Protein 6ZN8 (pdb70)

Solvent-accessible surface area: 22759 Å² total

Secondary structure (DSSP, 8-state):
-EEEEEE-HHHHHHHSSS-HHHHHHHHHHHHHTTT-EESSSSEEE-----HHHH---GGGSTTHHHHEEEEEEEEEEEEEE-----/-EEEEE--HHHHHHHSSS-HHHHHHHHHHHHHTTT-EESSTT-EE-----HHHH--TGGG-TTHHHH-SEEEEEEEEEEEE--SS--/-----GGGS-TT-EEESSSSSPEEEEEEEEEE-TTSSEEEEEEETTT--EEEEEHHHHTTS-B--/-EEEEEE-HHHHHHHSSS-SHHHHHHHHHHHHTTT-EESSSSEEE-----HHHH--TTTTSTTHHHHEEEEEEEEE---EEE----/-EEEEEE-HHHHHHHSSS-HHHHHHHHHHHHHHTT-EESSSS-EE-----HHHH--GGGGSTTHHHHEEEEEEE-EEEEEEE----/-HHHHS-TT-EEESSTTS-EEEEEEEEEE-TTSSEEEEEEETTT--EEEEEHHHHTTSPBP-

Organism: Haemophilus influenzae (strain 86-028NP) (NCBI:txid281310)

Nearest PDB structures (foldseek):
  6zn8-assembly2_E  TM=1.012E+00  e=1.919E-15  Haemophilus influenzae 86-028NP
  6zi1-assembly1_AAA  TM=8.722E-01  e=9.939E-10  Haemophilus influenzae 86-028NP
  6zi0-assembly1_AAA-2  TM=8.143E-01  e=1.461E-10  Haemophilus influenzae 86-028NP
  3ui3-assembly1_A  TM=8.773E-01  e=4.972E-07  Streptococcus sp. 'group G'
  3ui3-assembly1_B  TM=8.445E-01  e=1.866E-06  Streptococcus sp. 'group G'

Radius of gyration: 23.9 Å; Cα contacts (8 Å, |Δi|>4): 933; chains: 6; bounding box: 74×72×50 Å

Sequence (472 aa):
YAIAFDLVVKDTQDYHPKGVQEAYTDIGAVLAKFGFVRTQGSLYTNNEDANLFQANALKQLAWISQSVRDIRAFRIEQWSDFTDFIYAIAFDLVVKDTQDYHPKGVQEAYTDIGAVLAKFGFVRTQGSLYTNNEDANLFQANALKQLAWISQSVRDIRAFRIEQWSDFTDFIRYAIAFDLVVKDTQDYHPKGVQEAYTDIGAVLAKFGFVRTQGSLYTNNEDANLFQANALKQLAWISQSVRDIR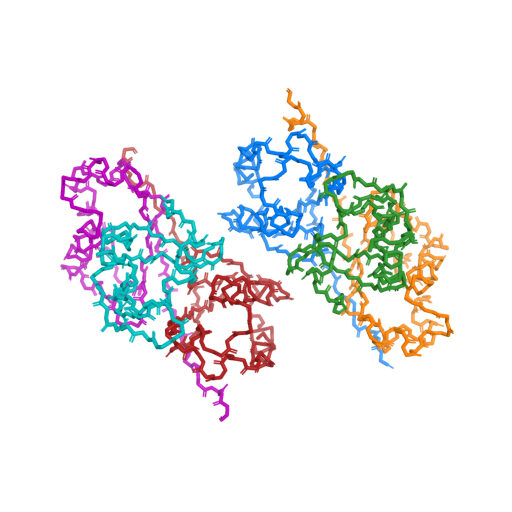AFRIEQWSDFTDFIYAIAFDLVVKDTQDYHPKGVQEAYTDIGAVLAKFGFVRTQGSLYTNNEDANLFQANALKQLAWISQSVRDIRAFRIEQWSDFTDFISSSELRQQIPTGCIKQFGQFGVPYVVGEVAEFLPDGDVLVNITLLQSGEKDIYRLSYLLEDPEAEELRQQIPTGCIKQFGQFGVPYVVGEVAEFLPDGDVLVNITLLQSGEKDIYRLSYLLEDPEAE

Structure (mmCIF, N/CA/C/O backbone):
data_6ZN8
#
_entry.id   6ZN8
#
_cell.length_a   256.750
_cell.length_b   256.750
_cell.length_c   256.750
_cell.angle_alpha   90.000
_cell.angle_beta   90.000
_cell.angle_gamma   90.000
#
_symmetry.space_group_name_H-M   'I 41 3 2'
#
loop_
_entity.id
_entity.type
_entity.pdbx_description
1 polymer 'Endoribonuclease VapD'
2 polymer VapX
#
loop_
_atom_site.group_PDB
_atom_site.id
_atom_site.type_symbol
_atom_site.label_atom_id
_atom_site.label_alt_id
_atom_site.label_comp_id
_atom_site.label_asym_id
_atom_site.label_entity_id
_atom_site.label_seq_id
_atom_site.pdbx_PDB_ins_code
_atom_site.Cartn_x
_atom_site.Cartn_y
_atom_site.Cartn_z
_atom_site.occupancy
_atom_site.B_iso_or_equiv
_atom_site.auth_seq_id
_atom_site.auth_comp_id
_atom_site.auth_asym_id
_atom_site.auth_atom_id
_atom_site.pdbx_PDB_model_num
ATOM 9 N N . TYR A 1 2 ? 29.184 13.588 20.343 1.00 64.27 2 TYR A N 1
ATOM 10 C CA . TYR A 1 2 ? 30.360 13.297 21.160 1.00 62.67 2 TYR A CA 1
ATOM 11 C C . TYR A 1 2 ? 31.515 12.899 20.259 1.00 59.71 2 TYR A C 1
ATOM 12 O O . TYR A 1 2 ? 31.330 12.293 19.198 1.00 62.85 2 TYR A O 1
ATOM 21 N N . ALA A 1 3 ? 32.712 13.232 20.695 1.00 57.68 3 ALA A N 1
ATOM 22 C CA . ALA A 1 3 ? 33.897 12.815 19.979 1.00 59.74 3 ALA A CA 1
ATOM 23 C C . ALA A 1 3 ? 34.852 12.196 20.966 1.00 60.15 3 ALA A C 1
ATOM 24 O O . ALA A 1 3 ? 34.868 12.552 22.148 1.00 61.78 3 ALA A O 1
ATOM 26 N N . ILE A 1 4 ? 35.594 11.222 20.466 1.00 57.79 4 ILE A N 1
ATOM 27 C CA . ILE A 1 4 ? 36.732 10.648 21.153 1.00 61.88 4 ILE A CA 1
ATOM 28 C C . ILE A 1 4 ? 37.912 10.869 20.234 1.00 63.01 4 ILE A C 1
ATOM 29 O O . ILE A 1 4 ? 37.823 10.573 19.040 1.00 63.52 4 ILE A O 1
ATOM 34 N N . ALA A 1 5 ? 38.987 11.437 20.771 1.00 65.61 5 ALA A N 1
ATOM 35 C CA . ALA A 1 5 ? 40.206 11.678 20.014 1.00 64.09 5 ALA A CA 1
ATOM 36 C C . ALA A 1 5 ? 41.379 11.114 20.794 1.00 69.18 5 ALA A C 1
ATOM 37 O O . ALA A 1 5 ? 41.423 11.253 22.018 1.00 71.87 5 ALA A O 1
ATOM 39 N N . PHE A 1 6 ? 42.331 10.490 20.099 1.00 68.83 6 PHE A N 1
ATOM 40 C CA . PHE A 1 6 ? 43.432 9.840 20.808 1.00 66.48 6 PHE A CA 1
ATOM 41 C C . PHE A 1 6 ? 44.647 9.681 19.908 1.00 69.62 6 PHE A C 1
ATOM 42 O O . PHE A 1 6 ? 44.545 9.698 18.675 1.00 74.14 6 PHE A O 1
ATOM 50 N N . ASP A 1 7 ? 45.803 9.505 20.561 1.00 69.09 7 ASP A N 1
ATOM 51 C CA . ASP A 1 7 ? 47.100 9.257 19.942 1.00 66.65 7 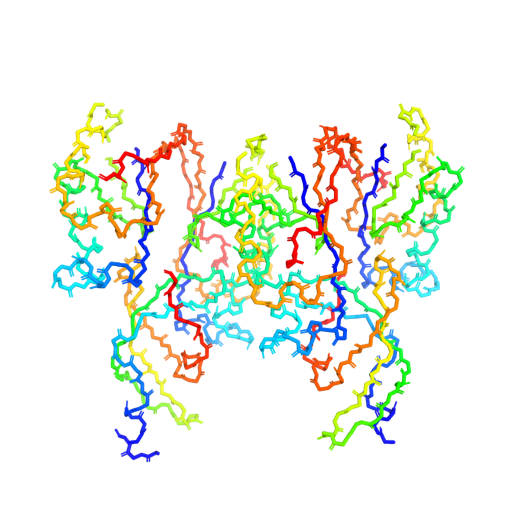ASP A CA 1
ATOM 52 C C . ASP A 1 7 ? 47.781 8.093 20.649 1.00 66.38 7 ASP A C 1
ATOM 53 O O . ASP A 1 7 ? 47.805 8.034 21.875 1.00 67.66 7 ASP A O 1
ATOM 58 N N . LEU A 1 8 ? 48.371 7.194 19.880 1.00 71.65 8 LEU A N 1
ATOM 59 C CA . LEU A 1 8 ? 49.175 6.101 20.412 1.00 67.85 8 LEU A CA 1
ATOM 60 C C . LEU A 1 8 ? 50.663 6.451 20.347 1.00 70.12 8 LEU A C 1
ATOM 61 O O . LEU A 1 8 ? 51.098 7.237 19.494 1.00 73.46 8 LEU A O 1
ATOM 66 N N . VAL A 1 9 ? 51.451 5.860 21.243 1.00 61.71 9 VAL A N 1
ATOM 67 C CA . VAL A 1 9 ? 52.905 5.925 21.132 1.00 63.78 9 VAL A CA 1
ATOM 68 C C . VAL A 1 9 ? 53.360 4.726 20.314 1.00 66.95 9 VAL A C 1
ATOM 69 O O . VAL A 1 9 ? 53.126 3.577 20.707 1.00 68.10 9 VAL A O 1
ATOM 73 N N . VAL A 1 10 ? 54.006 4.989 19.174 1.00 66.26 10 VAL A N 1
ATOM 74 C CA . VAL A 1 10 ? 54.239 3.924 18.202 1.00 70.68 10 VAL A CA 1
ATOM 75 C C . VAL A 1 10 ? 55.304 2.952 18.693 1.00 71.44 10 VAL A C 1
ATOM 76 O O . VAL A 1 10 ? 55.167 1.726 18.530 1.00 66.48 10 VAL A O 1
ATOM 80 N N . LYS A 1 11 ? 56.366 3.470 19.315 1.00 67.09 11 LYS A N 1
ATOM 81 C CA . LYS A 1 11 ? 57.367 2.578 19.888 1.00 71.09 11 LYS A CA 1
ATOM 82 C C . LYS A 1 11 ? 56.746 1.695 20.960 1.00 73.36 11 LYS A C 1
ATOM 83 O O . LYS A 1 11 ? 56.961 0.479 20.976 1.00 78.10 11 LYS A O 1
ATOM 89 N N . ASP A 1 12 ? 55.926 2.287 21.829 1.00 75.15 12 ASP A N 1
ATOM 90 C CA . ASP A 1 12 ? 55.258 1.548 22.898 1.00 70.62 12 ASP A CA 1
ATOM 91 C C . ASP A 1 12 ? 54.224 0.580 22.340 1.00 69.01 12 ASP A C 1
ATOM 92 O O . ASP A 1 12 ? 54.094 -0.546 22.829 1.00 70.86 12 ASP A O 1
ATOM 97 N N . THR A 1 13 ? 53.449 1.012 21.347 1.00 65.62 13 THR A N 1
ATOM 98 C CA . THR A 1 13 ? 52.390 0.150 20.849 1.00 65.67 13 THR A CA 1
ATOM 99 C C . THR A 1 13 ? 52.953 -1.110 20.232 1.00 69.87 13 THR A C 1
ATOM 100 O O . THR A 1 13 ? 52.399 -2.193 20.436 1.00 71.59 13 THR A O 1
ATOM 104 N N . GLN A 1 14 ? 54.042 -0.993 19.460 1.00 73.43 14 GLN A N 1
ATOM 105 C CA . GLN A 1 14 ? 54.615 -2.178 18.823 1.00 74.39 14 GLN A CA 1
ATOM 106 C C . GLN A 1 14 ? 55.169 -3.139 19.869 1.00 78.10 14 GLN A C 1
ATOM 107 O O . GLN A 1 14 ? 54.967 -4.358 19.767 1.00 76.85 14 GLN A O 1
ATOM 113 N N . ASP A 1 15 ? 55.812 -2.600 20.918 1.00 76.69 15 ASP A N 1
ATOM 114 C CA . ASP A 1 15 ? 56.366 -3.444 21.971 1.00 71.14 15 ASP A CA 1
ATOM 115 C C . ASP A 1 15 ? 55.273 -4.223 22.679 1.00 72.01 15 ASP A C 1
ATOM 116 O O . ASP A 1 15 ? 55.440 -5.409 22.959 1.00 79.89 15 ASP A O 1
ATOM 121 N N . TYR A 1 16 ? 54.140 -3.584 22.957 1.00 75.74 16 TYR A N 1
ATOM 122 C CA . TYR A 1 16 ? 53.128 -4.143 23.847 1.00 74.19 16 TYR A CA 1
ATOM 123 C C . TYR A 1 16 ? 51.964 -4.814 23.126 1.00 71.14 16 TYR A C 1
ATOM 124 O O . TYR A 1 16 ? 51.393 -5.767 23.652 1.00 75.59 16 TYR A O 1
ATOM 133 N N . HIS A 1 17 ? 51.558 -4.334 21.967 1.00 70.06 17 HIS A N 1
ATOM 134 C CA . HIS A 1 17 ? 50.469 -4.993 21.270 1.00 66.70 17 HIS A CA 1
ATOM 135 C C . HIS A 1 17 ? 50.929 -6.356 20.772 1.00 69.13 17 HIS A C 1
ATOM 136 O O . HIS A 1 17 ? 52.058 -6.487 20.293 1.00 75.00 17 HIS A O 1
ATOM 143 N N . PRO A 1 18 ? 50.089 -7.393 20.880 1.00 72.21 18 PRO A N 1
ATOM 144 C CA . PRO A 1 18 ? 50.470 -8.727 20.382 1.00 75.31 18 PRO A CA 1
ATOM 145 C C . PRO A 1 18 ? 50.934 -8.705 18.928 1.00 78.70 18 PRO A C 1
ATOM 146 O O . PRO A 1 18 ? 52.090 -9.017 18.622 1.00 88.55 18 PRO A O 1
ATOM 150 N N . LYS A 1 19 ? 50.042 -8.286 18.034 1.00 78.52 19 LYS A N 1
ATOM 151 C CA . LYS A 1 19 ? 50.334 -8.064 16.624 1.00 76.99 19 LYS A CA 1
ATOM 152 C C . LYS A 1 19 ? 50.807 -6.620 16.404 1.00 78.85 19 LYS A C 1
ATOM 153 O O . LYS A 1 19 ? 51.374 -6.005 17.316 1.00 82.49 19 LYS A O 1
ATOM 159 N N . GLY A 1 20 ? 50.699 -6.098 15.190 1.00 79.34 20 GLY A N 1
ATOM 160 C CA . GLY A 1 20 ? 51.322 -4.821 14.860 1.00 85.04 20 GLY A CA 1
ATOM 161 C C . GLY A 1 20 ? 50.721 -3.551 15.504 1.00 79.52 20 GLY A C 1
ATOM 162 O O . GLY A 1 20 ? 49.854 -3.583 16.385 1.00 71.30 20 GLY A O 1
ATOM 163 N N . VAL A 1 21 ? 51.255 -2.398 15.053 1.00 74.26 21 VAL A N 1
ATOM 164 C CA . VAL A 1 21 ? 50.614 -1.110 15.313 1.00 63.16 21 VAL A CA 1
ATOM 165 C C . VAL A 1 21 ? 49.408 -0.916 14.400 1.00 72.47 21 VAL A C 1
ATOM 166 O O . VAL A 1 21 ? 48.383 -0.351 14.805 1.00 69.85 21 VAL A O 1
ATOM 170 N N . GLN A 1 22 ? 49.522 -1.361 13.147 1.00 78.42 22 GLN A N 1
ATOM 171 C CA . GLN A 1 22 ? 48.355 -1.489 12.285 1.00 71.03 22 GLN A CA 1
ATOM 172 C C . GLN A 1 22 ? 47.218 -2.123 13.056 1.00 70.40 22 GLN A C 1
ATOM 173 O O . GLN A 1 22 ? 46.112 -1.581 13.119 1.00 71.97 22 GLN A O 1
ATOM 179 N N . GLU A 1 23 ? 47.517 -3.233 13.724 1.00 69.90 23 GLU A N 1
ATOM 180 C CA . GLU A 1 23 ? 46.516 -3.979 14.467 1.00 73.09 23 GLU A CA 1
ATOM 181 C C . GLU A 1 23 ? 45.948 -3.173 15.626 1.00 74.90 23 GLU A C 1
ATOM 182 O O . GLU A 1 23 ? 44.740 -3.216 15.879 1.00 74.73 23 GLU A O 1
ATOM 188 N N . ALA A 1 24 ? 46.796 -2.433 16.345 1.00 74.04 24 ALA A N 1
ATOM 189 C CA . ALA A 1 24 ? 46.300 -1.553 17.404 1.00 70.45 24 ALA A CA 1
ATOM 190 C C . ALA A 1 24 ? 45.240 -0.584 16.884 1.00 70.66 24 ALA A C 1
ATOM 191 O O . ALA A 1 24 ? 44.149 -0.470 17.454 1.00 68.29 24 ALA A O 1
ATOM 193 N N . TYR A 1 25 ? 45.555 0.146 15.808 1.00 70.37 25 TYR A N 1
ATOM 194 C CA . TYR A 1 25 ? 44.605 1.127 15.293 1.00 66.77 25 TYR A CA 1
ATOM 195 C C . TYR A 1 25 ? 43.334 0.446 14.796 1.00 72.61 25 TYR A C 1
ATOM 196 O O . TYR A 1 25 ? 42.231 0.968 14.991 1.00 75.02 25 TYR A O 1
ATOM 205 N N . THR A 1 26 ? 43.459 -0.726 14.166 1.00 72.24 26 THR A N 1
ATOM 206 C CA . THR A 1 26 ? 42.269 -1.407 13.675 1.00 66.59 26 THR A CA 1
ATOM 207 C C . THR A 1 26 ? 41.458 -1.970 14.827 1.00 66.07 26 THR A C 1
ATOM 208 O O . THR A 1 26 ? 40.226 -1.956 14.792 1.00 69.03 26 THR A O 1
ATOM 212 N N . ASP A 1 27 ? 42.135 -2.459 15.865 1.00 71.05 27 ASP A N 1
ATOM 213 C CA . ASP A 1 27 ? 41.445 -2.921 17.066 1.00 67.26 27 ASP A CA 1
ATOM 214 C C . ASP A 1 27 ? 40.534 -1.834 17.610 1.00 63.41 27 ASP A C 1
ATOM 215 O O . ASP A 1 27 ? 39.332 -2.042 17.782 1.00 66.74 27 ASP A O 1
ATOM 220 N N . ILE A 1 28 ? 41.101 -0.652 17.858 1.00 65.86 28 ILE A N 1
ATOM 221 C CA . ILE A 1 28 ? 40.378 0.421 18.538 1.00 63.91 28 ILE A CA 1
ATOM 222 C C . ILE A 1 28 ? 39.098 0.774 17.787 1.00 64.79 28 ILE A C 1
ATOM 223 O O . ILE A 1 28 ? 38.030 0.910 18.391 1.00 65.70 28 ILE A O 1
ATOM 228 N N . GLY A 1 29 ? 39.186 0.947 16.466 1.00 64.12 29 GLY A N 1
ATOM 229 C CA . GLY A 1 29 ? 38.000 1.294 15.699 1.00 61.89 29 GLY A CA 1
ATOM 230 C C . GLY A 1 29 ? 36.876 0.296 15.888 1.00 62.76 29 GLY A C 1
ATOM 231 O O . GLY A 1 29 ? 35.699 0.670 15.949 1.00 62.95 29 GLY A O 1
ATOM 232 N N . ALA A 1 30 ? 37.228 -0.986 16.015 1.00 56.35 30 ALA A N 1
ATOM 233 C CA . ALA A 1 30 ? 36.229 -2.022 16.225 1.00 56.50 30 ALA A CA 1
ATOM 234 C C . ALA A 1 30 ? 35.579 -1.924 17.617 1.00 58.33 30 ALA A C 1
ATOM 235 O O . ALA A 1 30 ? 34.365 -2.119 17.759 1.00 58.80 30 ALA A O 1
ATOM 237 N N . VAL A 1 31 ? 36.357 -1.644 18.661 1.00 57.76 31 VAL A N 1
ATOM 238 C CA . VAL A 1 31 ? 35.755 -1.403 19.973 1.00 58.29 31 VAL A CA 1
ATOM 239 C C . VAL A 1 31 ? 34.821 -0.196 19.915 1.00 61.80 31 VAL A C 1
ATOM 240 O O . VAL A 1 31 ? 33.642 -0.279 20.272 1.00 61.35 31 VAL A O 1
ATOM 244 N N . LEU A 1 32 ? 35.337 0.942 19.444 1.00 62.58 32 LEU A N 1
ATOM 245 C CA . LEU A 1 32 ? 34.513 2.124 19.233 1.00 60.44 32 LEU A CA 1
ATOM 246 C C . LEU A 1 32 ? 33.360 1.903 18.264 1.00 63.14 32 LEU A C 1
ATOM 247 O O . LEU A 1 32 ? 32.365 2.636 18.344 1.00 62.29 32 LEU A O 1
ATOM 252 N N . ALA A 1 33 ? 33.441 0.918 17.360 1.00 60.59 33 ALA A N 1
ATOM 253 C CA . ALA A 1 33 ? 32.241 0.611 16.583 1.00 59.88 33 ALA A CA 1
ATOM 254 C C . ALA A 1 33 ? 31.159 -0.002 17.458 1.00 55.38 33 ALA A C 1
ATOM 255 O O . ALA A 1 33 ? 29.975 0.144 17.152 1.00 59.24 33 ALA A O 1
ATOM 257 N N . LYS A 1 34 ? 31.525 -0.666 18.560 1.00 60.78 34 LYS A N 1
ATOM 258 C CA . LYS A 1 34 ? 30.483 -1.318 19.352 1.00 64.26 34 LYS A CA 1
ATOM 259 C C . LYS A 1 34 ? 29.551 -0.310 19.988 1.00 60.06 34 LYS A C 1
ATOM 260 O O . LYS A 1 34 ? 28.440 -0.680 20.378 1.00 66.79 34 LYS A O 1
ATOM 266 N N . PHE A 1 35 ? 29.968 0.949 20.069 1.00 58.11 35 PHE A N 1
ATOM 267 C CA . PHE A 1 35 ? 29.237 1.980 20.788 1.00 60.99 35 PHE A CA 1
ATOM 268 C C . PHE A 1 35 ? 28.951 3.191 19.893 1.00 60.85 35 PHE A C 1
ATOM 269 O O . PHE A 1 35 ? 28.850 4.320 20.368 1.00 61.22 35 PHE A O 1
ATOM 277 N N . GLY A 1 36 ? 28.844 2.976 18.583 1.00 60.50 36 GLY A N 1
ATOM 278 C CA . GLY A 1 36 ? 28.348 3.980 17.666 1.00 60.62 36 GLY A CA 1
ATOM 279 C C . GLY A 1 36 ? 29.373 4.940 17.111 1.00 64.93 36 GLY A C 1
ATOM 280 O O . GLY A 1 36 ? 29.040 5.715 16.194 1.00 63.23 36 GLY A O 1
ATOM 281 N N . PHE A 1 37 ? 30.605 4.917 17.620 1.00 67.71 37 PHE A N 1
ATOM 282 C CA . PHE A 1 37 ? 31.629 5.876 17.210 1.00 67.14 37 PHE A CA 1
ATOM 283 C C . PHE A 1 37 ? 32.287 5.431 15.900 1.00 66.21 37 PHE A C 1
ATOM 284 O O . PHE A 1 37 ? 33.001 4.426 15.867 1.00 67.96 37 PHE A O 1
ATOM 292 N N . VAL A 1 38 ? 32.033 6.196 14.806 1.00 62.19 38 VAL A N 1
ATOM 293 C CA . VAL A 1 38 ? 32.639 5.999 13.491 1.00 60.16 38 VAL A CA 1
ATOM 294 C C . VAL A 1 38 ? 33.944 6.785 13.426 1.00 68.26 38 VAL A C 1
ATOM 295 O O . VAL A 1 38 ? 34.054 7.872 14.010 1.00 67.25 38 VAL A O 1
ATOM 299 N N . ARG A 1 39 ? 34.940 6.240 12.715 1.00 69.62 39 ARG A N 1
ATOM 300 C CA . ARG A 1 39 ? 36.185 6.963 12.473 1.00 64.84 39 ARG A CA 1
ATOM 301 C C . ARG A 1 39 ? 35.958 8.088 11.464 1.00 73.87 39 ARG A C 1
ATOM 302 O O . ARG A 1 39 ? 35.478 7.849 10.351 1.00 73.54 39 ARG A O 1
ATOM 310 N N . THR A 1 40 ? 36.313 9.317 11.863 1.00 78.80 40 THR A N 1
ATOM 311 C CA . THR A 1 40 ? 36.150 10.529 11.064 1.00 74.49 40 THR A CA 1
ATOM 312 C C . THR A 1 40 ? 37.464 11.250 10.813 1.00 82.69 40 THR A C 1
ATOM 313 O O . THR A 1 40 ? 37.537 12.051 9.868 1.00 86.16 40 THR A O 1
ATOM 317 N N . GLN A 1 41 ? 38.505 10.996 11.639 1.00 80.61 41 GLN A N 1
ATOM 318 C CA . GLN A 1 41 ? 39.825 11.583 11.432 1.00 83.05 41 GLN A CA 1
ATOM 319 C C . GLN A 1 41 ? 40.961 10.612 11.743 1.00 83.57 41 GLN A C 1
ATOM 320 O O . GLN A 1 41 ? 42.127 11.039 11.764 1.00 92.52 41 GLN A O 1
ATOM 326 N N . GLY A 1 42 ? 40.680 9.339 12.023 1.00 75.22 42 GLY A N 1
ATOM 327 C CA . GLY A 1 42 ? 41.768 8.429 12.343 1.00 75.85 42 GLY A CA 1
ATOM 328 C C . GLY A 1 42 ? 42.247 8.530 13.776 1.00 83.27 42 GLY A C 1
ATOM 329 O O . GLY A 1 42 ? 42.569 7.530 14.451 1.00 68.67 42 GLY A O 1
ATOM 330 N N . SER A 1 43 ? 42.307 9.782 14.229 1.00 87.04 43 SER A N 1
ATOM 331 C CA . SER A 1 43 ? 42.499 10.133 15.626 1.00 77.63 43 SER A CA 1
ATOM 332 C C . SER A 1 43 ? 41.278 10.826 16.226 1.00 70.14 43 SER A C 1
ATOM 333 O O . SER A 1 43 ? 41.339 11.249 17.378 1.00 68.82 43 SER A O 1
ATOM 336 N N . LEU A 1 44 ? 40.158 10.909 15.496 1.00 67.16 44 LEU A N 1
ATOM 337 C CA . LEU A 1 44 ? 38.913 11.479 16.022 1.00 67.59 44 LEU A CA 1
ATOM 338 C C . LEU A 1 44 ? 37.708 10.628 15.613 1.00 66.88 44 LEU A C 1
ATOM 339 O O . LEU A 1 44 ? 37.363 10.565 14.429 1.00 69.58 44 LEU A O 1
ATOM 344 N N . TYR A 1 45 ? 37.036 10.017 16.591 1.00 62.21 45 TYR A N 1
ATOM 345 C CA . TYR A 1 45 ? 35.838 9.212 16.372 1.00 62.71 45 TYR A CA 1
ATOM 346 C C . TYR A 1 45 ? 34.601 9.918 16.931 1.00 67.02 45 TYR A C 1
ATOM 347 O O . TYR A 1 45 ? 34.605 10.375 18.079 1.00 70.55 45 TYR A O 1
ATOM 356 N N . THR A 1 46 ? 33.530 9.962 16.141 1.00 64.14 46 THR A N 1
ATOM 357 C CA . THR A 1 46 ? 32.314 10.697 16.470 1.00 62.19 46 THR A CA 1
ATOM 358 C C . THR A 1 46 ? 31.112 9.759 16.587 1.00 64.33 46 THR A C 1
ATOM 359 O O . THR A 1 46 ? 31.081 8.691 15.969 1.00 60.92 46 THR A O 1
ATOM 363 N N . ASN A 1 47 ? 30.109 10.148 17.397 1.00 67.44 47 ASN A N 1
ATOM 364 C CA . ASN A 1 47 ? 28.943 9.281 17.597 1.00 65.80 47 ASN A CA 1
ATOM 365 C C . ASN A 1 47 ? 27.589 9.962 17.567 1.00 68.07 47 ASN A C 1
ATOM 366 O O . ASN A 1 47 ? 26.588 9.255 17.386 1.00 72.43 47 ASN A O 1
ATOM 379 N N . ASN A 1 49 ? 25.411 10.512 19.407 1.00 66.85 49 ASN A N 1
ATOM 380 C CA . ASN A 1 49 ? 24.582 10.130 20.538 1.00 62.94 49 ASN A CA 1
AT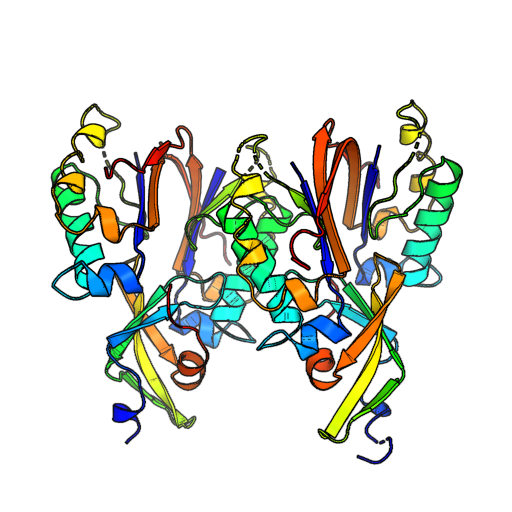OM 381 C C . ASN A 1 49 ? 25.210 10.738 21.795 1.00 68.94 49 ASN A C 1
ATOM 382 O O . ASN A 1 49 ? 26.309 10.341 22.221 1.00 65.87 49 ASN A O 1
ATOM 387 N N . GLU A 1 50 ? 24.514 11.707 22.386 1.00 67.90 50 GLU A N 1
ATOM 388 C CA . GLU A 1 50 ? 25.052 12.432 23.532 1.00 66.59 50 GLU A CA 1
ATOM 389 C C . GLU A 1 50 ? 24.822 11.709 24.855 1.00 64.89 50 GLU A C 1
ATOM 390 O O . GLU A 1 50 ? 25.087 12.296 25.908 1.00 64.77 50 GLU A O 1
ATOM 396 N N . ASP A 1 51 ? 24.323 10.474 24.831 1.00 64.15 51 ASP A N 1
ATOM 397 C CA . ASP A 1 51 ? 24.299 9.679 26.047 1.00 63.48 51 ASP A CA 1
ATOM 398 C C . ASP A 1 51 ? 25.704 9.512 26.598 1.00 67.27 51 ASP A C 1
ATOM 399 O O . ASP A 1 51 ? 26.614 9.049 25.902 1.00 69.55 51 ASP A O 1
ATOM 412 N N . ALA A 1 53 ? 26.401 7.557 29.253 1.00 69.79 53 ALA A N 1
ATOM 413 C CA . ALA A 1 53 ? 26.647 6.180 29.661 1.00 68.56 53 ALA A CA 1
ATOM 414 C C . ALA A 1 53 ? 27.119 5.322 28.500 1.00 70.71 53 ALA A C 1
ATOM 415 O O . ALA A 1 53 ? 27.679 4.246 28.733 1.00 72.70 53 ALA A O 1
ATOM 417 N N . ASN A 1 54 ? 26.930 5.785 27.261 1.00 67.00 54 ASN A N 1
ATOM 418 C CA . ASN A 1 54 ? 27.551 5.120 26.119 1.00 64.25 54 ASN A CA 1
ATOM 419 C C . ASN A 1 54 ? 29.052 5.345 26.104 1.00 63.96 54 ASN A C 1
ATOM 420 O O . ASN A 1 54 ? 29.823 4.384 26.114 1.00 65.81 54 ASN A O 1
ATOM 425 N N . LEU A 1 55 ? 29.482 6.615 26.034 1.00 65.16 55 LEU A N 1
ATOM 426 C CA . LEU A 1 55 ? 30.893 6.967 26.207 1.00 62.59 55 LEU A CA 1
ATOM 427 C C . LEU A 1 55 ? 31.541 6.154 27.299 1.00 66.19 55 LEU A C 1
ATOM 428 O O . LEU A 1 55 ? 32.593 5.539 27.092 1.00 70.41 55 LEU A O 1
ATOM 433 N N . PHE A 1 56 ? 30.913 6.166 28.480 1.00 66.85 56 PHE A N 1
ATOM 434 C CA . PHE A 1 56 ? 31.449 5.505 29.662 1.00 68.36 56 PHE A CA 1
ATOM 435 C C . PHE A 1 56 ? 31.753 4.038 29.385 1.00 68.26 56 PHE A C 1
ATOM 436 O O . PHE A 1 56 ? 32.892 3.584 29.560 1.00 65.95 56 PHE A O 1
ATOM 444 N N . GLN A 1 57 ? 30.762 3.294 28.887 1.00 67.74 57 GLN A N 1
ATOM 445 C CA . GLN A 1 57 ? 31.005 1.893 28.553 1.00 71.95 57 GLN A CA 1
ATOM 446 C C . GLN A 1 57 ? 32.030 1.749 27.434 1.00 67.23 57 GLN A C 1
ATOM 447 O O . GLN A 1 57 ? 32.859 0.833 27.466 1.00 70.69 57 GLN A O 1
ATOM 453 N N . ALA A 1 58 ? 32.006 2.650 26.456 1.00 63.82 58 ALA A N 1
ATOM 454 C CA . ALA A 1 58 ? 33.001 2.624 25.397 1.00 60.25 58 ALA A CA 1
ATOM 455 C C . ALA A 1 58 ? 34.405 2.809 25.953 1.00 62.54 58 ALA A C 1
ATOM 456 O O . ALA A 1 58 ? 35.318 2.072 25.578 1.00 63.45 58 ALA A O 1
ATOM 466 N N . ASN A 1 60 ? 35.333 2.234 29.093 1.00 68.33 60 ASN A N 1
ATOM 467 C CA . ASN A 1 60 ? 35.589 1.029 29.877 1.00 67.64 60 ASN A CA 1
ATOM 468 C C . ASN A 1 60 ? 35.933 -0.165 28.979 1.00 71.07 60 ASN A C 1
ATOM 469 O O . ASN A 1 60 ? 36.778 -0.993 29.335 1.00 74.01 60 ASN A O 1
ATOM 474 N N . ALA A 1 61 ? 35.297 -0.262 27.809 1.00 67.32 61 ALA A N 1
ATOM 475 C CA . ALA A 1 61 ? 35.668 -1.261 26.814 1.00 67.42 61 ALA A CA 1
ATOM 476 C C . ALA A 1 61 ? 37.093 -1.062 26.319 1.00 67.48 61 ALA A C 1
ATOM 477 O O . ALA A 1 61 ? 37.806 -2.026 26.034 1.00 68.66 61 ALA A O 1
ATOM 479 N N . LEU A 1 62 ? 37.507 0.183 26.194 1.00 67.96 62 LEU A N 1
ATOM 480 C CA . LEU A 1 62 ? 38.835 0.490 25.706 1.00 70.56 62 LEU A CA 1
ATOM 481 C C . LEU A 1 62 ? 39.892 0.147 26.745 1.00 77.56 62 LEU A C 1
ATOM 482 O O . LEU A 1 62 ? 40.998 -0.281 26.384 1.00 75.73 62 LEU A O 1
ATOM 487 N N . LYS A 1 63 ? 39.573 0.331 28.035 1.00 76.05 63 LYS A N 1
ATOM 488 C CA . LYS A 1 63 ? 40.509 0.011 29.101 1.00 72.24 63 LYS A CA 1
ATOM 489 C C . LYS A 1 63 ? 40.649 -1.498 29.285 1.00 77.60 63 LYS A C 1
ATOM 490 O O . LYS A 1 63 ? 41.511 -1.950 30.045 1.00 74.01 63 LYS A O 1
ATOM 496 N N . GLN A 1 64 ? 39.819 -2.288 28.600 1.00 80.19 64 GLN A N 1
ATOM 497 C CA . GLN A 1 64 ? 39.945 -3.739 28.659 1.00 80.93 64 GLN A CA 1
ATOM 498 C C . GLN A 1 64 ? 41.129 -4.228 27.842 1.00 80.59 64 GLN A C 1
ATOM 499 O O . GLN A 1 64 ? 41.692 -5.284 28.150 1.00 90.62 64 GLN A O 1
ATOM 505 N N . LEU A 1 65 ? 41.504 -3.497 26.794 1.00 72.81 65 LEU A N 1
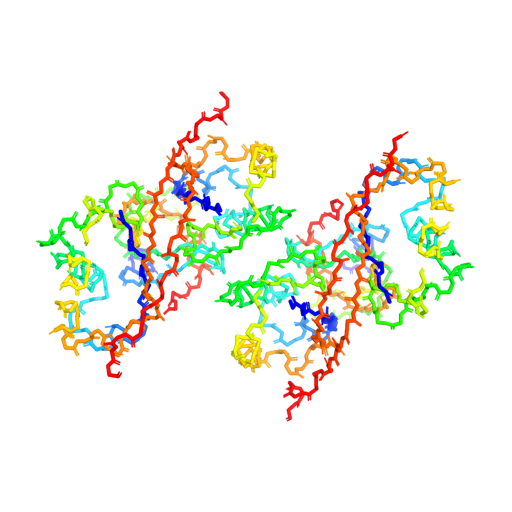ATOM 506 C CA . LEU A 1 65 ? 42.674 -3.853 26.005 1.00 73.87 65 LEU A CA 1
ATOM 507 C C . LEU A 1 65 ? 43.920 -3.724 26.882 1.00 78.29 65 LEU A C 1
ATOM 508 O O . LEU A 1 65 ? 44.165 -2.658 27.464 1.00 75.17 65 LEU A O 1
ATOM 513 N N . ALA A 1 66 ? 44.706 -4.809 26.987 1.00 74.18 66 ALA A N 1
ATOM 514 C CA . ALA A 1 66 ? 45.812 -4.815 27.943 1.00 72.37 66 ALA A CA 1
ATOM 515 C C . ALA A 1 66 ? 46.931 -3.867 27.525 1.00 80.90 66 ALA A C 1
ATOM 516 O O . ALA A 1 66 ? 47.636 -3.315 28.385 1.00 80.68 66 ALA A O 1
ATOM 518 N N . TRP A 1 67 ? 47.089 -3.641 26.217 1.00 76.47 67 TRP A N 1
ATOM 519 C CA . TRP A 1 67 ? 48.178 -2.811 25.731 1.00 73.15 67 TRP A CA 1
ATOM 520 C C . TRP A 1 67 ? 47.908 -1.305 25.840 1.00 81.21 67 TRP A C 1
ATOM 521 O O . TRP A 1 67 ? 48.873 -0.533 25.934 1.00 81.14 67 TRP A O 1
ATOM 532 N N . ILE A 1 68 ? 46.634 -0.873 25.820 1.00 79.71 68 ILE A N 1
ATOM 533 C CA . ILE A 1 68 ? 46.302 0.553 25.892 1.00 68.77 68 ILE A CA 1
ATOM 534 C C . ILE A 1 68 ? 47.032 1.215 27.048 1.00 77.91 68 ILE A C 1
ATOM 535 O O . ILE A 1 68 ? 47.657 2.268 26.887 1.00 82.83 68 ILE A O 1
ATOM 540 N N . SER A 1 69 ? 46.966 0.610 28.237 1.00 80.16 69 SER A N 1
ATOM 541 C CA . SER A 1 69 ? 47.532 1.264 29.413 1.00 79.78 69 SER A CA 1
ATOM 542 C C . SER A 1 69 ? 49.011 1.571 29.231 1.00 85.54 69 SER A C 1
ATOM 543 O O . SER A 1 69 ? 49.524 2.528 29.819 1.00 86.78 69 SER A O 1
ATOM 546 N N . GLN A 1 70 ? 49.708 0.790 28.401 1.00 89.47 70 GLN A N 1
ATOM 547 C CA . GLN A 1 70 ? 51.140 0.951 28.200 1.00 89.03 70 GLN A CA 1
ATOM 548 C C . GLN A 1 70 ? 51.505 1.657 26.903 1.00 82.92 70 GLN A C 1
ATOM 549 O O . GLN A 1 70 ? 52.688 1.955 26.696 1.00 84.72 70 GLN A O 1
ATOM 555 N N . SER A 1 71 ? 50.538 1.960 26.044 1.00 72.78 71 SER A N 1
ATOM 556 C CA . SER A 1 71 ? 50.869 2.415 24.712 1.00 68.93 71 SER A CA 1
ATOM 557 C C . SER A 1 71 ? 50.148 3.673 24.224 1.00 72.78 71 SER A C 1
ATOM 558 O O . SER A 1 71 ? 50.507 4.179 23.155 1.00 78.52 71 SER A O 1
ATOM 561 N N . VAL A 1 72 ? 49.181 4.229 24.964 1.00 69.71 72 VAL A N 1
ATOM 562 C CA . VAL A 1 72 ? 48.445 5.402 24.488 1.00 65.76 72 VAL A CA 1
ATOM 563 C C . VAL A 1 72 ? 49.244 6.653 24.834 1.00 62.61 72 VAL A C 1
ATOM 564 O O . VAL A 1 72 ? 49.781 6.773 25.931 1.00 64.11 72 VAL A O 1
ATOM 568 N N . ARG A 1 73 ? 49.339 7.591 23.894 1.00 67.21 73 ARG A N 1
ATOM 569 C CA . ARG A 1 73 ? 49.990 8.859 24.216 1.00 70.38 73 ARG A CA 1
ATOM 570 C C . ARG A 1 73 ? 49.032 9.809 24.920 1.00 71.48 73 ARG A C 1
ATOM 571 O O . ARG A 1 73 ? 49.440 10.537 25.835 1.00 72.44 73 ARG A O 1
ATOM 579 N N . ASP A 1 74 ? 47.768 9.813 24.503 1.00 61.44 74 ASP A N 1
ATOM 580 C CA . ASP A 1 74 ? 46.771 10.742 24.995 1.00 59.28 74 ASP A CA 1
ATOM 581 C C . ASP A 1 74 ? 45.426 10.341 24.421 1.00 68.24 74 ASP A C 1
ATOM 582 O O . ASP A 1 74 ? 45.361 9.785 23.321 1.00 69.24 74 ASP A O 1
ATOM 587 N N . ILE A 1 75 ? 44.359 10.607 25.183 1.00 70.96 75 ILE A N 1
ATOM 588 C CA . ILE A 1 75 ? 42.993 10.269 24.775 1.00 66.53 75 ILE A CA 1
ATOM 589 C C . ILE A 1 75 ? 42.006 11.211 25.464 1.00 65.63 75 ILE A C 1
ATOM 590 O O . ILE A 1 75 ? 42.065 11.425 26.678 1.00 68.91 75 ILE A O 1
ATOM 595 N N . ARG A 1 76 ? 41.095 11.771 24.670 1.00 66.76 76 ARG A N 1
ATOM 596 C CA . ARG A 1 76 ? 40.207 12.848 25.076 1.00 62.53 76 ARG A CA 1
ATOM 597 C C . ARG A 1 76 ? 38.804 12.573 24.559 1.00 64.75 76 ARG A C 1
ATOM 598 O O . ARG A 1 76 ? 38.614 12.015 23.471 1.00 62.94 76 ARG A O 1
ATOM 606 N N . ALA A 1 77 ? 37.823 13.007 25.329 1.00 66.27 77 ALA A N 1
ATOM 607 C CA . ALA A 1 77 ? 36.462 13.139 24.850 1.00 59.32 77 ALA A CA 1
ATOM 608 C C . ALA A 1 77 ? 36.088 14.611 24.871 1.00 64.61 77 ALA A C 1
ATOM 609 O O . ALA A 1 77 ? 36.592 15.400 25.687 1.00 62.85 77 ALA A O 1
ATOM 611 N N . PHE A 1 78 ? 35.243 14.987 23.923 1.00 65.19 78 PHE A N 1
ATOM 612 C CA . PHE A 1 78 ? 34.603 16.289 23.956 1.00 64.06 78 PHE A CA 1
ATOM 613 C C . PHE A 1 78 ? 33.263 16.258 23.269 1.00 57.27 78 PHE A C 1
ATOM 614 O O . PHE A 1 78 ? 32.937 15.337 22.522 1.00 61.25 78 PHE A O 1
ATOM 622 N N . ARG A 1 79 ? 32.455 17.240 23.638 1.00 55.53 79 ARG A N 1
ATOM 623 C CA . ARG A 1 79 ? 31.105 17.395 23.150 1.00 57.42 79 ARG A CA 1
ATOM 624 C C . ARG A 1 79 ? 31.133 18.470 22.079 1.00 59.41 79 ARG A C 1
ATOM 625 O O . ARG A 1 79 ? 31.471 19.623 22.366 1.00 56.62 79 ARG A O 1
ATOM 633 N N . ILE A 1 80 ? 30.755 18.093 20.860 1.00 60.98 80 ILE A N 1
ATOM 634 C CA . ILE A 1 80 ? 30.940 18.908 19.668 1.00 59.35 80 ILE A CA 1
ATOM 635 C C . ILE A 1 80 ? 29.579 19.391 19.210 1.00 56.17 80 ILE A C 1
ATOM 636 O O . ILE A 1 80 ? 28.682 18.575 18.981 1.00 60.33 80 ILE A O 1
ATOM 641 N N . GLU A 1 81 ? 29.437 20.702 19.045 1.00 56.05 81 GLU A N 1
ATOM 642 C CA . GLU A 1 81 ? 28.281 21.317 18.400 1.00 57.56 81 GLU A CA 1
ATOM 643 C C . GLU A 1 81 ? 28.705 22.025 17.121 1.00 56.84 81 GLU A C 1
ATOM 644 O O . GLU A 1 81 ? 29.889 22.261 16.878 1.00 60.47 81 GLU A O 1
ATOM 650 N N . GLN A 1 82 ? 27.710 22.409 16.322 1.00 57.66 82 GLN A N 1
ATOM 651 C CA . GLN A 1 82 ? 27.937 23.207 15.113 1.00 58.15 82 GLN A CA 1
ATOM 652 C C . GLN A 1 82 ? 28.983 22.556 14.217 1.00 66.46 82 GLN A C 1
ATOM 653 O O . GLN A 1 82 ? 29.934 23.201 13.760 1.00 70.78 82 GLN A O 1
ATOM 659 N N . TRP A 1 83 ? 28.819 21.245 14.000 1.00 65.22 83 TRP A N 1
ATOM 660 C CA . TRP A 1 83 ? 29.629 20.527 13.023 1.00 62.66 83 TRP A CA 1
ATOM 661 C C . TRP A 1 83 ? 29.397 21.117 11.636 1.00 64.90 83 TRP A C 1
ATOM 662 O O . TRP A 1 83 ? 28.259 21.396 11.246 1.00 64.05 83 TRP A O 1
ATOM 673 N N . SER A 1 84 ? 30.487 21.309 10.893 1.00 64.86 84 SER A N 1
ATOM 674 C CA . SER A 1 84 ? 30.464 22.147 9.701 1.00 63.45 84 SER A CA 1
ATOM 675 C C . SER A 1 84 ? 31.542 21.679 8.744 1.00 66.28 84 SER A C 1
ATOM 676 O O . SER A 1 84 ? 32.724 21.697 9.102 1.00 64.59 84 SER A O 1
ATOM 679 N N . ASP A 1 85 ? 31.135 21.290 7.533 1.00 67.13 85 ASP A N 1
ATOM 680 C CA . ASP A 1 85 ? 32.036 20.822 6.486 1.00 71.23 85 ASP A CA 1
ATOM 681 C C . ASP A 1 85 ? 32.283 21.955 5.506 1.00 75.93 85 ASP A C 1
ATOM 682 O O . ASP A 1 85 ? 31.352 22.679 5.154 1.00 79.57 85 ASP A O 1
ATOM 687 N N . PHE A 1 86 ? 33.531 22.111 5.063 1.00 73.92 86 PHE A N 1
ATOM 688 C CA . PHE A 1 86 ? 33.862 23.147 4.093 1.00 76.91 86 PHE A CA 1
ATOM 689 C C . PHE A 1 86 ? 34.281 22.543 2.747 1.00 88.35 86 PHE A C 1
ATOM 690 O O . PHE A 1 86 ? 35.160 21.673 2.660 1.00 76.48 86 PHE A O 1
ATOM 698 N N . THR A 1 87 ? 33.595 22.997 1.704 1.00 103.11 87 THR A N 1
ATOM 699 C CA . THR A 1 87 ? 33.747 22.554 0.325 1.00 99.55 87 THR A CA 1
ATOM 700 C C . THR A 1 87 ? 33.697 23.744 -0.625 1.00 96.29 87 THR A C 1
ATOM 701 O O . THR A 1 87 ? 33.356 23.560 -1.803 1.00 92.87 87 THR A O 1
ATOM 705 N N . ASP A 1 88 ? 33.950 24.970 -0.137 1.00 92.18 88 ASP A N 1
ATOM 706 C CA . ASP A 1 88 ? 34.224 26.085 -1.046 1.00 97.99 88 ASP A CA 1
ATOM 707 C C . ASP A 1 88 ? 35.708 26.008 -1.420 1.00 101.09 88 ASP A C 1
ATOM 708 O O . ASP A 1 88 ? 36.553 26.814 -1.020 1.00 95.59 88 ASP A O 1
ATOM 713 N N . PHE A 1 89 ? 36.031 24.948 -2.175 1.00 109.16 89 PHE A N 1
ATOM 714 C CA . PHE A 1 89 ? 37.368 24.751 -2.740 1.00 105.36 89 PHE A CA 1
ATOM 715 C C . PHE A 1 89 ? 37.194 24.275 -4.180 1.00 111.57 89 PHE A C 1
ATOM 716 O O . PHE A 1 89 ? 37.143 23.066 -4.439 1.00 102.26 89 PHE A O 1
ATOM 724 N N . ILE A 1 90 ? 37.101 25.257 -5.094 1.00 116.03 90 ILE A N 1
ATOM 725 C CA . ILE A 1 90 ? 36.796 25.067 -6.516 1.00 122.05 90 ILE A CA 1
ATOM 726 C C . ILE A 1 90 ? 38.001 25.473 -7.385 1.00 125.43 90 ILE A C 1
ATOM 727 O O . ILE A 1 90 ? 38.045 26.570 -7.962 1.00 121.14 90 ILE A O 1
ATOM 740 N N . TYR B 1 2 ? 36.488 26.947 19.250 1.00 67.09 2 TYR B N 1
ATOM 741 C CA . TYR B 1 2 ? 36.270 26.347 17.938 1.00 66.28 2 TYR B CA 1
ATOM 742 C C . TYR B 1 2 ? 37.487 25.524 17.528 1.00 65.66 2 TYR B C 1
ATOM 743 O O . TYR B 1 2 ? 38.627 25.849 17.879 1.00 66.27 2 TYR B O 1
ATOM 752 N N . ALA B 1 3 ? 37.229 24.458 16.764 1.00 63.82 3 ALA B N 1
ATOM 753 C CA . ALA B 1 3 ? 38.267 23.589 16.225 1.00 62.71 3 ALA B CA 1
ATOM 754 C C . ALA B 1 3 ? 38.117 23.439 14.711 1.00 59.71 3 ALA B C 1
ATOM 755 O O . ALA B 1 3 ? 37.006 23.415 14.173 1.00 57.64 3 ALA B O 1
ATOM 757 N N . ILE B 1 4 ? 39.261 23.346 14.033 1.00 59.87 4 ILE B N 1
ATOM 758 C CA . ILE B 1 4 ? 39.351 23.015 12.615 1.00 59.19 4 ILE B CA 1
ATOM 759 C C . ILE B 1 4 ? 40.116 21.707 12.486 1.00 56.35 4 ILE B C 1
ATOM 760 O O . ILE B 1 4 ? 41.190 21.561 13.083 1.00 58.52 4 ILE B O 1
ATOM 765 N N . ALA B 1 5 ? 39.553 20.756 11.728 1.00 51.18 5 ALA B N 1
ATOM 766 C CA . ALA B 1 5 ? 40.206 19.496 11.380 1.00 61.14 5 ALA B CA 1
ATOM 767 C C . ALA B 1 5 ? 40.303 19.372 9.864 1.00 66.94 5 ALA B C 1
ATOM 768 O O . ALA B 1 5 ? 39.386 19.779 9.141 1.00 66.50 5 ALA B O 1
ATOM 770 N N . PHE B 1 6 ? 41.402 18.795 9.372 1.00 65.51 6 PHE B N 1
ATOM 771 C CA . PHE B 1 6 ? 41.506 18.684 7.919 1.00 68.65 6 PHE B CA 1
ATOM 772 C C . PHE B 1 6 ? 42.439 17.546 7.496 1.00 76.25 6 PHE B C 1
ATOM 773 O O . PHE B 1 6 ? 43.393 17.200 8.201 1.00 79.81 6 PHE B O 1
ATOM 781 N N . ASP B 1 7 ? 42.139 16.985 6.319 1.00 70.39 7 ASP B N 1
ATOM 782 C CA . ASP B 1 7 ? 42.855 15.898 5.667 1.00 68.86 7 ASP B CA 1
ATOM 783 C C . ASP B 1 7 ? 43.222 16.340 4.261 1.00 69.51 7 ASP B C 1
ATOM 784 O O . ASP B 1 7 ? 42.478 17.091 3.627 1.00 67.73 7 ASP B O 1
ATOM 789 N N . LEU B 1 8 ? 44.349 15.848 3.753 1.00 73.81 8 LEU B N 1
ATOM 790 C CA . LEU B 1 8 ? 44.808 16.157 2.399 1.00 74.16 8 LEU B CA 1
ATOM 791 C C . LEU B 1 8 ? 45.014 14.871 1.612 1.00 73.96 8 LEU B C 1
ATOM 792 O O . LEU B 1 8 ? 45.592 13.915 2.131 1.00 80.10 8 LEU B O 1
ATOM 797 N N . VAL B 1 9 ? 44.565 14.845 0.355 1.00 75.50 9 VAL B N 1
ATOM 798 C CA . VAL B 1 9 ? 44.934 13.738 -0.525 1.00 81.91 9 VAL B CA 1
ATOM 799 C C . VAL B 1 9 ? 46.429 13.794 -0.793 1.00 81.23 9 VAL B C 1
ATOM 800 O O . VAL B 1 9 ? 46.960 14.827 -1.226 1.00 77.77 9 VAL B O 1
ATOM 804 N N . VAL B 1 10 ? 47.130 12.689 -0.534 1.00 80.24 10 VAL B N 1
ATOM 805 C CA . VAL B 1 10 ? 48.583 12.814 -0.508 1.00 80.03 10 VAL B CA 1
ATOM 806 C C . VAL B 1 10 ? 49.166 12.819 -1.916 1.00 84.33 10 VAL B C 1
ATOM 807 O O . VAL B 1 10 ? 50.069 13.610 -2.207 1.00 84.88 10 VAL B O 1
ATOM 811 N N . LYS B 1 11 ? 48.653 11.987 -2.828 1.00 89.64 11 LYS B N 1
ATOM 812 C CA . LYS B 1 11 ? 49.163 12.042 -4.198 1.00 86.17 11 LYS B CA 1
ATOM 813 C C . LYS B 1 11 ? 48.916 13.417 -4.802 1.00 84.90 11 LYS B C 1
ATOM 814 O O . LYS B 1 11 ? 49.835 14.054 -5.330 1.00 91.96 11 LYS B O 1
ATOM 820 N N . ASP B 1 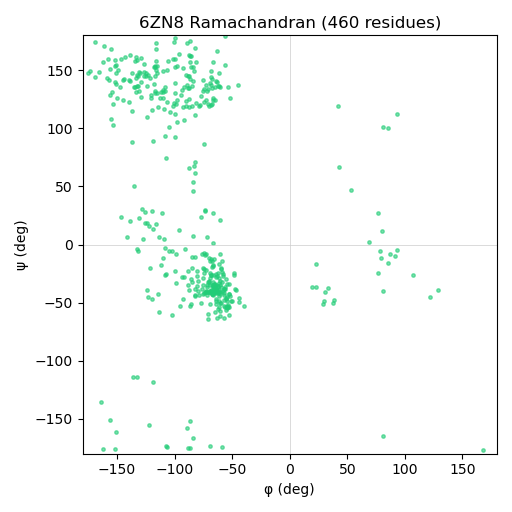12 ? 47.687 13.916 -4.678 1.00 85.95 12 ASP B N 1
ATOM 821 C CA . ASP B 1 12 ? 47.345 15.213 -5.254 1.00 86.23 12 ASP B CA 1
ATOM 822 C C . ASP B 1 12 ? 48.188 16.335 -4.654 1.00 83.07 12 ASP B C 1
ATOM 823 O O . ASP B 1 12 ? 48.624 17.238 -5.369 1.00 84.00 12 ASP B O 1
ATOM 828 N N . THR B 1 13 ? 48.418 16.311 -3.342 1.00 80.24 13 THR B N 1
ATOM 829 C CA . THR B 1 13 ? 49.221 17.369 -2.748 1.00 78.73 13 THR B CA 1
ATOM 830 C C . THR B 1 13 ? 50.655 17.324 -3.245 1.00 81.60 13 THR B C 1
ATOM 831 O O . THR B 1 13 ? 51.286 18.372 -3.410 1.00 83.35 13 THR B O 1
ATOM 835 N N . GLN B 1 14 ? 51.198 16.129 -3.485 1.00 86.01 14 GLN B N 1
ATOM 836 C CA . GLN B 1 14 ? 52.575 16.068 -3.960 1.00 88.86 14 GLN B CA 1
ATOM 837 C C . GLN B 1 14 ? 52.690 16.710 -5.333 1.00 83.16 14 GLN B C 1
ATOM 838 O O . GLN B 1 14 ? 53.630 17.476 -5.589 1.00 82.67 14 GLN B O 1
ATOM 844 N N . ASP B 1 15 ? 51.704 16.466 -6.201 1.00 75.44 15 ASP B N 1
ATOM 845 C CA . ASP B 1 15 ? 51.667 17.128 -7.503 1.00 83.76 15 ASP B CA 1
ATOM 846 C C . ASP B 1 15 ? 51.673 18.651 -7.352 1.00 86.74 15 ASP B C 1
ATOM 847 O O . ASP B 1 15 ? 52.635 19.333 -7.741 1.00 79.51 15 ASP B O 1
ATOM 852 N N . TYR B 1 16 ? 50.616 19.194 -6.732 1.00 84.95 16 TYR B N 1
ATOM 853 C CA . TYR B 1 16 ? 50.287 20.612 -6.779 1.00 74.02 16 TYR B CA 1
ATOM 854 C C . TYR B 1 16 ? 50.994 21.474 -5.745 1.00 68.00 16 TYR B C 1
ATOM 855 O O . TYR B 1 16 ? 51.234 22.657 -6.012 1.00 73.75 16 TYR B O 1
ATOM 864 N N . HIS B 1 17 ? 51.331 20.960 -4.597 1.00 67.85 17 HIS B N 1
ATOM 865 C CA . HIS B 1 17 ? 52.102 21.828 -3.714 1.00 76.08 17 HIS B CA 1
ATOM 866 C C . HIS B 1 17 ? 53.531 21.947 -4.227 1.00 80.22 17 HIS B C 1
ATOM 867 O O . HIS B 1 17 ? 54.145 20.933 -4.578 1.00 84.08 17 HIS B O 1
ATOM 874 N N . PRO B 1 18 ? 54.082 23.160 -4.289 1.00 80.17 18 PRO B N 1
ATOM 875 C CA . PRO B 1 18 ? 55.428 23.338 -4.862 1.00 80.66 18 PRO B CA 1
ATOM 876 C C . PRO B 1 18 ? 56.529 22.634 -4.103 1.00 80.00 18 PRO B C 1
ATOM 877 O O . PRO B 1 18 ? 57.564 22.321 -4.702 1.00 88.25 18 PRO B O 1
ATOM 881 N N . LYS B 1 19 ? 56.378 22.403 -2.804 1.00 78.19 19 LYS B N 1
ATOM 882 C CA . LYS B 1 19 ? 57.395 21.654 -2.074 1.00 81.65 19 LYS B CA 1
ATOM 883 C C . LYS B 1 19 ? 56.978 20.204 -1.820 1.00 81.75 19 LYS B C 1
ATOM 884 O O . LYS B 1 19 ? 57.625 19.268 -2.300 1.00 78.69 19 LYS B O 1
ATOM 890 N N . GLY B 1 20 ? 55.881 19.992 -1.112 1.00 82.24 20 GLY B N 1
ATOM 891 C CA . GLY B 1 20 ? 55.530 18.642 -0.743 1.00 81.88 20 GLY B CA 1
ATOM 892 C C . GLY B 1 20 ? 54.428 18.632 0.293 1.00 79.40 20 GLY B C 1
ATOM 893 O O . GLY B 1 20 ? 53.897 19.673 0.670 1.00 81.08 20 GLY B O 1
ATOM 894 N N . VAL B 1 21 ? 54.101 17.423 0.737 1.00 82.24 21 VAL B N 1
ATOM 895 C CA . VAL B 1 21 ? 52.946 17.226 1.601 1.00 79.41 21 VAL B CA 1
ATOM 896 C C . VAL B 1 21 ? 53.242 17.700 3.010 1.00 72.62 21 VAL B C 1
ATOM 897 O O . VAL B 1 21 ? 52.374 18.244 3.700 1.00 75.22 21 VAL B O 1
ATOM 901 N N . GLN B 1 22 ? 54.468 17.534 3.459 1.00 73.47 22 GLN B N 1
ATOM 902 C CA . GLN B 1 22 ? 54.718 17.896 4.834 1.00 77.00 22 GLN B CA 1
ATOM 903 C C . GLN B 1 22 ? 54.763 19.413 4.989 1.00 78.21 22 GLN B C 1
ATOM 904 O O . GLN B 1 22 ? 54.439 19.925 6.065 1.00 82.89 22 GLN B O 1
ATOM 910 N N . GLU B 1 23 ? 55.076 20.140 3.910 1.00 77.63 23 GLU B N 1
ATOM 911 C CA . GLU B 1 23 ? 55.001 21.602 3.897 1.00 79.29 23 GLU B CA 1
ATOM 912 C C . GLU B 1 23 ? 53.570 22.102 3.676 1.00 76.89 23 GLU B C 1
ATOM 913 O O . GLU B 1 23 ? 53.176 23.132 4.234 1.00 73.28 23 GLU B O 1
ATOM 919 N N . ALA B 1 24 ? 52.793 21.389 2.849 1.00 76.18 24 ALA B N 1
ATOM 920 C CA . ALA B 1 24 ? 51.370 21.674 2.685 1.00 69.96 24 ALA B CA 1
ATOM 921 C C . ALA B 1 24 ? 50.633 21.599 4.006 1.00 70.07 24 ALA B C 1
ATOM 922 O O . ALA B 1 24 ? 49.716 22.388 4.260 1.00 70.15 24 ALA B O 1
ATOM 924 N N . TYR B 1 25 ? 50.996 20.640 4.853 1.00 72.33 25 TYR B N 1
ATOM 925 C CA . TYR B 1 25 ? 50.480 20.657 6.215 1.00 70.92 25 TYR B CA 1
ATOM 926 C C . TYR B 1 25 ? 50.960 21.891 6.962 1.00 68.91 25 TYR B C 1
ATOM 927 O O . TYR B 1 25 ? 50.150 22.653 7.503 1.00 67.02 25 TYR B O 1
ATOM 936 N N . THR B 1 26 ? 52.270 22.145 6.942 1.00 67.92 26 THR B N 1
ATOM 937 C CA . THR B 1 26 ? 52.793 23.294 7.669 1.00 69.44 26 THR B CA 1
ATOM 938 C C . THR B 1 26 ? 52.251 24.609 7.114 1.00 68.82 26 THR B C 1
ATOM 939 O O . THR B 1 26 ? 51.911 25.524 7.876 1.00 64.35 26 THR B O 1
ATOM 943 N N . ASP B 1 27 ? 52.125 24.711 5.793 1.00 73.29 27 ASP B N 1
ATOM 944 C CA . ASP B 1 27 ? 51.702 25.976 5.200 1.00 72.83 27 ASP B CA 1
ATOM 945 C C . ASP B 1 27 ? 50.245 26.301 5.541 1.00 69.51 27 ASP B C 1
ATOM 946 O O . ASP B 1 27 ? 49.919 27.465 5.812 1.00 64.62 27 ASP B O 1
ATOM 951 N N . ILE B 1 28 ? 49.359 25.291 5.542 1.00 69.04 28 ILE B N 1
ATOM 952 C CA . ILE B 1 28 ? 47.985 25.491 6.014 1.00 65.96 28 ILE B CA 1
ATOM 953 C C . ILE B 1 28 ? 47.974 25.960 7.464 1.00 63.51 28 ILE B C 1
ATOM 954 O O . ILE B 1 28 ? 47.194 26.849 7.844 1.00 59.07 28 ILE B O 1
ATOM 959 N N . GLY B 1 29 ? 48.840 25.375 8.294 1.00 60.01 29 GLY B N 1
ATOM 960 C CA . GLY B 1 29 ? 48.868 25.754 9.695 1.00 60.47 29 GLY B CA 1
ATOM 961 C C . GLY B 1 29 ? 49.309 27.187 9.898 1.00 57.75 29 GLY B C 1
ATOM 962 O O . GLY B 1 29 ? 48.797 27.884 10.778 1.00 57.48 29 GLY B O 1
ATOM 963 N N . ALA B 1 30 ? 50.259 27.639 9.075 1.00 61.41 30 ALA B N 1
ATOM 964 C CA . ALA B 1 30 ? 50.684 29.036 9.041 1.00 62.13 30 ALA B CA 1
ATOM 965 C C . ALA B 1 30 ? 49.506 30.001 8.899 1.00 62.13 30 ALA B C 1
ATOM 966 O O . ALA B 1 30 ? 49.419 31.006 9.615 1.00 62.96 30 ALA B O 1
ATOM 968 N N . VAL B 1 31 ? 48.616 29.735 7.938 1.00 61.83 31 VAL B N 1
ATOM 969 C CA . VAL B 1 31 ? 47.435 30.573 7.748 1.00 55.71 31 VAL B CA 1
ATOM 970 C C . VAL B 1 31 ? 46.580 30.560 8.996 1.00 60.32 31 VAL B C 1
ATOM 971 O O . VAL B 1 31 ? 46.342 31.602 9.618 1.00 64.33 31 VAL B O 1
ATOM 975 N N . LEU B 1 32 ? 46.092 29.371 9.369 1.00 59.49 32 LEU B N 1
ATOM 976 C CA . LEU B 1 32 ? 45.256 29.251 10.562 1.00 61.19 32 LEU B CA 1
ATOM 977 C C . LEU B 1 32 ? 45.862 29.979 11.761 1.00 67.31 32 LEU B C 1
ATOM 978 O O . LEU B 1 32 ? 45.135 30.629 12.523 1.00 65.40 32 LEU B O 1
ATOM 983 N N . ALA B 1 33 ? 47.196 29.926 11.924 1.00 64.25 33 ALA B N 1
ATOM 984 C CA . ALA B 1 33 ? 47.822 30.648 13.028 1.00 55.99 33 ALA B CA 1
ATOM 985 C C . ALA B 1 33 ? 47.636 32.146 12.904 1.00 57.70 33 ALA B C 1
ATOM 986 O O . ALA B 1 33 ? 47.663 32.853 13.914 1.00 61.50 33 ALA B O 1
ATOM 988 N N . LYS B 1 34 ? 47.450 32.654 11.687 1.00 63.12 34 LYS B N 1
ATOM 989 C CA . LYS B 1 34 ? 47.213 34.084 11.544 1.00 64.83 34 LYS B CA 1
ATOM 990 C C . LYS B 1 34 ? 45.878 34.507 12.131 1.00 65.36 34 LYS B C 1
ATOM 991 O O . LYS B 1 34 ? 45.670 35.708 12.319 1.00 67.81 34 LYS B O 1
ATOM 997 N N . PHE B 1 35 ? 44.986 33.553 12.425 1.00 64.25 35 PHE B N 1
ATOM 998 C CA . PHE B 1 35 ? 43.653 33.798 12.974 1.00 63.50 35 PHE B CA 1
ATOM 999 C C . PHE B 1 35 ? 43.500 33.122 14.317 1.00 66.08 35 PHE B C 1
ATOM 1000 O O . PHE B 1 35 ? 42.405 32.675 14.675 1.00 66.63 35 PHE B O 1
ATOM 1008 N N . GLY B 1 36 ? 44.616 32.980 15.028 1.00 65.67 36 GLY B N 1
ATOM 1009 C CA . GLY B 1 36 ? 44.629 32.433 16.363 1.00 61.74 36 GLY B CA 1
ATOM 1010 C C . GLY B 1 36 ? 44.297 30.968 16.487 1.00 63.30 36 GLY B C 1
ATOM 1011 O O . GLY B 1 36 ? 44.259 30.469 17.615 1.00 74.92 36 GLY B O 1
ATOM 1012 N N . PHE B 1 37 ? 44.053 30.256 15.388 1.00 63.64 37 PHE B N 1
ATOM 1013 C CA . PHE B 1 37 ? 43.827 28.815 15.449 1.00 60.17 37 PHE B CA 1
ATOM 1014 C C . PHE B 1 37 ? 45.163 28.100 15.528 1.00 63.00 37 PHE B C 1
ATOM 1015 O O . PHE B 1 37 ? 46.019 28.268 14.653 1.00 68.28 37 PHE B O 1
ATOM 1023 N N . VAL B 1 38 ? 45.360 27.317 16.575 1.00 64.11 38 VAL B N 1
ATOM 1024 C CA . VAL B 1 38 ? 46.672 26.739 16.826 1.00 66.94 38 VAL B CA 1
ATOM 1025 C C . VAL B 1 38 ? 46.490 25.278 17.267 1.00 69.84 38 VAL B C 1
ATOM 1026 O O . VAL B 1 38 ? 45.521 24.931 17.958 1.00 68.50 38 VAL B O 1
ATOM 1030 N N . ARG B 1 39 ? 47.376 24.402 16.797 1.00 64.50 39 ARG B N 1
ATOM 1031 C CA . ARG B 1 39 ? 47.306 22.998 17.159 1.00 64.43 39 ARG B CA 1
ATOM 1032 C C . ARG B 1 39 ? 48.078 22.770 18.445 1.00 69.97 39 ARG B C 1
ATOM 1033 O O . ARG B 1 39 ? 49.246 23.132 18.542 1.00 76.43 39 ARG B O 1
ATOM 1041 N N . THR B 1 40 ? 47.424 22.191 19.435 1.00 79.38 40 THR B N 1
ATOM 1042 C CA . THR B 1 40 ? 48.057 21.920 20.718 1.00 80.91 40 THR B CA 1
ATOM 1043 C C . THR B 1 40 ? 47.980 20.451 21.087 1.00 81.36 40 THR B C 1
ATOM 1044 O O . THR B 1 40 ? 48.964 19.876 21.552 1.00 82.83 40 THR B O 1
ATOM 1048 N N . GLN B 1 41 ? 46.815 19.838 20.924 1.00 83.80 41 GLN B N 1
ATOM 1049 C CA . GLN B 1 41 ? 46.678 18.395 20.842 1.00 83.04 41 GLN B CA 1
ATOM 1050 C C . GLN B 1 41 ? 46.706 18.064 19.362 1.00 85.47 41 GLN B C 1
ATOM 1051 O O . GLN B 1 41 ? 46.018 18.729 18.574 1.00 86.26 41 GLN B O 1
ATOM 1057 N N . GLY B 1 42 ? 47.497 17.061 18.984 1.00 75.38 42 GLY B N 1
ATOM 1058 C CA . GLY B 1 42 ? 47.656 16.690 17.585 1.00 70.41 42 GLY B CA 1
ATOM 1059 C C . GLY B 1 42 ? 46.395 16.600 16.738 1.00 64.88 42 GLY B C 1
ATOM 1060 O O . GLY B 1 42 ? 45.365 16.077 17.165 1.00 79.60 42 GLY B O 1
ATOM 1061 N N . SER B 1 43 ? 46.470 17.123 15.528 1.00 61.26 43 SER B N 1
ATOM 1062 C CA . SER B 1 43 ? 45.493 17.054 14.453 1.00 61.70 43 SER B CA 1
ATOM 1063 C C . SER B 1 43 ? 44.325 18.028 14.607 1.00 64.09 43 SER B C 1
ATOM 1064 O O . SER B 1 43 ? 43.612 18.264 13.622 1.00 65.48 43 SER B O 1
ATOM 1067 N N . LEU B 1 44 ? 44.135 18.676 15.746 1.00 60.24 44 LEU B N 1
ATOM 1068 C CA . LEU B 1 44 ? 43.053 19.637 15.838 1.00 54.96 44 LEU B CA 1
ATOM 1069 C C . LEU B 1 44 ? 43.684 20.993 16.101 1.00 62.54 44 LEU B C 1
ATOM 1070 O O . LEU B 1 44 ? 44.610 21.111 16.921 1.00 63.54 44 LEU B O 1
ATOM 1075 N N . TYR B 1 45 ? 43.236 21.982 15.327 1.00 59.26 45 TYR B N 1
ATOM 1076 C CA . TYR B 1 45 ? 43.663 23.369 15.415 1.00 56.98 45 TYR B CA 1
ATOM 1077 C C . TYR B 1 45 ? 42.549 24.130 16.094 1.00 59.90 45 TYR B C 1
ATOM 1078 O O . TYR B 1 45 ? 41.458 24.249 15.533 1.00 63.86 45 TYR B O 1
ATOM 1087 N N . THR B 1 46 ? 42.817 24.637 17.292 1.00 61.00 46 THR B N 1
ATOM 1088 C CA . THR B 1 46 ? 41.792 25.241 18.135 1.00 64.75 46 THR B CA 1
ATOM 1089 C C . THR B 1 46 ? 42.039 26.731 18.380 1.00 67.81 46 THR B C 1
ATOM 1090 O O . THR B 1 46 ? 43.185 27.201 18.376 1.00 63.89 46 THR B O 1
ATOM 1094 N N . ASN B 1 47 ? 40.950 27.499 18.566 1.00 64.98 47 ASN B N 1
ATOM 1095 C CA . ASN B 1 47 ? 41.185 28.915 18.826 1.00 72.32 47 ASN B CA 1
ATOM 1096 C C . ASN B 1 47 ? 40.682 29.412 20.166 1.00 82.03 47 ASN B C 1
ATOM 1097 O O . ASN B 1 47 ? 41.394 30.184 20.828 1.00 87.43 47 ASN B O 1
ATOM 1110 N N . ASN B 1 49 ? 38.533 31.593 20.741 1.00 74.87 49 ASN B N 1
ATOM 1111 C CA . ASN B 1 49 ? 37.799 32.818 20.479 1.00 71.00 49 ASN B CA 1
ATOM 1112 C C . ASN B 1 49 ? 36.678 32.413 19.515 1.00 72.92 49 ASN B C 1
ATOM 1113 O O . ASN B 1 49 ? 36.916 32.196 18.321 1.00 72.90 49 ASN B O 1
ATOM 1118 N N . GLU B 1 50 ? 35.462 32.233 20.043 1.00 69.83 50 GLU B N 1
ATOM 1119 C CA . GLU B 1 50 ? 34.413 31.639 19.214 1.00 66.85 50 GLU B CA 1
ATOM 1120 C C . GLU B 1 50 ? 33.685 32.651 18.331 1.00 69.96 50 GLU B C 1
ATOM 1121 O O . GLU B 1 50 ? 32.450 32.605 18.209 1.00 72.54 50 GLU B O 1
ATOM 1127 N N . ASP B 1 51 ? 34.441 33.522 17.660 1.00 67.33 51 ASP B N 1
ATOM 1128 C CA . ASP B 1 51 ? 33.870 34.505 16.746 1.00 67.32 51 ASP B CA 1
ATOM 1129 C C . ASP B 1 51 ? 33.711 33.879 15.363 1.00 67.20 51 ASP B C 1
ATOM 1130 O O . ASP B 1 51 ? 34.696 33.564 14.690 1.00 65.43 51 ASP B O 1
ATOM 1143 N N . ALA B 1 53 ? 32.826 35.117 12.740 1.00 70.21 53 ALA B N 1
ATOM 1144 C CA . ALA B 1 53 ? 33.380 35.974 11.702 1.00 66.09 53 ALA B CA 1
ATOM 1145 C C . ALA B 1 53 ? 34.874 35.725 11.532 1.00 65.28 53 ALA B C 1
ATOM 1146 O O . ALA B 1 53 ? 35.383 35.708 10.412 1.00 65.25 53 ALA B O 1
ATOM 1148 N N . ASN B 1 54 ? 35.583 35.475 12.629 1.00 68.22 54 ASN B N 1
ATOM 1149 C CA . ASN B 1 54 ? 37.005 35.157 12.538 1.00 64.84 54 ASN B CA 1
ATOM 1150 C C . ASN B 1 54 ? 37.226 33.813 11.867 1.00 63.14 54 ASN B C 1
ATOM 1151 O O . ASN B 1 54 ? 38.127 33.659 11.042 1.00 64.75 54 ASN B O 1
ATOM 1156 N N . LEU B 1 55 ? 36.428 32.818 12.219 1.00 64.05 55 LEU B N 1
ATOM 1157 C CA . LEU B 1 55 ? 36.563 31.542 11.542 1.00 63.30 55 LEU B CA 1
ATOM 1158 C C . LEU B 1 55 ? 36.378 31.710 10.047 1.00 70.17 55 LEU B C 1
ATOM 1159 O O . LEU B 1 55 ? 37.111 31.098 9.261 1.00 71.64 55 LEU B O 1
ATOM 1164 N N . PHE B 1 56 ? 35.439 32.577 9.629 1.00 71.30 56 PHE B N 1
ATOM 1165 C CA . PHE B 1 56 ? 35.180 32.694 8.195 1.00 73.74 56 PHE B CA 1
ATOM 1166 C C . PHE B 1 56 ? 36.321 33.406 7.495 1.00 69.96 56 PHE B C 1
ATOM 1167 O O . PHE B 1 56 ? 36.751 32.990 6.413 1.00 71.36 56 PHE B O 1
ATOM 1175 N N . GLN B 1 57 ? 36.847 34.452 8.118 1.00 68.89 57 GLN B N 1
ATOM 1176 C CA . GLN B 1 57 ? 38.033 35.099 7.583 1.00 68.85 57 GLN B CA 1
ATOM 1177 C C . GLN B 1 57 ? 39.170 34.115 7.368 1.00 64.34 57 GLN B C 1
ATOM 1178 O O . GLN B 1 57 ? 39.929 34.254 6.407 1.00 72.65 57 GLN B O 1
ATOM 1184 N N . ALA B 1 58 ? 39.291 33.099 8.213 1.00 61.83 58 ALA B N 1
ATOM 1185 C CA . ALA B 1 58 ? 40.350 32.122 8.001 1.00 63.00 58 ALA B CA 1
ATOM 1186 C C . ALA B 1 58 ? 40.034 31.202 6.834 1.00 64.31 58 ALA B C 1
ATOM 1187 O O . ALA B 1 58 ? 40.905 30.941 5.997 1.00 62.27 58 ALA B O 1
ATOM 1197 N N . ASN B 1 60 ? 38.349 32.020 4.429 1.00 71.94 60 ASN B N 1
ATOM 1198 C CA . ASN B 1 60 ? 38.599 32.913 3.306 1.00 70.76 60 ASN B CA 1
ATOM 1199 C C . ASN B 1 60 ? 40.092 32.959 2.995 1.00 68.80 60 ASN B C 1
ATOM 1200 O O . ASN B 1 60 ? 40.510 32.718 1.857 1.00 73.72 60 ASN B O 1
ATOM 1205 N N . ALA B 1 61 ? 40.915 33.215 4.012 1.00 64.01 61 ALA B N 1
ATOM 1206 C CA . ALA B 1 61 ? 42.360 33.222 3.821 1.00 62.71 61 ALA B CA 1
ATOM 1207 C C . ALA B 1 61 ? 42.858 31.915 3.235 1.00 65.40 61 ALA B C 1
ATOM 1208 O O . ALA B 1 61 ? 43.878 31.890 2.542 1.00 68.33 61 ALA B O 1
ATOM 1210 N N . LEU B 1 62 ? 42.167 30.820 3.517 1.00 67.59 62 LEU B N 1
ATOM 1211 C CA . LEU B 1 62 ? 42.707 29.516 3.175 1.00 66.44 62 LEU B CA 1
ATOM 1212 C C . LEU B 1 62 ? 42.611 29.273 1.670 1.00 72.90 62 LEU B C 1
ATOM 1213 O O . LEU B 1 62 ? 43.555 28.769 1.054 1.00 73.34 62 LEU B O 1
ATOM 1218 N N . LYS B 1 63 ? 41.482 29.656 1.061 1.00 77.65 63 LYS B N 1
ATOM 1219 C CA . LYS B 1 63 ? 41.298 29.575 -0.385 1.00 78.09 63 LYS B CA 1
ATOM 1220 C C . LYS B 1 63 ? 42.310 30.440 -1.140 1.00 78.23 63 LYS B C 1
ATOM 1221 O O . LYS B 1 63 ? 42.518 30.246 -2.345 1.00 79.83 63 LYS B O 1
ATOM 1227 N N . GLN B 1 64 ? 42.959 31.380 -0.463 1.00 72.58 64 GLN B N 1
ATOM 1228 C CA . GLN B 1 64 ? 44.031 32.122 -1.107 1.00 77.99 64 GLN B CA 1
ATOM 1229 C C . GLN B 1 64 ? 45.237 31.254 -1.438 1.00 79.68 64 GLN B C 1
ATOM 1230 O O . GLN B 1 64 ? 46.240 31.786 -1.930 1.00 81.09 64 GLN B O 1
ATOM 1236 N N . LEU B 1 65 ? 45.189 29.952 -1.146 1.00 75.37 65 LEU B N 1
ATOM 1237 C CA . LEU B 1 65 ? 46.305 29.062 -1.428 1.00 74.15 65 LEU B CA 1
ATOM 1238 C C . LEU B 1 65 ? 46.083 28.400 -2.776 1.00 73.99 65 LEU B C 1
ATOM 1239 O O . LEU B 1 65 ? 45.010 27.841 -3.025 1.00 74.51 65 LEU B O 1
ATOM 1244 N N . ALA B 1 66 ? 47.100 28.467 -3.644 1.00 74.85 66 ALA B N 1
ATOM 1245 C CA . ALA B 1 66 ? 46.930 28.002 -5.019 1.00 76.20 66 ALA B CA 1
ATOM 1246 C C . ALA B 1 66 ? 46.560 26.528 -5.052 1.00 80.17 66 ALA B C 1
ATOM 1247 O O . ALA B 1 66 ? 45.572 26.127 -5.679 1.00 82.05 66 ALA B O 1
ATOM 1249 N N . TRP B 1 67 ? 47.326 25.719 -4.338 1.00 79.84 67 TRP B N 1
ATOM 1250 C CA . TRP B 1 67 ? 47.258 24.273 -4.391 1.00 76.53 67 TRP B CA 1
ATOM 1251 C C . TRP B 1 67 ? 46.193 23.676 -3.488 1.00 80.70 67 TRP B C 1
ATOM 1252 O O . TRP B 1 67 ? 45.919 22.477 -3.605 1.00 87.90 67 TRP B O 1
ATOM 1263 N N . ILE B 1 68 ? 45.597 24.472 -2.594 1.00 81.90 68 ILE B N 1
ATOM 1264 C CA . ILE B 1 68 ? 44.693 23.914 -1.590 1.00 84.16 68 ILE B CA 1
ATOM 1265 C C . ILE B 1 68 ? 43.509 23.237 -2.271 1.00 82.95 68 ILE B C 1
ATOM 1266 O O . ILE B 1 68 ? 43.107 22.129 -1.898 1.00 77.06 68 ILE B O 1
ATOM 1271 N N . SER B 1 69 ? 42.982 23.855 -3.327 1.00 83.44 69 SER B N 1
ATOM 1272 C CA . SER B 1 69 ? 41.719 23.395 -3.885 1.00 87.03 69 SER B CA 1
ATOM 1273 C C . SER B 1 69 ? 41.857 22.000 -4.467 1.00 84.00 69 SER B C 1
ATOM 1274 O O . SER B 1 69 ? 40.981 21.150 -4.285 1.00 85.91 69 SER B O 1
ATOM 1277 N N . GLN B 1 70 ? 42.968 21.730 -5.137 1.00 95.83 70 GLN B N 1
ATOM 1278 C CA . GLN B 1 70 ? 43.124 20.449 -5.801 1.00 95.68 70 GLN B CA 1
ATOM 1279 C C . GLN B 1 70 ? 43.778 19.407 -4.909 1.00 87.62 70 GLN B C 1
ATOM 1280 O O . GLN B 1 70 ? 43.895 18.248 -5.323 1.00 90.38 70 GLN B O 1
ATOM 1286 N N . SER B 1 71 ? 44.187 19.784 -3.698 1.00 79.93 71 SER B N 1
ATOM 1287 C CA . SER B 1 71 ? 44.938 18.882 -2.843 1.00 80.27 71 SER B CA 1
ATOM 1288 C C . SER B 1 71 ? 44.328 18.692 -1.450 1.00 78.74 71 SER B C 1
ATOM 1289 O O . SER B 1 71 ? 45.026 18.224 -0.547 1.00 82.77 71 SER B O 1
ATOM 1292 N N . VAL B 1 72 ? 43.049 19.011 -1.236 1.00 78.39 72 VAL B N 1
ATOM 1293 C CA . VAL B 1 72 ? 42.433 18.876 0.087 1.00 74.84 72 VAL B CA 1
ATOM 1294 C C . VAL B 1 72 ? 41.402 17.766 0.032 1.00 72.00 72 VAL B C 1
ATOM 1295 O O . VAL B 1 72 ? 40.560 17.733 -0.869 1.00 71.32 72 VAL B O 1
ATOM 1299 N N . ARG B 1 73 ? 41.469 16.861 0.999 1.00 73.11 73 ARG B N 1
ATOM 1300 C CA . ARG B 1 73 ? 40.508 15.776 1.100 1.00 72.15 73 ARG B CA 1
ATOM 1301 C C . ARG B 1 73 ? 39.270 16.210 1.868 1.00 74.93 73 ARG B C 1
ATOM 1302 O O . ARG B 1 73 ? 38.147 16.028 1.392 1.00 76.93 73 ARG B O 1
ATOM 1310 N N . ASP B 1 74 ? 39.476 16.789 3.051 1.00 74.23 74 ASP B N 1
ATOM 1311 C CA . ASP B 1 74 ? 38.426 17.208 3.965 1.00 68.42 74 ASP B CA 1
ATOM 1312 C C . ASP B 1 74 ? 38.908 18.388 4.782 1.00 69.39 74 ASP B C 1
ATOM 1313 O O . ASP B 1 74 ? 40.094 18.504 5.083 1.00 70.40 74 ASP B O 1
ATOM 1318 N N . ILE B 1 75 ? 37.980 19.267 5.136 1.00 66.29 75 ILE B N 1
ATOM 1319 C CA . ILE B 1 75 ? 38.238 20.272 6.161 1.00 64.01 75 ILE B CA 1
ATOM 1320 C C . ILE B 1 75 ? 36.929 20.537 6.882 1.00 66.68 75 ILE B C 1
ATOM 1321 O O . ILE B 1 75 ? 35.865 20.625 6.260 1.00 72.40 75 ILE B O 1
ATOM 1326 N N . ARG B 1 76 ? 36.993 20.594 8.204 1.00 60.18 76 ARG B N 1
ATOM 1327 C CA . ARG B 1 76 ? 35.793 20.797 8.991 1.00 60.36 76 ARG B CA 1
ATOM 1328 C C . ARG B 1 76 ? 36.124 21.664 10.176 1.00 61.17 76 ARG B C 1
ATOM 1329 O O . ARG B 1 76 ? 37.207 21.556 10.757 1.00 60.60 76 ARG B O 1
ATOM 1337 N N . ALA B 1 77 ? 35.176 22.526 10.499 1.00 57.90 77 ALA B N 1
ATOM 1338 C CA . ALA B 1 77 ? 35.190 23.361 11.676 1.00 55.43 77 ALA B CA 1
ATOM 1339 C C . ALA B 1 77 ? 34.025 22.946 12.560 1.00 62.51 77 ALA B C 1
ATOM 1340 O O . ALA B 1 77 ? 33.019 22.421 12.067 1.00 66.71 77 ALA B O 1
ATOM 1342 N N . PHE B 1 78 ? 34.155 23.174 13.863 1.00 58.11 78 PHE B N 1
ATOM 1343 C CA . PHE B 1 78 ? 33.086 22.814 14.785 1.00 60.10 78 PHE B CA 1
ATOM 1344 C C . PHE B 1 78 ? 33.401 23.427 16.145 1.00 60.11 78 PHE B C 1
ATOM 1345 O O . PHE B 1 78 ? 34.485 23.976 16.361 1.00 60.60 78 PHE B O 1
ATOM 1353 N N . ARG B 1 79 ? 32.464 23.292 17.080 1.00 58.42 79 ARG B N 1
ATOM 1354 C CA . ARG B 1 79 ? 32.632 23.858 18.408 1.00 57.57 79 ARG B CA 1
ATOM 1355 C C . ARG B 1 79 ? 32.879 22.742 19.423 1.00 55.97 79 ARG B C 1
ATOM 1356 O O . ARG B 1 79 ? 32.156 21.745 19.452 1.00 56.05 79 ARG B O 1
ATOM 1364 N N . ILE B 1 80 ? 33.895 22.920 20.255 1.00 55.18 80 ILE B N 1
ATOM 1365 C CA . ILE B 1 80 ? 34.154 22.037 21.379 1.00 52.39 80 ILE B CA 1
ATOM 1366 C C . ILE B 1 80 ? 33.589 22.741 22.610 1.00 68.12 80 ILE B C 1
ATOM 1367 O O . ILE B 1 80 ? 34.249 23.562 23.264 1.00 70.29 80 ILE B O 1
ATOM 1372 N N . GLU B 1 81 ? 32.314 22.412 22.900 1.00 72.18 81 GLU B N 1
ATOM 1373 C CA . GLU B 1 81 ? 31.526 22.986 23.996 1.00 65.88 81 GLU B CA 1
ATOM 1374 C C . GLU B 1 81 ? 32.056 22.602 25.375 1.00 66.77 81 GLU B C 1
ATOM 1375 O O . GLU B 1 81 ? 31.837 23.331 26.350 1.00 69.94 81 GLU B O 1
ATOM 1381 N N . GLN B 1 82 ? 32.734 21.462 25.481 1.00 68.60 82 GLN B N 1
ATOM 1382 C CA . GLN B 1 82 ? 33.292 20.910 26.713 1.00 68.42 82 GLN B CA 1
ATOM 1383 C C . GLN B 1 82 ? 34.067 19.660 26.333 1.00 63.45 82 GLN B C 1
ATOM 1384 O O . GLN B 1 82 ? 33.703 18.970 25.384 1.00 60.01 82 GLN B O 1
ATOM 1390 N N . TRP B 1 83 ? 35.138 19.389 27.075 1.00 67.25 83 TRP B N 1
ATOM 1391 C CA . TRP B 1 83 ? 36.045 18.281 26.800 1.00 66.53 83 TRP B CA 1
ATOM 1392 C C . TRP B 1 83 ? 36.569 17.757 28.121 1.00 69.88 83 TRP B C 1
ATOM 1393 O O . TRP B 1 83 ? 36.563 18.477 29.121 1.00 77.06 83 TRP B O 1
ATOM 1404 N N . SER B 1 84 ? 37.064 16.514 28.122 1.00 66.19 84 SER B N 1
ATOM 1405 C CA . SER B 1 84 ? 37.713 15.986 29.320 1.00 67.85 84 SER B CA 1
ATOM 1406 C C . SER B 1 84 ? 38.793 14.986 28.925 1.00 69.39 84 SER B C 1
ATOM 1407 O O . SER B 1 84 ? 38.693 14.319 27.894 1.00 72.19 84 SER B O 1
ATOM 1410 N N . ASP B 1 85 ? 39.830 14.889 29.753 1.00 70.94 85 ASP B N 1
ATOM 1411 C CA . ASP B 1 85 ? 41.027 14.131 29.419 1.00 71.15 85 ASP B CA 1
ATOM 1412 C C . ASP B 1 85 ? 40.977 12.768 30.101 1.00 73.89 85 ASP B C 1
ATOM 1413 O O . ASP B 1 85 ? 40.351 12.619 31.149 1.00 76.66 85 ASP B O 1
ATOM 1418 N N . PHE B 1 86 ? 41.634 11.764 29.509 1.00 76.79 86 PHE B N 1
ATOM 1419 C CA . PHE B 1 86 ? 41.594 10.404 30.053 1.00 73.36 86 PHE B CA 1
ATOM 1420 C C . PHE B 1 86 ? 43.013 9.870 30.331 1.00 79.76 86 PHE B C 1
ATOM 1421 O O . PHE B 1 86 ? 43.824 9.657 29.420 1.00 67.06 86 PHE B O 1
ATOM 1429 N N . THR B 1 87 ? 43.331 9.754 31.627 1.00 92.83 87 THR B N 1
ATOM 1430 C CA . THR B 1 87 ? 44.524 9.090 32.142 1.00 82.23 87 THR B CA 1
ATOM 1431 C C . THR B 1 87 ? 44.108 8.005 33.118 1.00 82.67 87 THR B C 1
ATOM 1432 O O . THR B 1 87 ? 44.896 7.594 33.967 1.00 88.90 87 THR B O 1
ATOM 1436 N N . ASP B 1 88 ? 42.853 7.589 33.054 1.00 83.24 88 ASP B N 1
ATOM 1437 C CA . ASP B 1 88 ? 42.386 6.426 33.787 1.00 91.68 88 ASP B CA 1
ATOM 1438 C C . ASP B 1 88 ? 42.824 5.104 33.151 1.00 102.61 88 ASP B C 1
ATOM 1439 O O . ASP B 1 88 ? 42.606 4.048 33.759 1.00 115.27 88 ASP B O 1
ATOM 1444 N N . PHE B 1 89 ? 43.414 5.125 31.947 1.00 94.75 89 PHE B N 1
ATOM 1445 C CA . PHE B 1 89 ? 43.985 3.921 31.341 1.00 89.90 89 PHE B CA 1
ATOM 1446 C C . PHE B 1 89 ? 45.328 3.564 31.953 1.00 101.06 89 PHE B C 1
ATOM 1447 O O . PHE B 1 89 ? 45.564 2.408 32.327 1.00 108.71 89 PHE B O 1
ATOM 1455 N N . ILE B 1 90 ? 46.231 4.541 32.029 1.00 94.52 90 ILE B N 1
ATOM 1456 C CA . ILE B 1 90 ? 47.452 4.373 32.804 1.00 103.23 90 ILE B CA 1
ATOM 1457 C C . ILE B 1 90 ? 47.134 3.810 34.204 1.00 117.21 90 ILE B C 1
ATOM 1458 O O . ILE B 1 90 ? 47.986 3.161 34.839 1.00 121.24 90 ILE B O 1
ATOM 1463 N N . ARG B 1 91 ? 45.899 4.026 34.689 1.00 107.07 91 ARG B N 1
ATOM 1464 C CA . ARG B 1 91 ? 45.281 3.245 35.771 1.00 103.11 91 ARG B CA 1
ATOM 1465 C C . ARG B 1 91 ? 46.159 3.100 37.012 1.00 115.11 91 ARG B C 1
ATOM 1466 O O . ARG B 1 91 ? 46.743 2.040 37.251 1.00 113.31 91 ARG B O 1
ATOM 1482 N N . TYR C 1 2 ? 20.017 5.374 7.652 1.00 71.38 2 TYR D N 1
ATOM 1483 C CA . TYR C 1 2 ? 20.366 4.427 6.599 1.00 73.26 2 TYR D CA 1
ATOM 1484 C C . TYR C 1 2 ? 21.265 3.303 7.097 1.00 72.95 2 TYR D C 1
ATOM 1485 O O . TYR C 1 2 ? 22.261 3.533 7.787 1.00 70.02 2 TYR D O 1
ATOM 1494 N N . ALA C 1 3 ? 20.938 2.089 6.686 1.00 73.09 3 ALA D N 1
ATOM 1495 C CA . ALA C 1 3 ? 21.809 0.954 6.892 1.00 70.40 3 ALA D CA 1
ATOM 1496 C C . ALA C 1 3 ? 22.239 0.393 5.547 1.00 75.83 3 ALA D C 1
ATOM 1497 O O . ALA C 1 3 ? 21.478 0.421 4.570 1.00 74.69 3 ALA D O 1
ATOM 1499 N N . ILE C 1 4 ? 23.481 -0.081 5.510 1.00 75.74 4 ILE D N 1
ATOM 1500 C CA . ILE C 1 4 ? 24.032 -0.852 4.407 1.00 71.29 4 ILE D CA 1
ATOM 1501 C C . ILE C 1 4 ? 24.299 -2.237 4.959 1.00 72.08 4 ILE D C 1
ATOM 1502 O O . ILE C 1 4 ? 25.054 -2.389 5.926 1.00 73.51 4 ILE D O 1
ATOM 1507 N N . ALA C 1 5 ? 23.638 -3.235 4.392 1.00 73.36 5 ALA D N 1
ATOM 1508 C CA . ALA C 1 5 ? 23.896 -4.621 4.735 1.00 77.16 5 ALA D CA 1
ATOM 1509 C C . ALA C 1 5 ? 24.575 -5.273 3.548 1.00 74.00 5 ALA D C 1
ATOM 1510 O O . ALA C 1 5 ? 24.360 -4.862 2.408 1.00 78.57 5 ALA D O 1
ATOM 1512 N N . PHE C 1 6 ? 25.428 -6.257 3.814 1.00 74.87 6 PHE D N 1
ATOM 1513 C CA . PHE C 1 6 ? 26.118 -6.914 2.707 1.00 84.38 6 PHE D CA 1
ATOM 1514 C C . PHE C 1 6 ? 26.743 -8.208 3.195 1.00 84.81 6 PHE D C 1
ATOM 1515 O O . PHE C 1 6 ? 27.180 -8.309 4.345 1.00 87.52 6 PHE D O 1
ATOM 1523 N N . ASP C 1 7 ? 26.808 -9.181 2.295 1.00 84.41 7 ASP D N 1
ATOM 1524 C CA . ASP C 1 7 ? 27.491 -10.436 2.558 1.00 86.37 7 ASP D CA 1
ATOM 1525 C C . ASP C 1 7 ? 28.503 -10.720 1.459 1.00 88.48 7 ASP D C 1
ATOM 1526 O O . ASP C 1 7 ? 28.381 -10.228 0.333 1.00 87.23 7 ASP D O 1
ATOM 1531 N N . LEU C 1 8 ? 29.517 -11.506 1.812 1.00 89.63 8 LEU D N 1
ATOM 1532 C CA . LEU C 1 8 ? 30.610 -11.847 0.917 1.00 86.89 8 LEU D CA 1
ATOM 1533 C C . LEU C 1 8 ? 30.629 -13.347 0.662 1.00 89.10 8 LEU D C 1
ATOM 1534 O O . LEU C 1 8 ? 30.182 -14.150 1.491 1.00 87.00 8 LEU D O 1
ATOM 1539 N N . VAL C 1 9 ? 31.155 -13.716 -0.497 1.00 90.22 9 VAL D N 1
ATOM 1540 C CA . VAL C 1 9 ? 31.535 -15.096 -0.767 1.00 95.11 9 VAL D CA 1
ATOM 1541 C C . VAL C 1 9 ? 32.982 -15.259 -0.338 1.00 96.61 9 VAL D C 1
ATOM 1542 O O . VAL C 1 9 ? 33.854 -14.518 -0.804 1.00 97.22 9 VAL D O 1
ATOM 1546 N N . VAL C 1 10 ? 33.243 -16.221 0.552 1.00 96.53 10 VAL D N 1
ATOM 1547 C CA . VAL C 1 10 ? 34.588 -16.341 1.105 1.00 94.97 10 VAL D CA 1
ATOM 1548 C C . VAL C 1 10 ? 35.542 -16.969 0.092 1.00 96.99 10 VAL D C 1
ATOM 1549 O O . VAL C 1 10 ? 36.679 -16.510 -0.071 1.00 90.96 10 VAL D O 1
ATOM 1553 N N . LYS C 1 11 ? 35.097 -18.012 -0.615 1.00 102.14 11 LYS D N 1
ATOM 1554 C CA . LYS C 1 11 ? 35.978 -18.665 -1.579 1.00 105.19 11 LYS D CA 1
ATOM 1555 C C . LYS C 1 11 ? 36.442 -17.688 -2.649 1.00 105.37 11 LYS D C 1
ATOM 1556 O O . LYS C 1 11 ? 37.585 -17.762 -3.110 1.00 110.02 11 LYS D O 1
ATOM 1562 N N . ASP C 1 12 ? 35.567 -16.769 -3.062 1.00 100.42 12 ASP D N 1
ATOM 1563 C CA . ASP C 1 12 ? 35.928 -15.808 -4.096 1.00 98.82 12 ASP D CA 1
ATOM 1564 C C . ASP C 1 12 ? 36.768 -14.670 -3.542 1.00 102.18 12 ASP D C 1
ATOM 1565 O O . ASP C 1 12 ? 37.743 -14.249 -4.177 1.00 105.00 12 ASP D O 1
ATOM 1570 N N . THR C 1 13 ? 36.387 -14.144 -2.375 1.00 100.49 13 THR D N 1
ATOM 1571 C CA . THR C 1 13 ? 37.146 -13.057 -1.771 1.00 98.78 13 THR D CA 1
ATOM 1572 C C . THR C 1 13 ? 38.565 -13.486 -1.442 1.00 101.13 13 THR D C 1
ATOM 1573 O O . THR C 1 13 ? 39.498 -12.689 -1.579 1.00 104.46 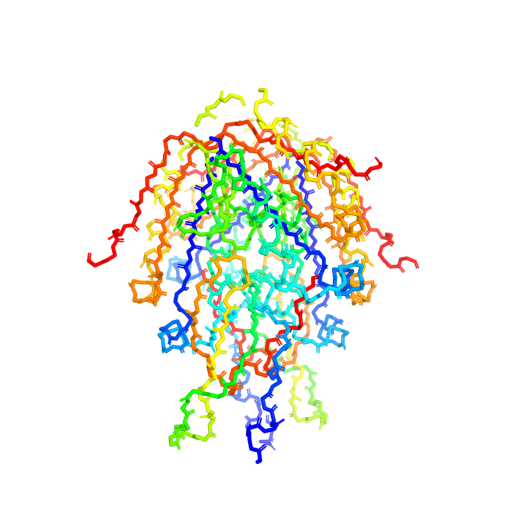13 THR D O 1
ATOM 1577 N N . GLN C 1 14 ? 38.759 -14.739 -1.026 1.00 98.56 14 GLN D N 1
ATOM 1578 C CA . GLN C 1 14 ? 40.120 -15.189 -0.762 1.00 100.81 14 GLN D CA 1
ATOM 1579 C C . GLN C 1 14 ? 40.940 -15.177 -2.036 1.00 99.06 14 GLN D C 1
ATOM 1580 O O . GLN C 1 14 ? 42.153 -14.954 -1.987 1.00 96.83 14 GLN D O 1
ATOM 1586 N N . ASP C 1 15 ? 40.281 -15.355 -3.185 1.00 101.82 15 ASP D N 1
ATOM 1587 C CA . ASP C 1 15 ? 40.987 -15.399 -4.459 1.00 103.29 15 ASP D CA 1
ATOM 1588 C C . ASP C 1 15 ? 41.273 -13.993 -4.983 1.00 101.43 15 ASP D C 1
ATOM 1589 O O . ASP C 1 15 ? 42.400 -13.707 -5.406 1.00 100.30 15 ASP D O 1
ATOM 1594 N N . TYR C 1 16 ? 40.288 -13.092 -4.914 1.00 99.38 16 TYR D N 1
ATOM 1595 C CA . TYR C 1 16 ? 40.395 -11.778 -5.539 1.00 95.87 16 TYR D CA 1
ATOM 1596 C C . TYR C 1 16 ? 41.033 -10.717 -4.649 1.00 97.59 16 TYR D C 1
ATOM 1597 O O . TYR C 1 16 ? 41.744 -9.838 -5.156 1.00 95.12 16 TYR D O 1
ATOM 1606 N N . HIS C 1 17 ? 40.798 -10.755 -3.344 1.00 95.10 17 HIS D N 1
ATOM 1607 C CA . HIS C 1 17 ? 41.402 -9.747 -2.492 1.00 90.71 17 HIS D CA 1
ATOM 1608 C C . HIS C 1 17 ? 42.897 -10.018 -2.369 1.00 90.98 17 HIS D C 1
ATOM 1609 O O . HIS C 1 17 ? 43.306 -11.172 -2.210 1.00 92.98 17 HIS D O 1
ATOM 1616 N N . PRO C 1 18 ? 43.735 -8.980 -2.442 1.00 87.56 18 PRO D N 1
ATOM 1617 C CA . PRO C 1 18 ? 45.189 -9.216 -2.421 1.00 82.85 18 PRO D CA 1
ATOM 1618 C C . PRO C 1 18 ? 45.720 -9.768 -1.110 1.00 85.70 18 PRO D C 1
ATOM 1619 O O . PRO C 1 18 ? 46.553 -10.685 -1.133 1.00 90.96 18 PRO D O 1
ATOM 1623 N N . LYS C 1 19 ? 45.279 -9.250 0.036 1.00 85.44 19 LYS D N 1
ATOM 1624 C CA . LYS C 1 19 ? 45.911 -9.628 1.303 1.00 95.33 19 LYS D CA 1
ATOM 1625 C C . LYS C 1 19 ? 45.193 -10.768 2.035 1.00 96.92 19 LYS D C 1
ATOM 1626 O O . LYS C 1 19 ? 45.823 -11.767 2.406 1.00 99.27 19 LYS D O 1
ATOM 1632 N N . GLY C 1 20 ? 43.890 -10.651 2.263 1.00 89.75 20 GLY D N 1
ATOM 1633 C CA . GLY C 1 20 ? 43.220 -11.674 3.039 1.00 93.03 20 GLY D CA 1
ATOM 1634 C C . GLY C 1 20 ? 41.725 -11.613 2.819 1.00 91.28 20 GLY D C 1
ATOM 1635 O O . GLY C 1 20 ? 41.229 -10.858 1.980 1.00 87.72 20 GLY D O 1
ATOM 1636 N N . VAL C 1 21 ? 41.010 -12.466 3.551 1.00 91.74 21 VAL D N 1
ATOM 1637 C CA . VAL C 1 21 ? 39.580 -12.266 3.729 1.00 92.24 21 VAL D CA 1
ATOM 1638 C C . VAL C 1 21 ? 39.327 -11.347 4.910 1.00 88.81 21 VAL D C 1
ATOM 1639 O O . VAL C 1 21 ? 38.638 -10.332 4.790 1.00 83.79 21 VAL D O 1
ATOM 1643 N N . GLN C 1 22 ? 39.916 -11.698 6.055 1.00 88.84 22 GLN D N 1
ATOM 1644 C CA . GLN C 1 22 ? 39.955 -10.798 7.197 1.00 82.37 22 GLN D CA 1
ATOM 1645 C C . GLN C 1 22 ? 40.302 -9.386 6.767 1.00 82.37 22 GLN D C 1
ATOM 1646 O O . GLN C 1 22 ? 39.630 -8.425 7.149 1.00 85.11 22 GLN D O 1
ATOM 1652 N N . GLU C 1 23 ? 41.316 -9.245 5.920 1.00 86.85 23 GLU D N 1
ATOM 1653 C CA . GLU C 1 23 ? 41.696 -7.909 5.482 1.00 84.91 23 GLU D CA 1
ATOM 1654 C C . GLU C 1 23 ? 40.600 -7.280 4.628 1.00 82.01 23 GLU D C 1
ATOM 1655 O O . GLU C 1 23 ? 40.409 -6.063 4.669 1.00 83.49 23 GLU D O 1
ATOM 1661 N N . ALA C 1 24 ? 39.858 -8.090 3.870 1.00 85.28 24 ALA D N 1
ATOM 1662 C CA . ALA C 1 24 ? 38.801 -7.557 3.011 1.00 87.75 24 ALA D CA 1
ATOM 1663 C C . ALA C 1 24 ? 37.616 -7.050 3.823 1.00 87.51 24 ALA D C 1
ATOM 1664 O O . ALA C 1 24 ? 36.920 -6.113 3.407 1.00 83.54 24 ALA D O 1
ATOM 1666 N N . TYR C 1 25 ? 37.342 -7.677 4.961 1.00 86.46 25 TYR D N 1
ATOM 1667 C CA . TYR C 1 25 ? 36.271 -7.159 5.792 1.00 80.27 25 TYR D CA 1
ATOM 1668 C C . TYR C 1 25 ? 36.687 -5.837 6.404 1.00 80.19 25 TYR D C 1
ATOM 1669 O O . TYR C 1 25 ? 35.896 -4.890 6.446 1.00 85.18 25 TYR D O 1
ATOM 1678 N N . THR C 1 26 ? 37.939 -5.737 6.841 1.00 80.81 26 THR D N 1
ATOM 1679 C CA . THR C 1 26 ? 38.395 -4.486 7.427 1.00 77.09 26 THR D CA 1
ATOM 1680 C C . THR C 1 26 ? 38.374 -3.373 6.387 1.00 78.26 26 THR D C 1
ATOM 1681 O O . THR C 1 26 ? 37.978 -2.240 6.686 1.00 75.32 26 THR D O 1
ATOM 1685 N N . ASP C 1 27 ? 38.758 -3.699 5.144 1.00 85.79 27 ASP D N 1
ATOM 1686 C CA . ASP C 1 27 ? 38.794 -2.704 4.071 1.00 85.30 27 ASP D CA 1
ATOM 1687 C C . ASP C 1 27 ? 37.457 -2.007 3.914 1.00 79.05 27 ASP D C 1
ATOM 1688 O O . ASP C 1 27 ? 37.398 -0.780 3.784 1.00 86.66 27 ASP D O 1
ATOM 1693 N N . ILE C 1 28 ? 36.372 -2.771 3.928 1.00 76.55 28 ILE D N 1
ATOM 1694 C CA . ILE C 1 28 ? 35.058 -2.171 3.745 1.00 78.55 28 ILE D CA 1
ATOM 1695 C C . ILE C 1 28 ? 34.688 -1.317 4.950 1.00 72.86 28 ILE D C 1
ATOM 1696 O O . ILE C 1 28 ? 34.151 -0.215 4.798 1.00 72.41 28 ILE D O 1
ATOM 1701 N N . GLY C 1 29 ? 35.003 -1.785 6.158 1.00 73.63 29 GLY D N 1
ATOM 1702 C CA . GLY C 1 29 ? 34.745 -0.970 7.335 1.00 76.51 29 GLY D CA 1
ATOM 1703 C C . GLY C 1 29 ? 35.394 0.395 7.235 1.00 72.19 29 GLY D C 1
ATOM 1704 O O . GLY C 1 29 ? 34.745 1.421 7.465 1.00 67.05 29 GLY D O 1
ATOM 1705 N N . ALA C 1 30 ? 36.670 0.420 6.833 1.00 69.33 30 ALA D N 1
ATOM 1706 C CA . ALA C 1 30 ? 37.390 1.669 6.613 1.00 71.35 30 ALA D CA 1
ATOM 1707 C C . ALA C 1 30 ? 36.728 2.555 5.557 1.00 72.62 30 ALA D C 1
ATOM 1708 O O . ALA C 1 30 ? 36.800 3.786 5.639 1.00 71.14 30 ALA D O 1
ATOM 1710 N N . VAL C 1 31 ? 36.097 1.965 4.553 1.00 72.11 31 VAL D N 1
ATOM 1711 C CA . VAL C 1 31 ? 35.563 2.783 3.476 1.00 73.84 31 VAL D CA 1
ATOM 1712 C C . VAL C 1 31 ? 34.206 3.359 3.865 1.00 71.76 31 VAL D C 1
ATOM 1713 O O . VAL C 1 31 ? 33.931 4.541 3.644 1.00 69.65 31 VAL D O 1
ATOM 1717 N N . LEU C 1 32 ? 33.341 2.543 4.466 1.00 70.16 32 LEU D N 1
ATOM 1718 C CA . LEU C 1 32 ? 32.063 3.063 4.935 1.00 73.05 32 LEU D CA 1
ATOM 1719 C C . LEU C 1 32 ? 32.224 4.058 6.094 1.00 76.61 32 LEU D C 1
ATOM 1720 O O . LEU C 1 32 ? 31.285 4.820 6.375 1.00 74.09 32 LEU D O 1
ATOM 1725 N N . ALA C 1 33 ? 33.373 4.076 6.790 1.00 67.43 33 ALA D N 1
ATOM 1726 C CA . ALA C 1 33 ? 33.542 5.094 7.824 1.00 65.78 33 ALA D CA 1
ATOM 1727 C C . ALA C 1 33 ? 33.701 6.492 7.223 1.00 69.90 33 ALA D C 1
ATOM 1728 O O . ALA C 1 33 ? 33.241 7.479 7.817 1.00 74.65 33 ALA D O 1
ATOM 1730 N N . LYS C 1 34 ? 34.309 6.597 6.038 1.00 67.27 34 LYS D N 1
ATOM 1731 C CA . LYS C 1 34 ? 34.496 7.875 5.361 1.00 57.08 34 LYS D CA 1
ATOM 1732 C C . LYS C 1 34 ? 33.183 8.568 5.088 1.00 66.79 34 LYS D C 1
ATOM 1733 O O . LYS C 1 34 ? 33.180 9.770 4.811 1.00 68.12 34 LYS D O 1
ATOM 1739 N N . PHE C 1 35 ? 32.069 7.849 5.211 1.00 70.52 35 PHE D N 1
ATOM 1740 C CA . PHE C 1 35 ? 30.740 8.393 4.988 1.00 67.14 35 PHE D CA 1
ATOM 1741 C C . PHE C 1 35 ? 29.876 8.212 6.227 1.00 69.41 35 PHE D C 1
ATOM 1742 O O . PHE C 1 35 ? 28.644 8.314 6.159 1.00 71.35 35 PHE D O 1
ATOM 1750 N N . GLY C 1 36 ? 30.510 7.930 7.363 1.00 66.23 36 GLY D N 1
ATOM 1751 C CA . GLY C 1 36 ? 29.821 7.935 8.632 1.00 67.39 36 GLY D CA 1
ATOM 1752 C C . GLY C 1 36 ? 29.028 6.694 8.933 1.00 68.61 36 GLY D C 1
ATOM 1753 O O . GLY C 1 36 ? 28.225 6.708 9.873 1.00 68.25 36 GLY D O 1
ATOM 1754 N N . PHE C 1 37 ? 29.211 5.629 8.159 1.00 68.84 37 PHE D N 1
ATOM 1755 C CA . PHE C 1 37 ? 28.569 4.355 8.433 1.00 66.75 37 PHE D CA 1
ATOM 1756 C C . PHE C 1 37 ? 29.467 3.551 9.366 1.00 68.94 37 PHE D C 1
ATOM 1757 O O . PHE C 1 37 ? 30.692 3.509 9.186 1.00 65.15 37 PHE D O 1
ATOM 1765 N N . VAL C 1 38 ? 28.855 2.957 10.386 1.00 64.59 38 VAL D N 1
ATOM 1766 C CA . VAL C 1 38 ? 29.565 2.351 11.497 1.00 59.74 38 VAL D CA 1
ATOM 1767 C C . VAL C 1 38 ? 28.976 0.969 11.733 1.00 69.47 38 VAL D C 1
ATOM 1768 O O . VAL C 1 38 ? 27.750 0.795 11.694 1.00 71.12 38 VAL D O 1
ATOM 1772 N N . ARG C 1 39 ? 29.851 -0.018 11.954 1.00 71.06 39 ARG D N 1
ATOM 1773 C CA . ARG C 1 39 ? 29.425 -1.416 11.964 1.00 76.35 39 ARG D CA 1
ATOM 1774 C C . ARG C 1 39 ? 28.609 -1.723 13.216 1.00 71.15 39 ARG D C 1
ATOM 1775 O O . ARG C 1 39 ? 29.011 -1.374 14.328 1.00 62.61 39 ARG D O 1
ATOM 1783 N N . THR C 1 40 ? 27.457 -2.385 13.036 1.00 78.69 40 THR D N 1
ATOM 1784 C CA . THR C 1 40 ? 26.660 -2.828 14.177 1.00 82.83 40 THR D CA 1
ATOM 1785 C C . THR C 1 40 ? 26.172 -4.280 14.101 1.00 89.38 40 THR D C 1
ATOM 1786 O O . THR C 1 40 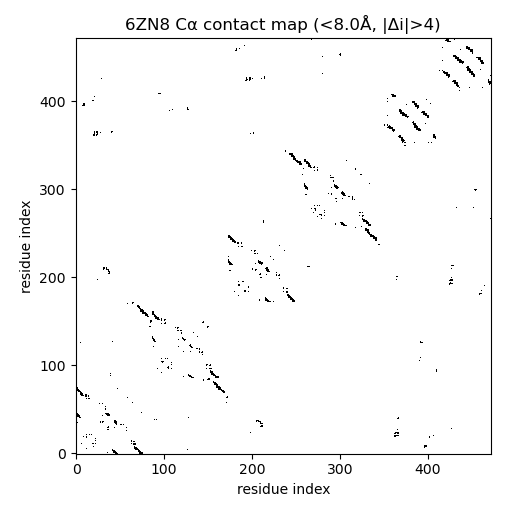? 25.488 -4.719 15.034 1.00 90.31 40 THR D O 1
ATOM 1790 N N . GLN C 1 41 ? 26.430 -5.017 12.997 1.00 92.13 41 GLN D N 1
ATOM 1791 C CA . GLN C 1 41 ? 26.365 -6.477 13.027 1.00 93.94 41 GLN D CA 1
ATOM 1792 C C . GLN C 1 41 ? 27.372 -7.154 12.099 1.00 92.26 41 GLN D C 1
ATOM 1793 O O . GLN C 1 41 ? 27.113 -8.272 11.636 1.00 99.95 41 GLN D O 1
ATOM 1799 N N . GLY C 1 42 ? 28.470 -6.504 11.741 1.00 91.57 42 GLY D N 1
ATOM 1800 C CA . GLY C 1 42 ? 29.461 -7.198 10.932 1.00 91.85 42 GLY D CA 1
ATOM 1801 C C . GLY C 1 42 ? 29.058 -7.318 9.480 1.00 96.58 42 GLY D C 1
ATOM 1802 O O . GLY C 1 42 ? 29.901 -7.469 8.588 1.00 99.06 42 GLY D O 1
ATOM 1803 N N . SER C 1 43 ? 27.748 -7.263 9.246 1.00 95.50 43 SER D N 1
ATOM 1804 C CA . SER C 1 43 ? 27.154 -7.254 7.920 1.00 92.28 43 SER D CA 1
ATOM 1805 C C . SER C 1 43 ? 26.127 -6.127 7.802 1.00 91.56 43 SER D C 1
ATOM 1806 O O . SER C 1 43 ? 25.226 -6.178 6.957 1.00 91.80 43 SER D O 1
ATOM 1809 N N . LEU C 1 44 ? 26.256 -5.096 8.641 1.00 83.62 44 LEU D N 1
ATOM 1810 C CA . LEU C 1 44 ? 25.215 -4.079 8.774 1.00 77.61 44 LEU D CA 1
ATOM 1811 C C . LEU C 1 44 ? 25.837 -2.784 9.270 1.00 77.01 44 LEU D C 1
ATOM 1812 O O . LEU C 1 44 ? 26.198 -2.675 10.446 1.00 78.67 44 LEU D O 1
ATOM 1817 N N . TYR C 1 45 ? 25.937 -1.799 8.396 1.00 77.23 45 TYR D N 1
ATOM 1818 C CA . TYR C 1 45 ? 26.496 -0.514 8.766 1.00 74.98 45 TYR D CA 1
ATOM 1819 C C . TYR C 1 45 ? 25.377 0.511 8.820 1.00 74.43 45 TYR D C 1
ATOM 1820 O O . TYR C 1 45 ? 24.516 0.555 7.935 1.00 70.10 45 TYR D O 1
ATOM 1829 N N . THR C 1 46 ? 25.392 1.331 9.865 1.00 74.86 46 THR D N 1
ATOM 1830 C CA . THR C 1 46 ? 24.353 2.326 10.085 1.00 73.39 46 THR D CA 1
ATOM 1831 C C . THR C 1 46 ? 24.954 3.723 10.193 1.00 73.90 46 THR D C 1
ATOM 1832 O O . THR C 1 46 ? 26.074 3.907 10.680 1.00 75.27 46 THR D O 1
ATOM 1836 N N . ASN C 1 47 ? 24.198 4.694 9.696 1.00 70.23 47 ASN D N 1
ATOM 1837 C CA . ASN C 1 47 ? 24.542 6.106 9.690 1.00 69.79 47 ASN D CA 1
ATOM 1838 C C . ASN C 1 47 ? 23.226 6.851 9.743 1.00 74.95 47 ASN D C 1
ATOM 1839 O O . ASN C 1 47 ? 22.249 6.427 9.121 1.00 78.02 47 ASN D O 1
ATOM 1852 N N . ASN C 1 49 ? 22.620 9.972 8.972 1.00 65.58 49 ASN D N 1
ATOM 1853 C CA . ASN C 1 49 ? 22.473 10.961 7.923 1.00 64.97 49 ASN D CA 1
ATOM 1854 C C . ASN C 1 49 ? 21.689 10.354 6.778 1.00 71.55 49 ASN D C 1
ATOM 1855 O O . ASN C 1 49 ? 22.122 9.370 6.177 1.00 79.77 49 ASN D O 1
ATOM 1860 N N . GLU C 1 50 ? 20.543 10.940 6.460 1.00 72.35 50 GLU D N 1
ATOM 1861 C CA . GLU C 1 50 ? 19.677 10.397 5.430 1.00 71.35 50 GLU D CA 1
ATOM 1862 C C . GLU C 1 50 ? 19.898 11.070 4.079 1.00 74.38 50 GLU D C 1
ATOM 1863 O O . GLU C 1 50 ? 19.082 10.897 3.165 1.00 76.58 50 GLU D O 1
ATOM 1869 N N . ASP C 1 51 ? 20.979 11.836 3.939 1.00 74.81 51 ASP D N 1
ATOM 1870 C CA . ASP C 1 51 ? 21.426 12.277 2.627 1.00 71.88 51 ASP D CA 1
ATOM 1871 C C . ASP C 1 51 ? 21.646 11.064 1.747 1.00 76.32 51 ASP D C 1
ATOM 1872 O O . ASP C 1 51 ? 22.501 10.221 2.033 1.00 79.76 51 ASP D O 1
ATOM 1885 N N . ALA C 1 53 ? 22.611 11.292 -1.266 1.00 80.40 53 ALA D N 1
ATOM 1886 C CA . ALA C 1 53 ? 23.908 11.599 -1.859 1.00 81.95 53 ALA D CA 1
ATOM 1887 C C . ALA C 1 53 ? 25.058 10.958 -1.080 1.00 83.03 53 ALA D C 1
ATOM 1888 O O . ALA C 1 53 ? 25.951 10.347 -1.679 1.00 81.98 53 ALA D O 1
ATOM 1890 N N . ASN C 1 54 ? 25.057 11.095 0.256 1.00 77.57 54 ASN D N 1
ATOM 1891 C CA . ASN C 1 54 ? 26.038 10.390 1.079 1.00 74.01 54 ASN D CA 1
ATOM 1892 C C . ASN C 1 54 ? 25.993 8.900 0.800 1.00 78.05 54 ASN D C 1
ATOM 1893 O O . ASN C 1 54 ? 27.038 8.271 0.596 1.00 81.30 54 ASN D O 1
ATOM 1898 N N . LEU C 1 55 ? 24.782 8.329 0.744 1.00 81.54 55 LEU D N 1
ATOM 1899 C CA . LEU C 1 55 ? 24.620 6.891 0.526 1.00 80.02 55 LEU D CA 1
ATOM 1900 C C . LEU C 1 55 ? 25.147 6.471 -0.835 1.00 82.36 55 LEU D C 1
ATOM 1901 O O . LEU C 1 55 ? 25.904 5.497 -0.945 1.00 77.69 55 LEU D O 1
ATOM 1906 N N . PHE C 1 56 ? 24.742 7.206 -1.872 1.00 84.49 56 PHE D N 1
ATOM 1907 C CA . PHE C 1 56 ? 25.217 6.994 -3.233 1.00 86.39 56 PHE D CA 1
ATOM 1908 C C . PHE C 1 56 ? 26.729 7.051 -3.294 1.00 83.64 56 PHE D C 1
ATOM 1909 O O . PHE C 1 56 ? 27.392 6.092 -3.707 1.00 83.00 56 PHE D O 1
ATOM 1917 N N . GLN C 1 57 ? 27.296 8.157 -2.836 1.00 85.60 57 GLN D N 1
ATOM 1918 C CA . GLN C 1 57 ? 28.727 8.315 -2.975 1.00 84.81 57 GLN D CA 1
ATOM 1919 C C . GLN C 1 57 ? 29.486 7.244 -2.199 1.00 81.53 57 GLN D C 1
ATOM 1920 O O . GLN C 1 57 ? 30.605 6.896 -2.587 1.00 84.97 57 GLN D O 1
ATOM 1926 N N . ALA C 1 58 ? 28.883 6.659 -1.161 1.00 79.43 58 ALA D N 1
ATOM 1927 C CA . ALA C 1 58 ? 29.561 5.575 -0.456 1.00 78.12 58 ALA D CA 1
ATOM 1928 C C . ALA C 1 58 ? 29.568 4.295 -1.280 1.00 86.32 58 ALA D C 1
ATOM 1929 O O . ALA C 1 58 ? 30.575 3.578 -1.287 1.00 87.45 58 ALA D O 1
ATOM 1939 N N . ASN C 1 60 ? 29.518 4.172 -4.498 1.00 76.61 60 ASN D N 1
ATOM 1940 C CA . ASN C 1 60 ? 30.472 4.480 -5.554 1.00 80.03 60 ASN D CA 1
ATOM 1941 C C . ASN C 1 60 ? 31.893 4.232 -5.082 1.00 85.65 60 ASN D C 1
ATOM 1942 O O . ASN C 1 60 ? 32.723 3.693 -5.825 1.00 88.25 60 ASN D O 1
ATOM 1947 N N . ALA C 1 61 ? 32.185 4.616 -3.841 1.00 85.57 61 ALA D N 1
ATOM 1948 C CA . ALA C 1 61 ? 33.514 4.423 -3.280 1.00 83.50 61 ALA D CA 1
ATOM 1949 C C . ALA C 1 61 ? 33.803 2.954 -3.018 1.00 81.90 61 ALA D C 1
ATOM 1950 O O . ALA C 1 61 ? 34.957 2.528 -3.111 1.00 85.18 61 ALA D O 1
ATOM 1952 N N . LEU C 1 62 ? 32.771 2.173 -2.685 1.00 81.02 62 LEU D N 1
ATOM 1953 C CA . LEU C 1 62 ? 32.922 0.730 -2.540 1.00 80.29 62 LEU D CA 1
ATOM 1954 C C . LEU C 1 62 ? 33.171 0.063 -3.888 1.00 85.28 62 LEU D C 1
ATOM 1955 O O . LEU C 1 62 ? 33.919 -0.919 -3.968 1.00 85.04 62 LEU D O 1
ATOM 1960 N N . LYS C 1 63 ? 32.552 0.583 -4.960 1.00 86.52 63 LYS D N 1
ATOM 1961 C CA . LYS C 1 63 ? 32.714 -0.028 -6.279 1.00 91.79 63 LYS D CA 1
ATOM 1962 C C . LYS C 1 63 ? 34.136 0.142 -6.810 1.00 92.48 63 LYS D C 1
ATOM 1963 O O . LYS C 1 63 ? 34.610 -0.685 -7.600 1.00 96.41 63 LYS D O 1
ATOM 1969 N N . GLN C 1 64 ? 34.842 1.181 -6.370 1.00 90.54 64 GLN D N 1
ATOM 1970 C CA . GLN C 1 64 ? 36.223 1.373 -6.793 1.00 93.68 64 GLN D CA 1
ATOM 1971 C C . GLN C 1 64 ? 37.159 0.301 -6.230 1.00 89.26 64 GLN D C 1
ATOM 1972 O O . GLN C 1 64 ? 38.296 0.190 -6.688 1.00 97.32 64 GLN D O 1
ATOM 1978 N N . LEU C 1 65 ? 36.715 -0.489 -5.260 1.00 87.19 65 LEU D N 1
ATOM 1979 C CA . LEU C 1 65 ? 37.483 -1.650 -4.824 1.00 93.33 65 LEU D CA 1
ATOM 1980 C C . LEU C 1 65 ? 37.496 -2.710 -5.931 1.00 98.77 65 LEU D C 1
ATOM 1981 O O . LEU C 1 65 ? 36.433 -3.186 -6.360 1.00 97.37 65 LEU D O 1
ATOM 1986 N N . ALA C 1 66 ? 38.701 -3.063 -6.405 1.00 95.94 66 ALA D N 1
ATOM 1987 C CA . ALA C 1 66 ? 38.826 -3.998 -7.522 1.00 96.61 66 ALA D CA 1
ATOM 1988 C C . ALA C 1 66 ? 38.080 -5.295 -7.244 1.00 100.81 66 ALA D C 1
ATOM 1989 O O . ALA C 1 66 ? 37.283 -5.766 -8.067 1.00 102.97 66 ALA D O 1
ATOM 1991 N N . TRP C 1 67 ? 38.309 -5.867 -6.063 1.00 95.16 67 TRP D N 1
ATOM 1992 C CA . TRP C 1 67 ? 37.792 -7.185 -5.723 1.00 95.25 67 TRP D CA 1
ATOM 1993 C C . TRP C 1 67 ? 36.305 -7.205 -5.407 1.00 95.39 67 TRP D C 1
ATOM 1994 O O . TRP C 1 67 ? 35.705 -8.283 -5.457 1.00 95.07 67 TRP D O 1
ATOM 2005 N N . ILE C 1 68 ? 35.704 -6.058 -5.069 1.00 97.89 68 ILE D N 1
ATOM 2006 C CA . ILE C 1 68 ? 34.286 -6.033 -4.709 1.00 93.35 68 ILE D CA 1
ATOM 2007 C C . ILE C 1 68 ? 33.441 -6.669 -5.796 1.00 100.30 68 ILE D C 1
ATOM 2008 O O . ILE C 1 68 ? 32.671 -7.601 -5.534 1.00 101.32 68 ILE D O 1
ATOM 2013 N N . SER C 1 69 ? 33.594 -6.196 -7.036 1.00 103.00 69 SER D N 1
ATOM 2014 C CA . SER C 1 69 ? 32.684 -6.615 -8.097 1.00 103.74 69 SER D CA 1
ATOM 2015 C C . SER C 1 69 ? 32.600 -8.132 -8.197 1.00 103.92 69 SER D C 1
ATOM 2016 O O . SER C 1 69 ? 31.525 -8.685 -8.456 1.00 109.23 69 SER D O 1
ATOM 2019 N N . GLN C 1 70 ? 33.702 -8.818 -7.925 1.00 103.88 70 GLN D N 1
ATOM 2020 C CA . GLN C 1 70 ? 33.788 -10.259 -8.105 1.00 105.67 70 GLN D CA 1
ATOM 2021 C C . GLN C 1 70 ? 33.471 -11.057 -6.843 1.00 104.99 70 GLN D C 1
ATOM 2022 O O . GLN C 1 70 ? 32.955 -12.179 -6.952 1.00 105.26 70 GLN D O 1
ATOM 2028 N N . SER C 1 71 ? 33.711 -10.500 -5.652 1.00 96.06 71 SER D N 1
ATOM 2029 C CA . SER C 1 71 ? 33.696 -11.287 -4.425 1.00 91.36 71 SER D CA 1
ATOM 2030 C C . SER C 1 71 ? 32.508 -11.028 -3.501 1.00 89.11 71 SER D C 1
ATOM 2031 O O . SER C 1 71 ? 32.372 -11.727 -2.487 1.00 85.35 71 SER D O 1
ATOM 2034 N N . VAL C 1 72 ? 31.621 -10.085 -3.827 1.00 88.81 72 VAL D N 1
ATOM 2035 C CA . VAL C 1 72 ? 30.464 -9.801 -2.980 1.00 86.25 72 VAL D CA 1
ATOM 2036 C C . VAL C 1 72 ? 29.301 -10.706 -3.366 1.00 82.38 72 VAL D C 1
ATOM 2037 O O . VAL C 1 72 ? 28.984 -10.875 -4.545 1.00 83.81 72 VAL D O 1
ATOM 2041 N N . ARG C 1 73 ? 28.649 -11.284 -2.365 1.00 84.69 73 ARG D N 1
ATOM 2042 C CA . ARG C 1 73 ? 27.509 -12.156 -2.623 1.00 87.63 73 ARG D CA 1
ATOM 2043 C C . ARG C 1 73 ? 26.213 -11.371 -2.761 1.00 91.35 73 ARG D C 1
ATOM 2044 O O . ARG C 1 73 ? 25.323 -11.779 -3.515 1.00 92.64 73 ARG D O 1
ATOM 2052 N N . ASP C 1 74 ? 26.098 -10.251 -2.045 1.00 93.75 74 ASP D N 1
ATOM 2053 C CA . ASP C 1 74 ? 24.876 -9.457 -1.967 1.00 91.19 74 ASP D CA 1
ATOM 2054 C C . ASP C 1 74 ? 25.203 -8.134 -1.287 1.00 86.91 74 ASP D C 1
ATOM 2055 O O . ASP C 1 74 ? 26.050 -8.095 -0.391 1.00 91.03 74 ASP D O 1
ATOM 2060 N N . ILE C 1 75 ? 24.557 -7.053 -1.717 1.00 83.76 75 ILE D N 1
ATOM 2061 C CA . ILE C 1 75 ? 24.654 -5.802 -0.966 1.00 83.64 75 ILE D CA 1
ATOM 2062 C C . ILE C 1 75 ? 23.374 -5.000 -1.149 1.00 85.13 75 ILE D C 1
ATOM 2063 O O . ILE C 1 75 ? 22.959 -4.701 -2.271 1.00 89.72 75 ILE D O 1
ATOM 2068 N N . ARG C 1 76 ? 22.767 -4.627 -0.032 1.00 84.04 76 ARG D N 1
ATOM 2069 C CA . ARG C 1 76 ? 21.528 -3.874 -0.029 1.00 84.16 76 ARG D CA 1
ATOM 2070 C C . ARG C 1 76 ? 21.648 -2.716 0.950 1.00 85.21 76 ARG D C 1
ATOM 2071 O O . ARG C 1 76 ? 22.484 -2.726 1.860 1.00 85.04 76 ARG D O 1
ATOM 2079 N N . ALA C 1 77 ? 20.810 -1.706 0.747 1.00 81.50 77 ALA D N 1
ATOM 2080 C CA . ALA C 1 77 ? 20.727 -0.579 1.663 1.00 82.61 77 ALA D CA 1
ATOM 2081 C C . ALA C 1 77 ? 19.263 -0.271 1.924 1.00 85.40 77 ALA D C 1
ATOM 2082 O O . ALA C 1 77 ? 18.450 -0.246 0.996 1.00 88.56 77 ALA D O 1
ATOM 2084 N N . PHE C 1 78 ? 18.923 -0.038 3.186 1.00 83.24 78 PHE D N 1
ATOM 2085 C CA . PHE C 1 78 ? 17.545 0.263 3.529 1.00 84.83 78 PHE D CA 1
ATOM 2086 C C . PHE C 1 78 ? 17.477 1.370 4.567 1.00 80.07 78 PHE D C 1
ATOM 2087 O O . PHE C 1 78 ? 18.468 1.701 5.216 1.00 77.41 78 PHE D O 1
ATOM 2095 N N . ARG C 1 79 ? 16.280 1.953 4.692 1.00 82.26 79 ARG D N 1
ATOM 2096 C CA . ARG C 1 79 ? 16.013 3.065 5.597 1.00 78.77 79 ARG D CA 1
ATOM 2097 C C . ARG C 1 79 ? 15.400 2.519 6.881 1.00 80.58 79 ARG D C 1
ATOM 2098 O O . ARG C 1 79 ? 14.213 2.187 6.920 1.00 87.86 79 ARG D O 1
ATOM 2106 N N . ILE C 1 80 ? 16.177 2.478 7.936 1.00 82.52 80 ILE D N 1
ATOM 2107 C CA . ILE C 1 80 ? 15.733 1.953 9.222 1.00 84.65 80 ILE D CA 1
ATOM 2108 C C . ILE C 1 80 ? 15.110 3.069 10.041 1.00 84.05 80 ILE D C 1
ATOM 2109 O O . ILE C 1 80 ? 15.638 4.184 10.082 1.00 89.90 80 ILE D O 1
ATOM 2114 N N . GLU C 1 81 ? 13.986 2.782 10.699 1.00 81.55 81 GLU D N 1
ATOM 2115 C CA . GLU C 1 81 ? 13.246 3.830 11.384 1.00 83.74 81 GLU D CA 1
ATOM 2116 C C . GLU C 1 81 ? 13.229 3.683 12.906 1.00 88.48 81 GLU D C 1
ATOM 2117 O O . GLU C 1 81 ? 13.580 4.630 13.615 1.00 99.26 81 GLU D O 1
ATOM 2123 N N . GLN C 1 82 ? 12.743 2.575 13.445 1.00 78.33 82 GLN D N 1
ATOM 2124 C CA . GLN C 1 82 ? 12.472 2.504 14.879 1.00 78.75 82 GLN D CA 1
ATOM 2125 C C . GLN C 1 82 ? 13.503 1.629 15.576 1.00 82.03 82 GLN D C 1
ATOM 2126 O O . GLN C 1 82 ? 13.212 0.511 16.002 1.00 87.15 82 GLN D O 1
ATOM 2132 N N . TRP C 1 83 ? 14.707 2.162 15.732 1.00 81.56 83 TRP D N 1
ATOM 2133 C CA . TRP C 1 83 ? 15.788 1.357 16.281 1.00 82.43 83 TRP D CA 1
ATOM 2134 C C . TRP C 1 83 ? 15.546 1.109 17.770 1.00 89.12 83 TRP D C 1
ATOM 2135 O O . TRP C 1 83 ? 15.457 2.057 18.562 1.00 90.43 83 TRP D O 1
ATOM 2146 N N . SER C 1 84 ? 15.448 -0.170 18.147 1.00 88.21 84 SER D N 1
ATOM 2147 C CA . SER C 1 84 ? 15.092 -0.596 19.496 1.00 83.39 84 SER D CA 1
ATOM 2148 C C . SER C 1 84 ? 16.043 -1.693 19.956 1.00 87.61 84 SER D C 1
ATOM 2149 O O . SER C 1 84 ? 16.272 -2.662 19.226 1.00 90.39 84 SER D O 1
ATOM 2152 N N . ASP C 1 85 ? 16.586 -1.546 21.162 1.00 88.11 85 ASP D N 1
ATOM 2153 C CA . ASP C 1 85 ? 17.575 -2.465 21.703 1.00 88.20 85 ASP D CA 1
ATOM 2154 C C . ASP C 1 85 ? 16.899 -3.313 22.769 1.00 86.92 85 ASP D C 1
ATOM 2155 O O . ASP C 1 85 ? 15.954 -2.860 23.415 1.00 87.73 85 ASP D O 1
ATOM 2160 N N . PHE C 1 86 ? 17.358 -4.550 22.956 1.00 92.54 86 PHE D N 1
ATOM 2161 C CA . PHE C 1 86 ? 16.708 -5.433 23.923 1.00 93.88 86 PHE D CA 1
ATOM 2162 C C . PHE C 1 86 ? 17.721 -6.056 24.889 1.00 99.02 86 PHE D C 1
ATOM 2163 O O . PHE C 1 86 ? 18.754 -6.608 24.478 1.00 93.67 86 PHE D O 1
ATOM 2171 N N . THR C 1 87 ? 17.436 -5.890 26.180 1.00 108.79 87 THR D N 1
ATOM 2172 C CA . THR C 1 87 ? 18.071 -6.569 27.311 1.00 111.14 87 THR D CA 1
ATOM 2173 C C . THR C 1 87 ? 16.962 -7.021 28.259 1.00 116.10 87 THR D C 1
ATOM 2174 O O . THR C 1 87 ? 16.973 -6.734 29.457 1.00 109.97 87 THR D O 1
ATOM 2178 N N . ASP C 1 88 ? 15.954 -7.691 27.692 1.00 116.78 88 ASP D N 1
ATOM 2179 C CA . ASP C 1 88 ? 14.720 -8.119 28.338 1.00 113.90 88 ASP D CA 1
ATOM 2180 C C . ASP C 1 88 ? 14.930 -9.371 29.218 1.00 125.30 88 ASP D C 1
ATOM 2181 O O . ASP C 1 88 ? 13.977 -10.104 29.526 1.00 129.19 88 ASP D O 1
ATOM 2186 N N . PHE C 1 89 ? 16.166 -9.598 29.664 1.00 125.68 89 PHE D N 1
ATOM 2187 C CA . PHE C 1 89 ? 16.612 -10.867 30.243 1.00 126.65 89 PHE D CA 1
ATOM 2188 C C . PHE C 1 89 ? 17.070 -10.679 31.690 1.00 129.00 89 PHE D C 1
ATOM 2189 O O . PHE C 1 89 ? 18.257 -10.467 31.957 1.00 127.49 89 PHE D O 1
ATOM 2197 N N . ILE C 1 90 ? 16.107 -10.809 32.611 1.00 128.79 90 ILE D N 1
ATOM 2198 C CA . ILE C 1 90 ? 16.239 -10.456 34.027 1.00 125.86 90 ILE D CA 1
ATOM 2199 C C . ILE C 1 90 ? 16.774 -9.035 34.141 1.00 125.57 90 ILE D C 1
ATOM 2200 O O . ILE C 1 90 ? 16.172 -8.097 33.615 1.00 118.53 90 ILE D O 1
ATOM 2213 N N . TYR D 1 2 ? 9.266 -5.390 9.714 1.00 83.22 2 TYR E N 1
ATOM 2214 C CA . TYR D 1 2 ? 10.050 -5.388 10.949 1.00 80.31 2 TYR E CA 1
ATOM 2215 C C . TYR D 1 2 ? 11.195 -6.381 10.867 1.00 81.41 2 TYR E C 1
ATOM 2216 O O . TYR D 1 2 ? 11.055 -7.458 10.284 1.00 86.96 2 TYR E O 1
ATOM 2225 N N . ALA D 1 3 ? 12.310 -6.041 11.513 1.00 76.16 3 ALA E N 1
ATOM 2226 C CA . ALA D 1 3 ? 13.478 -6.901 11.491 1.00 72.86 3 ALA E CA 1
ATOM 2227 C C . ALA D 1 3 ? 14.038 -7.039 12.890 1.00 70.12 3 ALA E C 1
ATOM 2228 O O . ALA D 1 3 ? 13.791 -6.212 13.762 1.00 74.97 3 ALA E O 1
ATOM 2230 N N . ILE D 1 4 ? 14.790 -8.114 13.084 1.00 73.50 4 ILE E N 1
ATOM 2231 C CA . ILE D 1 4 ? 15.495 -8.426 14.320 1.00 70.80 4 ILE E CA 1
ATOM 2232 C C . ILE D 1 4 ? 16.903 -8.876 13.965 1.00 77.60 4 ILE E C 1
ATOM 2233 O O . ILE D 1 4 ? 17.100 -9.659 13.030 1.00 84.79 4 ILE E O 1
ATOM 2238 N N . ALA D 1 5 ? 17.884 -8.373 14.696 1.00 77.36 5 ALA E N 1
ATOM 2239 C CA . ALA D 1 5 ? 19.259 -8.821 14.551 1.00 78.53 5 ALA E CA 1
ATOM 2240 C C . ALA D 1 5 ? 19.746 -9.259 15.919 1.00 85.68 5 ALA E C 1
ATOM 2241 O O . ALA D 1 5 ? 19.347 -8.677 16.933 1.00 91.19 5 ALA E O 1
ATOM 2243 N N . PHE D 1 6 ? 20.587 -10.287 15.963 1.00 80.46 6 PHE E N 1
ATOM 2244 C CA . PHE D 1 6 ? 21.084 -10.715 17.257 1.00 84.92 6 PHE E CA 1
ATOM 2245 C C . PHE D 1 6 ? 22.459 -11.342 17.113 1.00 92.48 6 PHE E C 1
ATOM 2246 O O . PHE D 1 6 ? 22.825 -11.863 16.056 1.00 94.46 6 PHE E O 1
ATOM 2254 N N . ASP D 1 7 ? 23.212 -11.267 18.205 1.00 96.16 7 ASP E N 1
ATOM 2255 C CA . ASP D 1 7 ? 24.550 -11.808 18.323 1.00 92.87 7 ASP E CA 1
ATOM 2256 C C . ASP D 1 7 ? 24.610 -12.556 19.647 1.00 93.97 7 ASP E C 1
ATOM 2257 O O . ASP D 1 7 ? 23.998 -12.128 20.634 1.00 90.48 7 ASP E O 1
ATOM 2262 N N . LEU D 1 8 ? 25.335 -13.676 19.666 1.00 97.56 8 LEU E N 1
ATOM 2263 C CA . LEU D 1 8 ? 25.451 -14.521 20.846 1.00 95.61 8 LEU E CA 1
ATOM 2264 C C . LEU D 1 8 ? 26.902 -14.591 21.308 1.00 97.68 8 LEU E C 1
ATOM 2265 O O . LEU D 1 8 ? 27.820 -14.676 20.487 1.00 99.74 8 LEU E O 1
ATOM 2270 N N . VAL D 1 9 ? 27.099 -14.524 22.624 1.00 95.17 9 VAL E N 1
ATOM 2271 C CA . VAL D 1 9 ? 28.421 -14.686 23.223 1.00 99.59 9 VAL E CA 1
ATOM 2272 C C . VAL D 1 9 ? 28.839 -16.144 23.066 1.00 101.85 9 VAL E C 1
ATOM 2273 O O . VAL D 1 9 ? 28.179 -17.045 23.594 1.00 103.21 9 VAL E O 1
ATOM 2277 N N . VAL D 1 10 ? 29.950 -16.389 22.367 1.00 101.43 10 VAL E N 1
ATOM 2278 C CA . VAL D 1 10 ? 30.299 -17.771 22.033 1.00 99.15 10 VAL E CA 1
ATOM 2279 C C . VAL D 1 10 ? 30.699 -18.554 23.283 1.00 101.10 10 VAL E C 1
ATOM 2280 O O . VAL D 1 10 ? 30.171 -19.642 23.542 1.00 103.63 10 VAL E O 1
ATOM 2284 N N . LYS D 1 11 ? 31.622 -18.013 24.086 1.00 103.12 11 LYS E N 1
ATOM 2285 C CA . LYS D 1 11 ? 32.072 -18.734 25.277 1.00 105.85 11 LYS E CA 1
ATOM 2286 C C . LYS D 1 11 ? 30.921 -18.969 26.254 1.00 107.27 11 LYS E C 1
ATOM 2287 O O . LYS D 1 11 ? 30.825 -20.041 26.861 1.00 108.81 11 LYS E O 1
ATOM 2293 N N . ASP D 1 12 ? 30.033 -17.984 26.415 1.00 105.03 12 ASP E N 1
ATOM 2294 C CA . ASP D 1 12 ? 28.868 -18.174 27.275 1.00 103.18 12 ASP E CA 1
ATOM 2295 C C . ASP D 1 12 ? 27.844 -19.109 26.641 1.00 103.83 12 ASP E C 1
ATOM 2296 O O . ASP D 1 12 ? 27.264 -19.953 27.332 1.00 106.64 12 ASP E O 1
ATOM 2301 N N . THR D 1 13 ? 27.596 -18.983 25.336 1.00 99.07 13 THR E N 1
ATOM 2302 C CA . THR D 1 13 ? 26.620 -19.872 24.717 1.00 101.43 13 THR E CA 1
ATOM 2303 C C . THR D 1 13 ? 27.112 -21.303 24.712 1.00 105.40 13 THR E C 1
ATOM 2304 O O . THR D 1 13 ? 26.334 -22.225 24.978 1.00 111.90 13 THR E O 1
ATOM 2308 N N . GLN D 1 14 ? 28.395 -21.517 24.418 1.00 107.11 14 GLN E N 1
ATOM 2309 C CA . GLN D 1 14 ? 28.944 -22.864 24.543 1.00 112.50 14 GLN E CA 1
ATOM 2310 C C . GLN D 1 14 ? 28.828 -23.371 25.979 1.00 109.72 14 GLN E C 1
ATOM 2311 O O . GLN D 1 14 ? 28.624 -24.572 26.199 1.00 109.15 14 GLN E O 1
ATOM 2317 N N . ASP D 1 15 ? 28.892 -22.469 26.961 1.00 106.50 15 ASP E N 1
ATOM 2318 C CA . ASP D 1 15 ? 28.652 -22.861 28.345 1.00 105.57 15 ASP E CA 1
ATOM 2319 C C . ASP D 1 15 ? 27.177 -23.180 28.576 1.00 108.32 15 ASP E C 1
ATOM 2320 O O . ASP D 1 15 ? 26.810 -24.329 28.843 1.00 108.64 15 ASP E O 1
ATOM 2325 N N . TYR D 1 16 ? 26.306 -22.179 28.431 1.00 111.00 16 TYR E N 1
ATOM 2326 C CA . TYR D 1 16 ? 24.956 -22.265 28.976 1.00 108.84 16 TYR E CA 1
ATOM 2327 C C . TYR D 1 16 ? 23.933 -22.894 28.036 1.00 112.62 16 TYR E C 1
ATOM 2328 O O . TYR D 1 16 ? 22.912 -23.399 28.517 1.00 112.77 16 TYR E O 1
ATOM 2337 N N . HIS D 1 17 ? 24.159 -22.888 26.725 1.00 112.79 17 HIS E N 1
ATOM 2338 C CA . HIS D 1 17 ? 23.317 -23.696 25.851 1.00 108.39 17 HIS E CA 1
ATOM 2339 C C . HIS D 1 17 ? 23.771 -25.140 25.969 1.00 112.55 17 HIS E C 1
ATOM 2340 O O . HIS D 1 17 ? 24.975 -25.407 25.863 1.00 114.75 17 HIS E O 1
ATOM 2347 N N . PRO D 1 18 ? 22.870 -26.084 26.244 1.00 117.01 18 PRO E N 1
ATOM 2348 C CA . PRO D 1 18 ? 23.304 -27.491 26.342 1.00 121.96 18 PRO E CA 1
ATOM 2349 C C . PRO D 1 18 ? 24.003 -28.010 25.091 1.00 116.77 18 PRO E C 1
ATOM 2350 O O . PRO D 1 18 ? 25.129 -28.518 25.184 1.00 119.36 18 PRO E O 1
ATOM 2354 N N . LYS D 1 19 ? 23.394 -27.869 23.919 1.00 110.65 19 LYS E N 1
ATOM 2355 C CA . LYS D 1 19 ? 23.974 -28.426 22.706 1.00 113.95 19 LYS E CA 1
ATOM 2356 C C . LYS D 1 19 ? 25.003 -27.422 22.171 1.00 116.56 19 LYS E C 1
ATOM 2357 O O . LYS D 1 19 ? 25.417 -26.498 22.880 1.00 113.24 19 LYS E O 1
ATOM 2363 N N . GLY D 1 20 ? 25.455 -27.600 20.930 1.00 115.11 20 GLY E N 1
ATOM 2364 C CA . GLY D 1 20 ? 26.456 -26.706 20.368 1.00 121.36 20 GLY E CA 1
ATOM 2365 C C . GLY D 1 20 ? 25.995 -25.251 20.226 1.00 122.67 20 GLY E C 1
ATOM 2366 O O . GLY D 1 20 ? 24.814 -24.910 20.333 1.00 118.78 20 GLY E O 1
ATOM 2367 N N . VAL D 1 21 ? 26.969 -24.364 19.979 1.00 117.66 21 VAL E N 1
ATOM 2368 C CA . VAL D 1 21 ? 26.644 -22.953 19.761 1.00 111.80 21 VAL E CA 1
ATOM 2369 C C . VAL D 1 21 ? 25.856 -22.767 18.477 1.00 108.34 21 VAL E C 1
ATOM 2370 O O . VAL D 1 21 ? 24.891 -21.996 18.439 1.00 105.87 21 VAL E O 1
ATOM 2374 N N . GLN D 1 22 ? 26.247 -23.461 17.404 1.00 109.13 22 GLN E N 1
ATOM 2375 C CA . GLN D 1 22 ? 25.488 -23.340 16.164 1.00 108.78 22 GLN E CA 1
ATOM 2376 C C . GLN D 1 22 ? 24.030 -23.733 16.376 1.00 113.12 22 GLN E C 1
ATOM 2377 O O . GLN D 1 22 ? 23.143 -23.234 15.671 1.00 110.37 22 GLN E O 1
ATOM 2383 N N . GLU D 1 23 ? 23.756 -24.579 17.379 1.00 113.41 23 GLU E N 1
ATOM 2384 C CA . GLU D 1 23 ? 22.378 -24.952 17.675 1.00 106.69 23 GLU E CA 1
ATOM 2385 C C . GLU D 1 23 ? 21.604 -23.768 18.235 1.00 108.97 23 GLU E C 1
ATOM 2386 O O . GLU D 1 23 ? 20.428 -23.576 17.904 1.00 109.82 23 GLU E O 1
ATOM 2392 N N . ALA D 1 24 ? 22.249 -22.977 19.100 1.00 111.57 24 ALA E N 1
ATOM 2393 C CA . ALA D 1 24 ? 21.618 -21.794 19.678 1.00 107.42 24 ALA E CA 1
ATOM 2394 C C . ALA D 1 24 ? 21.043 -20.890 18.597 1.00 106.52 24 ALA E C 1
ATOM 2395 O O . ALA D 1 24 ? 19.855 -20.541 18.627 1.00 104.46 24 ALA E O 1
ATOM 2397 N N . TYR D 1 25 ? 21.872 -20.506 17.623 1.00 102.05 25 TYR E N 1
ATOM 2398 C CA . TYR D 1 25 ? 21.377 -19.658 16.548 1.00 97.25 25 TYR E CA 1
ATOM 2399 C C . TYR D 1 25 ? 20.199 -20.313 15.842 1.00 99.98 25 TYR E C 1
ATOM 2400 O O . TYR D 1 25 ? 19.191 -19.652 15.572 1.00 101.02 25 TYR E O 1
ATOM 2409 N N . THR D 1 26 ? 20.290 -21.622 15.566 1.00 105.35 26 THR E N 1
ATOM 2410 C CA . THR D 1 26 ? 19.188 -22.324 14.905 1.00 104.05 26 THR E CA 1
ATOM 2411 C C . THR D 1 26 ? 17.950 -22.384 15.792 1.00 100.40 26 THR E C 1
ATOM 2412 O O . THR D 1 26 ? 16.820 -22.310 15.290 1.00 98.77 26 THR E O 1
ATOM 2416 N N . ASP D 1 27 ? 18.142 -22.492 17.106 1.00 97.63 27 ASP E N 1
ATOM 2417 C CA . ASP D 1 27 ? 17.014 -22.470 18.023 1.00 99.18 27 ASP E CA 1
ATOM 2418 C C . ASP D 1 27 ? 16.289 -21.136 17.961 1.00 100.49 27 ASP E C 1
ATOM 2419 O O . ASP D 1 27 ? 15.112 -21.076 17.583 1.00 100.68 27 ASP E O 1
ATOM 2424 N N . ILE D 1 28 ? 16.983 -20.051 18.334 1.00 98.95 28 ILE E N 1
ATOM 2425 C CA . ILE D 1 28 ? 16.393 -18.713 18.292 1.00 94.67 28 ILE E CA 1
ATOM 2426 C C . ILE D 1 28 ? 15.681 -18.478 16.964 1.00 96.36 28 ILE E C 1
ATOM 2427 O O . ILE D 1 28 ? 14.585 -17.910 16.928 1.00 97.69 28 ILE E O 1
ATOM 2432 N N . GLY D 1 29 ? 16.264 -18.957 15.860 1.00 97.14 29 GLY E N 1
ATOM 2433 C CA . GLY D 1 29 ? 15.588 -18.883 14.573 1.00 94.05 29 GLY E CA 1
ATOM 2434 C C . GLY D 1 29 ? 14.279 -19.653 14.525 1.00 95.21 29 GLY E C 1
ATOM 2435 O O . GLY D 1 29 ? 13.336 -19.237 13.838 1.00 92.97 29 GLY E O 1
ATOM 2436 N N . ALA D 1 30 ? 14.191 -20.768 15.261 1.00 91.99 30 ALA E N 1
ATOM 2437 C CA . ALA D 1 30 ? 12.970 -21.572 15.242 1.00 95.57 30 ALA E CA 1
ATOM 2438 C C . ALA D 1 30 ? 11.814 -20.864 15.943 1.00 95.70 30 ALA E C 1
ATOM 2439 O O . ALA D 1 30 ? 10.669 -20.915 15.470 1.00 91.69 30 ALA E O 1
ATOM 2441 N N . VAL D 1 31 ? 12.090 -20.210 17.077 1.00 93.96 31 VAL E N 1
ATOM 2442 C CA . VAL D 1 31 ? 11.046 -19.483 17.797 1.00 91.28 31 VAL E CA 1
ATOM 2443 C C . VAL D 1 31 ? 10.640 -18.223 17.042 1.00 89.99 31 VAL E C 1
ATOM 2444 O O . VAL D 1 31 ? 9.446 -17.911 16.931 1.00 87.53 31 VAL E O 1
ATOM 2448 N N . LEU D 1 32 ? 11.615 -17.474 16.515 1.00 89.88 32 LEU E N 1
ATOM 2449 C CA . LEU D 1 32 ? 11.269 -16.348 15.652 1.00 90.11 32 LEU E CA 1
ATOM 2450 C C . LEU D 1 32 ? 10.413 -16.815 14.492 1.00 91.94 32 LEU E C 1
ATOM 2451 O O . LEU D 1 32 ? 9.476 -16.118 14.085 1.00 95.39 32 LEU E O 1
ATOM 2456 N N . ALA D 1 33 ? 10.716 -18.002 13.955 1.00 89.30 33 ALA E N 1
ATOM 2457 C CA . ALA D 1 33 ? 9.888 -18.571 12.901 1.00 88.45 33 ALA E CA 1
ATOM 2458 C C . ALA D 1 33 ? 8.416 -18.618 13.309 1.00 89.15 33 ALA E C 1
ATOM 2459 O O . ALA D 1 33 ? 7.539 -18.263 12.514 1.00 85.49 33 ALA E O 1
ATOM 2461 N N . LYS D 1 34 ? 8.126 -19.007 14.562 1.00 90.72 34 LYS E N 1
ATOM 2462 C CA . LYS D 1 34 ? 6.736 -19.155 15.005 1.00 88.00 34 LYS E CA 1
ATOM 2463 C C . LYS D 1 34 ? 5.932 -17.857 14.904 1.00 89.51 34 LYS E C 1
ATOM 2464 O O . LYS D 1 34 ? 4.699 -17.920 14.867 1.00 89.64 34 LYS E O 1
ATOM 2470 N N . PHE D 1 35 ? 6.587 -16.686 14.840 1.00 88.91 35 PHE E N 1
ATOM 2471 C CA . PHE D 1 35 ? 5.886 -15.401 14.799 1.00 82.44 35 PHE E CA 1
ATOM 2472 C C . PHE D 1 35 ? 6.130 -14.661 13.495 1.00 83.56 35 PHE E C 1
ATOM 2473 O O . PHE D 1 35 ? 5.898 -13.452 13.419 1.00 86.84 35 PHE E O 1
ATOM 2481 N N . GLY D 1 36 ? 6.588 -15.363 12.468 1.00 82.06 36 GLY E N 1
ATOM 2482 C CA . GLY D 1 36 ? 6.683 -14.799 11.145 1.00 81.89 36 GLY E CA 1
ATOM 2483 C C . GLY D 1 36 ? 8.013 -14.185 10.820 1.00 83.67 36 GLY E C 1
ATOM 2484 O O . GLY D 1 36 ? 8.218 -13.758 9.679 1.00 87.00 36 GLY E O 1
ATOM 2485 N N . PHE D 1 37 ? 8.922 -14.131 11.775 1.00 84.07 37 PHE E N 1
ATOM 2486 C CA . PHE D 1 37 ? 10.248 -13.582 11.546 1.00 90.56 37 PHE E CA 1
ATOM 2487 C C . PHE D 1 37 ? 11.154 -14.696 11.041 1.00 93.52 37 PHE E C 1
ATOM 2488 O O . PHE D 1 37 ? 11.362 -15.694 11.741 1.00 96.71 37 PHE E O 1
ATOM 2496 N N . VAL D 1 38 ? 11.680 -14.539 9.828 1.00 95.76 38 VAL E N 1
ATOM 2497 C CA . VAL D 1 38 ? 12.602 -15.528 9.272 1.00 98.95 38 VAL E CA 1
ATOM 2498 C C . VAL D 1 38 ? 13.547 -14.846 8.286 1.00 98.38 38 VAL E C 1
ATOM 2499 O O . VAL D 1 38 ? 13.143 -13.973 7.509 1.00 102.18 38 VAL E O 1
ATOM 2503 N N . ARG D 1 39 ? 14.814 -15.254 8.325 1.00 93.47 39 ARG E N 1
ATOM 2504 C CA . ARG D 1 39 ? 15.848 -14.672 7.481 1.00 97.14 39 ARG E CA 1
ATOM 2505 C C . ARG D 1 39 ? 15.868 -15.323 6.106 1.00 99.79 39 ARG E C 1
ATOM 2506 O O . ARG D 1 39 ? 15.686 -16.534 5.968 1.00 97.07 39 ARG E O 1
ATOM 2514 N N . THR D 1 40 ? 16.073 -14.498 5.091 1.00 108.44 40 THR E N 1
ATOM 2515 C CA . THR D 1 40 ? 16.084 -14.901 3.690 1.00 107.30 40 THR E CA 1
ATOM 2516 C C . THR D 1 40 ? 17.365 -14.520 2.977 1.00 109.23 40 THR E C 1
ATOM 2517 O O . THR D 1 40 ? 17.881 -15.314 2.184 1.00 105.19 40 THR E O 1
ATOM 2521 N N . GLN D 1 41 ? 17.897 -13.328 3.271 1.00 115.02 41 GLN E N 1
ATOM 2522 C CA . GLN D 1 41 ? 18.969 -12.690 2.514 1.00 116.50 41 GLN E CA 1
ATOM 2523 C C . GLN D 1 41 ? 20.305 -12.701 3.236 1.00 115.73 41 GLN E C 1
ATOM 2524 O O . GLN D 1 41 ? 21.349 -12.612 2.583 1.00 120.81 41 GLN E O 1
ATOM 2530 N N . GLY D 1 42 ? 20.287 -12.772 4.564 1.00 112.17 42 GLY E N 1
ATOM 2531 C CA . GLY D 1 42 ? 21.461 -12.538 5.375 1.00 108.01 42 GLY E CA 1
ATOM 2532 C C . GLY D 1 42 ? 21.223 -13.073 6.764 1.00 105.53 42 GLY E C 1
ATOM 2533 O O . GLY D 1 42 ? 20.716 -14.190 6.925 1.00 108.52 42 GLY E O 1
ATOM 2534 N N . SER D 1 43 ? 21.592 -12.291 7.777 1.00 96.21 43 SER E N 1
ATOM 2535 C CA . SER D 1 43 ? 21.310 -12.647 9.161 1.00 92.33 43 SER E CA 1
ATOM 2536 C C . SER D 1 43 ? 20.268 -11.727 9.787 1.00 89.28 43 SER E C 1
ATOM 2537 O O . SER D 1 43 ? 20.230 -11.553 11.011 1.00 84.16 43 SER E O 1
ATOM 2540 N N . LEU D 1 44 ? 19.391 -11.165 8.958 1.00 91.25 44 LEU E N 1
ATOM 2541 C CA . LEU D 1 44 ? 18.299 -10.318 9.417 1.00 89.31 44 LEU E CA 1
ATOM 2542 C C . LEU D 1 44 ? 16.977 -11.063 9.301 1.00 91.77 44 LEU E C 1
ATOM 2543 O O . LEU D 1 44 ? 16.585 -11.478 8.202 1.00 96.34 44 LEU E O 1
ATOM 2548 N N . TYR D 1 45 ? 16.283 -11.193 10.430 1.00 87.29 45 TYR E N 1
ATOM 2549 C CA . TYR D 1 45 ? 14.996 -11.868 10.513 1.00 85.76 45 TYR E CA 1
ATOM 2550 C C . TYR D 1 45 ? 13.883 -10.840 10.351 1.00 89.66 45 TYR E C 1
ATOM 2551 O O . TYR D 1 45 ? 13.754 -9.926 11.170 1.00 88.99 45 TYR E O 1
ATOM 2560 N N . THR D 1 46 ? 13.078 -10.998 9.302 1.00 91.88 46 THR E N 1
ATOM 2561 C CA . THR D 1 46 ? 12.099 -10.016 8.855 1.00 90.53 46 THR E CA 1
ATOM 2562 C C . THR D 1 46 ? 10.693 -10.589 8.982 1.00 91.66 46 THR E C 1
ATOM 2563 O O . THR D 1 46 ? 10.525 -11.811 9.014 1.00 93.84 46 THR E O 1
ATOM 2567 N N . ASN D 1 47 ? 9.670 -9.717 9.064 1.00 86.11 47 ASN E N 1
ATOM 2568 C CA . ASN D 1 47 ? 8.315 -10.265 9.125 1.00 90.39 47 ASN E CA 1
ATOM 2569 C C . ASN D 1 47 ? 7.313 -9.600 8.183 1.00 96.08 47 ASN E C 1
ATOM 2570 O O . ASN D 1 47 ? 6.314 -10.223 7.807 1.00 100.14 47 ASN E O 1
ATOM 2583 N N . ASN D 1 49 ? 4.882 -7.948 8.512 1.00 92.40 49 ASN E N 1
ATOM 2584 C CA . ASN D 1 49 ? 3.683 -7.641 9.286 1.00 88.27 49 ASN E CA 1
ATOM 2585 C C . ASN D 1 49 ? 4.153 -6.761 10.440 1.00 94.81 49 ASN E C 1
ATOM 2586 O O . ASN D 1 49 ? 4.738 -7.245 11.413 1.00 97.15 49 ASN E O 1
ATOM 2591 N N . GLU D 1 50 ? 3.947 -5.454 10.309 1.00 91.29 50 GLU E N 1
ATOM 2592 C CA . GLU D 1 50 ? 4.392 -4.506 11.327 1.00 83.73 50 GLU E CA 1
ATOM 2593 C C . GLU D 1 50 ? 3.393 -4.426 12.480 1.00 86.71 50 GLU E C 1
ATOM 2594 O O . GLU D 1 50 ? 2.816 -3.379 12.783 1.00 90.88 50 GLU E O 1
ATOM 2600 N N . ASP D 1 51 ? 3.215 -5.565 13.141 1.00 90.44 51 ASP E N 1
ATOM 2601 C CA . ASP D 1 51 ? 2.322 -5.680 14.290 1.00 95.11 51 ASP E CA 1
ATOM 2602 C C . ASP D 1 51 ? 3.172 -5.617 15.552 1.00 97.00 51 ASP E C 1
ATOM 2603 O O . ASP D 1 51 ? 3.858 -6.586 15.890 1.00 98.17 51 ASP E O 1
ATOM 2616 N N . ALA D 1 53 ? 2.403 -5.649 18.588 1.00 97.81 53 ALA E N 1
ATOM 2617 C CA . ALA D 1 53 ? 1.970 -6.696 19.511 1.00 96.11 53 ALA E CA 1
ATOM 2618 C C . ALA D 1 53 ? 2.696 -8.006 19.232 1.00 95.68 53 ALA E C 1
ATOM 2619 O O . ALA D 1 53 ? 3.262 -8.625 20.143 1.00 93.81 53 ALA E O 1
ATOM 2621 N N . ASN D 1 54 ? 2.701 -8.438 17.967 1.00 93.53 54 ASN E N 1
ATOM 2622 C CA . ASN D 1 54 ? 3.376 -9.683 17.616 1.00 93.83 54 ASN E CA 1
ATOM 2623 C C . ASN D 1 54 ? 4.839 -9.662 18.044 1.00 95.58 54 ASN E C 1
ATOM 2624 O O . ASN D 1 54 ? 5.302 -10.563 18.755 1.00 95.13 54 ASN E O 1
ATOM 2629 N N . LEU D 1 55 ? 5.580 -8.633 17.624 1.00 94.37 55 LEU E N 1
ATOM 2630 C CA . LEU D 1 55 ? 6.994 -8.544 17.959 1.00 86.69 55 LEU E CA 1
ATOM 2631 C C . LEU D 1 55 ? 7.206 -8.703 19.459 1.00 88.47 55 LEU E C 1
ATOM 2632 O O . LEU D 1 55 ? 8.094 -9.444 19.899 1.00 90.36 55 LEU E O 1
ATOM 2637 N N . PHE D 1 56 ? 6.376 -8.041 20.268 1.00 89.76 56 PHE E N 1
ATOM 2638 C CA . PHE D 1 56 ? 6.558 -8.160 21.712 1.00 93.18 56 PHE E CA 1
ATOM 2639 C C . PHE D 1 56 ? 6.274 -9.583 22.158 1.00 94.51 56 PHE E C 1
ATOM 2640 O O . PHE D 1 56 ? 6.958 -10.113 23.044 1.00 95.05 56 PHE E O 1
ATOM 2648 N N . GLN D 1 57 ? 5.281 -10.221 21.540 1.00 91.72 57 GLN E N 1
ATOM 2649 C CA . GLN D 1 57 ? 5.001 -11.610 21.866 1.00 92.32 57 GLN E CA 1
ATOM 2650 C C . GLN D 1 57 ? 6.152 -12.507 21.433 1.00 90.16 57 GLN E C 1
ATOM 2651 O O . GLN D 1 57 ? 6.495 -13.462 22.140 1.00 96.69 57 GLN E O 1
ATOM 2657 N N . ALA D 1 58 ? 6.793 -12.192 20.301 1.00 84.45 58 ALA E N 1
ATOM 2658 C CA . ALA D 1 58 ? 7.950 -12.973 19.863 1.00 86.66 58 ALA E CA 1
ATOM 2659 C C . ALA D 1 58 ? 9.123 -12.808 20.822 1.00 92.23 58 ALA E C 1
ATOM 2660 O O . ALA D 1 58 ? 9.799 -13.785 21.164 1.00 91.99 58 ALA E O 1
ATOM 2670 N N . ASN D 1 60 ? 8.881 -12.114 23.909 1.00 95.13 60 ASN E N 1
ATOM 2671 C CA . ASN D 1 60 ? 8.517 -12.764 25.161 1.00 96.67 60 ASN E CA 1
ATOM 2672 C C . ASN D 1 60 ? 8.842 -14.246 25.105 1.00 99.00 60 ASN E C 1
ATOM 2673 O O . ASN D 1 60 ? 9.499 -14.784 26.004 1.00 100.76 60 ASN E O 1
ATOM 2678 N N . ALA D 1 61 ? 8.426 -14.908 24.021 1.00 95.07 61 ALA E N 1
ATOM 2679 C CA . ALA D 1 61 ? 8.755 -16.314 23.822 1.00 95.00 61 ALA E CA 1
ATOM 2680 C C . ALA D 1 61 ? 10.251 -16.543 23.936 1.00 98.75 61 ALA E C 1
ATOM 2681 O O . ALA D 1 61 ? 10.697 -17.502 24.576 1.00 102.90 61 ALA E O 1
ATOM 2683 N N . LEU D 1 62 ? 11.035 -15.646 23.345 1.00 100.25 62 LEU E N 1
ATOM 2684 C CA . LEU D 1 62 ? 12.483 -15.784 23.323 1.00 97.58 62 LEU E CA 1
ATOM 2685 C C . LEU D 1 62 ? 13.071 -15.778 24.732 1.00 102.03 62 LEU E C 1
ATOM 2686 O O . LEU D 1 62 ? 14.118 -16.393 24.964 1.00 103.94 62 LEU E O 1
ATOM 2691 N N . LYS D 1 63 ? 12.411 -15.103 25.688 1.00 101.02 63 LYS E N 1
ATOM 2692 C CA . LYS D 1 63 ? 12.863 -15.108 27.079 1.00 102.43 63 LYS E CA 1
ATOM 2693 C C . LYS D 1 63 ? 12.683 -16.473 27.735 1.00 107.00 63 LYS E C 1
ATOM 2694 O O . LYS D 1 63 ? 13.405 -16.791 28.687 1.00 105.62 63 LYS E O 1
ATOM 2700 N N . GLN D 1 64 ? 11.750 -17.291 27.233 1.00 107.00 64 GLN E N 1
ATOM 2701 C CA . GLN D 1 64 ? 11.437 -18.582 27.832 1.00 106.18 64 GLN E CA 1
ATOM 2702 C C . GLN D 1 64 ? 12.497 -19.646 27.579 1.00 107.56 64 GLN E C 1
ATOM 2703 O O . GLN D 1 64 ? 12.390 -20.733 28.154 1.00 115.66 64 GLN E O 1
ATOM 2709 N N . LEU D 1 65 ? 13.502 -19.378 26.741 1.00 106.08 65 LEU E N 1
ATOM 2710 C CA . LEU D 1 65 ? 14.669 -20.254 26.627 1.00 108.00 65 LEU E CA 1
ATOM 2711 C C . LEU D 1 65 ? 15.558 -20.062 27.854 1.00 110.48 65 LEU E C 1
ATOM 2712 O O . LEU D 1 65 ? 15.986 -18.939 28.144 1.00 113.32 65 LEU E O 1
ATOM 2717 N N . ALA D 1 66 ? 15.831 -21.148 28.585 1.00 107.07 66 ALA E N 1
ATOM 2718 C CA . ALA D 1 66 ? 16.510 -21.000 29.871 1.00 108.90 66 ALA E CA 1
ATOM 2719 C C . ALA D 1 66 ? 17.963 -20.573 29.726 1.00 111.15 66 ALA E C 1
ATOM 2720 O O . ALA D 1 66 ? 18.581 -20.184 30.726 1.00 108.62 66 ALA E O 1
ATOM 2722 N N . TRP D 1 67 ? 18.511 -20.613 28.514 1.00 109.91 67 TRP E N 1
ATOM 2723 C CA . TRP D 1 67 ? 19.910 -20.289 28.289 1.00 113.36 67 TRP E CA 1
ATOM 2724 C C . TRP D 1 67 ? 20.130 -18.918 27.649 1.00 116.01 67 TRP E C 1
ATOM 2725 O O . TRP D 1 67 ? 21.286 -18.495 27.516 1.00 116.65 67 TRP E O 1
ATOM 2736 N N . ILE D 1 68 ? 19.060 -18.209 27.266 1.00 112.77 68 ILE E N 1
ATOM 2737 C CA . ILE D 1 68 ? 19.211 -16.906 26.617 1.00 105.35 68 ILE E CA 1
ATOM 2738 C C . ILE D 1 68 ? 19.889 -15.903 27.541 1.00 105.54 68 ILE E C 1
ATOM 2739 O O . ILE D 1 68 ? 20.906 -15.304 27.180 1.00 107.91 68 ILE E O 1
ATOM 2744 N N . SER D 1 69 ? 19.340 -15.689 28.737 1.00 103.60 69 SER E N 1
ATOM 2745 C CA . SER D 1 69 ? 19.757 -14.521 29.504 1.00 106.83 69 SER E CA 1
ATOM 2746 C C . SER D 1 69 ? 21.251 -14.521 29.817 1.00 111.31 69 SER E C 1
ATOM 2747 O O . SER D 1 69 ? 21.815 -13.452 30.073 1.00 110.95 69 SER E O 1
ATOM 2750 N N . GLN D 1 70 ? 21.915 -15.680 29.777 1.00 113.48 70 GLN E N 1
ATOM 2751 C CA . GLN D 1 70 ? 23.345 -15.745 30.065 1.00 112.66 70 GLN E CA 1
ATOM 2752 C C . GLN D 1 70 ? 24.225 -15.777 28.819 1.00 109.85 70 GLN E C 1
ATOM 2753 O O . GLN D 1 70 ? 25.450 -15.666 28.947 1.00 110.83 70 GLN E O 1
ATOM 2759 N N . SER D 1 71 ? 23.649 -15.908 27.624 1.00 104.93 71 SER E N 1
ATOM 2760 C CA . SER D 1 71 ? 24.459 -16.113 26.432 1.00 103.32 71 SER E CA 1
ATOM 2761 C C . SER D 1 71 ? 24.173 -15.139 25.286 1.00 104.46 71 SER E C 1
ATOM 2762 O O . SER D 1 71 ? 24.768 -15.283 24.211 1.00 106.22 71 SER E O 1
ATOM 2765 N N . VAL D 1 72 ? 23.307 -14.144 25.470 1.00 104.79 72 VAL E N 1
ATOM 2766 C CA . VAL D 1 72 ? 23.046 -13.147 24.433 1.00 102.73 72 VAL E CA 1
ATOM 2767 C C . VAL D 1 72 ? 23.984 -11.966 24.644 1.00 104.63 72 VAL E C 1
ATOM 2768 O O . VAL D 1 72 ? 24.181 -11.508 25.780 1.00 106.27 72 VAL E O 1
ATOM 2772 N N . ARG D 1 73 ? 24.581 -11.490 23.551 1.00 100.59 73 ARG E N 1
ATOM 2773 C CA . ARG D 1 73 ? 25.442 -10.313 23.580 1.00 99.56 73 ARG E CA 1
ATOM 2774 C C . ARG D 1 73 ? 24.670 -9.035 23.278 1.00 95.21 73 ARG E C 1
ATOM 2775 O O . ARG D 1 73 ? 24.837 -8.029 23.976 1.00 92.70 73 ARG E O 1
ATOM 2783 N N . ASP D 1 74 ? 23.847 -9.057 22.232 1.00 93.00 74 ASP E N 1
ATOM 2784 C CA . ASP D 1 74 ? 22.950 -7.957 21.918 1.00 94.13 74 ASP E CA 1
ATOM 2785 C C . ASP D 1 74 ? 21.828 -8.498 21.047 1.00 93.55 74 ASP E C 1
ATOM 2786 O O . ASP D 1 74 ? 22.052 -9.378 20.217 1.00 92.62 74 ASP E O 1
ATOM 2791 N N . ILE D 1 75 ? 20.614 -7.983 21.259 1.00 93.38 75 ILE E N 1
ATOM 2792 C CA . ILE D 1 75 ? 19.474 -8.302 20.400 1.00 89.49 75 ILE E CA 1
ATOM 2793 C C . ILE D 1 75 ? 18.670 -7.023 20.175 1.00 91.25 75 ILE E C 1
ATOM 2794 O O . ILE D 1 75 ? 18.232 -6.380 21.135 1.00 91.96 75 ILE E O 1
ATOM 2799 N N . ARG D 1 76 ? 18.495 -6.646 18.904 1.00 89.81 76 ARG E N 1
ATOM 2800 C CA . ARG D 1 76 ? 17.947 -5.349 18.522 1.00 87.83 76 ARG E CA 1
ATOM 2801 C C . ARG D 1 76 ? 16.870 -5.535 17.461 1.00 84.98 76 ARG E C 1
ATOM 2802 O O . ARG D 1 76 ? 16.956 -6.443 16.626 1.00 85.36 76 ARG E O 1
ATOM 2810 N N . ALA D 1 77 ? 15.855 -4.681 17.499 1.00 75.01 77 ALA E N 1
ATOM 2811 C CA . ALA D 1 77 ? 14.764 -4.735 16.543 1.00 74.02 77 ALA E CA 1
ATOM 2812 C C . ALA D 1 77 ? 14.505 -3.336 16.001 1.00 79.11 77 ALA E C 1
ATOM 2813 O O . ALA D 1 77 ? 14.647 -2.351 16.728 1.00 83.87 77 ALA E O 1
ATOM 2815 N N . PHE D 1 78 ? 14.133 -3.243 14.724 1.00 72.67 78 PHE E N 1
ATOM 2816 C CA . PHE D 1 78 ? 13.928 -1.943 14.108 1.00 71.12 78 PHE E CA 1
ATOM 2817 C C . PHE D 1 78 ? 12.970 -2.108 12.943 1.00 78.64 78 PHE E C 1
ATOM 2818 O O . PHE D 1 78 ? 12.702 -3.227 12.500 1.00 84.72 78 PHE E O 1
ATOM 2826 N N . ARG D 1 79 ? 12.482 -0.982 12.420 1.00 76.54 79 ARG E N 1
ATOM 2827 C CA . ARG D 1 79 ? 11.548 -0.991 11.298 1.00 77.35 79 ARG E CA 1
ATOM 2828 C C . ARG D 1 79 ? 12.326 -0.727 10.015 1.00 79.95 79 ARG E C 1
ATOM 2829 O O . ARG D 1 79 ? 12.987 0.309 9.888 1.00 84.11 79 ARG E O 1
ATOM 2837 N N . ILE D 1 80 ? 12.267 -1.664 9.074 1.00 82.53 80 ILE E N 1
ATOM 2838 C CA . ILE D 1 80 ? 12.909 -1.502 7.771 1.00 86.70 80 ILE E CA 1
ATOM 2839 C C . ILE D 1 80 ? 11.851 -1.082 6.767 1.00 84.52 80 ILE E C 1
ATOM 2840 O O . ILE D 1 80 ? 10.979 -1.880 6.401 1.00 87.04 80 ILE E O 1
ATOM 2845 N N . GLU D 1 81 ? 11.941 0.133 6.273 1.00 78.27 81 GLU E N 1
ATOM 2846 C CA . GLU D 1 81 ? 11.213 0.448 5.064 1.00 87.85 81 GLU E CA 1
ATOM 2847 C C . GLU D 1 81 ? 12.240 0.786 3.990 1.00 94.46 81 GLU E C 1
ATOM 2848 O O . GLU D 1 81 ? 13.449 0.809 4.259 1.00 93.04 81 GLU E O 1
ATOM 2854 N N . GLN D 1 82 ? 11.770 0.973 2.755 1.00 87.71 82 GLN E N 1
ATOM 2855 C CA . GLN D 1 82 ? 12.634 1.386 1.643 1.00 93.97 82 GLN E CA 1
ATOM 2856 C C . GLN D 1 82 ? 13.973 0.637 1.630 1.00 97.87 82 GLN E C 1
ATOM 2857 O O . GLN D 1 82 ? 15.040 1.205 1.867 1.00 102.54 82 GLN E O 1
ATOM 2863 N N . TRP D 1 83 ? 13.899 -0.653 1.386 1.00 91.59 83 TRP E N 1
ATOM 2864 C CA . TRP D 1 83 ? 15.128 -1.337 1.051 1.00 90.12 83 TRP E CA 1
ATOM 2865 C C . TRP D 1 83 ? 15.389 -1.204 -0.443 1.00 91.61 83 TRP E C 1
ATOM 2866 O O . TRP D 1 83 ? 14.511 -0.818 -1.216 1.00 95.26 83 TRP E O 1
ATOM 2877 N N . SER D 1 84 ? 16.639 -1.446 -0.830 1.00 87.80 84 SER E N 1
ATOM 2878 C CA . SER D 1 84 ? 17.036 -1.392 -2.231 1.00 89.00 84 SER E CA 1
ATOM 2879 C C . SER D 1 84 ? 18.280 -2.244 -2.423 1.00 92.84 84 SER E C 1
ATOM 2880 O O . SER D 1 84 ? 19.259 -2.078 -1.688 1.00 91.95 84 SER E O 1
ATOM 2883 N N . ASP D 1 85 ? 18.240 -3.149 -3.401 1.00 90.95 85 ASP E N 1
ATOM 2884 C CA . ASP D 1 85 ? 19.363 -4.036 -3.653 1.00 84.16 85 ASP E CA 1
ATOM 2885 C C . ASP D 1 85 ? 20.323 -3.418 -4.654 1.00 89.67 85 ASP E C 1
ATOM 2886 O O . ASP D 1 85 ? 19.936 -2.692 -5.570 1.00 92.96 85 ASP E O 1
ATOM 2891 N N . PHE D 1 86 ? 21.595 -3.711 -4.457 1.00 96.38 86 PHE E N 1
ATOM 2892 C CA . PHE D 1 86 ? 22.662 -3.172 -5.278 1.00 95.85 86 PHE E CA 1
ATOM 2893 C C . PHE D 1 86 ? 23.398 -4.330 -5.951 1.00 107.17 86 PHE E C 1
ATOM 2894 O O . PHE D 1 86 ? 23.955 -5.214 -5.282 1.00 98.67 86 PHE E O 1
ATOM 2902 N N . THR D 1 87 ? 23.315 -4.368 -7.279 1.00 117.10 87 THR E N 1
ATOM 2903 C CA . THR D 1 87 ? 24.219 -5.136 -8.125 1.00 110.70 87 THR E CA 1
ATOM 2904 C C . THR D 1 87 ? 24.780 -4.228 -9.204 1.00 109.74 87 THR E C 1
ATOM 2905 O O . THR D 1 87 ? 25.031 -4.667 -10.325 1.00 110.03 87 THR E O 1
ATOM 2909 N N . ASP D 1 88 ? 24.926 -2.939 -8.895 1.00 111.58 88 ASP E N 1
ATOM 2910 C CA . ASP D 1 88 ? 25.677 -2.074 -9.790 1.00 116.49 88 ASP E CA 1
ATOM 2911 C C . ASP D 1 88 ? 27.155 -2.411 -9.615 1.00 115.85 88 ASP E C 1
ATOM 2912 O O . ASP D 1 88 ? 27.859 -1.826 -8.784 1.00 103.47 88 ASP E O 1
ATOM 2917 N N . PHE D 1 89 ? 27.600 -3.417 -10.374 1.00 123.88 89 PHE E N 1
ATOM 2918 C CA . PHE D 1 89 ? 28.972 -3.928 -10.361 1.00 121.88 89 PHE E CA 1
ATOM 2919 C C . PHE D 1 89 ? 29.234 -4.534 -11.740 1.00 118.99 89 PHE E C 1
ATOM 2920 O O . PHE D 1 89 ? 28.760 -5.637 -12.031 1.00 118.82 89 PHE E O 1
ATOM 2928 N N . ILE D 1 90 ? 29.965 -3.797 -12.582 1.00 110.24 90 ILE E N 1
ATOM 2929 C CA . ILE D 1 90 ? 30.159 -4.152 -13.989 1.00 121.81 90 ILE E CA 1
ATOM 2930 C C . ILE D 1 90 ? 28.808 -4.403 -14.648 1.00 121.78 90 ILE E C 1
ATOM 2931 O O . ILE D 1 90 ? 27.801 -3.826 -14.241 1.00 119.25 90 ILE E O 1
ATOM 2936 N N . SER E 2 16 ? 72.085 -7.384 5.095 1.00 87.12 -2 SER C N 1
ATOM 2937 C CA . SER E 2 16 ? 72.612 -7.171 6.441 1.00 95.24 -2 SER C CA 1
ATOM 2938 C C . SER E 2 16 ? 74.026 -6.535 6.463 1.00 98.55 -2 SER C C 1
ATOM 2939 O O . SER E 2 16 ? 74.927 -7.057 7.121 1.00 109.98 -2 SER C O 1
ATOM 2942 N N . SER E 2 17 ? 74.215 -5.407 5.761 1.00 94.02 -1 SER C N 1
ATOM 2943 C CA . SER E 2 17 ? 75.515 -4.738 5.648 1.00 93.52 -1 SER C CA 1
ATOM 2944 C C . SER E 2 17 ? 75.598 -3.415 6.392 1.00 95.20 -1 SER C C 1
ATOM 2945 O O . SER E 2 17 ? 76.713 -2.895 6.576 1.00 91.83 -1 SER C O 1
ATOM 2948 N N . SER E 2 18 ? 74.452 -2.894 6.841 1.00 91.62 0 SER C N 1
ATOM 2949 C CA . SER E 2 18 ? 74.221 -1.535 7.307 1.00 70.91 0 SER C CA 1
ATOM 2950 C C . SER E 2 18 ? 74.117 -0.609 6.122 1.00 75.54 0 SER C C 1
ATOM 2951 O O . SER E 2 18 ? 73.698 0.528 6.277 1.00 84.65 0 SER C O 1
ATOM 2962 N N . GLU E 2 20 ? 72.902 -2.513 3.192 1.00 79.19 2 GLU C N 1
ATOM 2963 C CA . GLU E 2 20 ? 71.827 -3.371 2.719 1.00 77.91 2 GLU C CA 1
ATOM 2964 C C . GLU E 2 20 ? 70.591 -3.236 3.587 1.00 75.42 2 GLU C C 1
ATOM 2965 O O . GLU E 2 20 ? 69.460 -3.260 3.079 1.00 71.67 2 GLU C O 1
ATOM 2971 N N . LEU E 2 21 ? 70.783 -3.073 4.899 1.00 75.39 3 LEU C N 1
ATOM 2972 C CA . LEU E 2 21 ? 69.663 -2.671 5.741 1.00 73.85 3 LEU C CA 1
ATOM 2973 C C . LEU E 2 21 ? 69.177 -1.274 5.386 1.00 71.01 3 LEU C C 1
ATOM 2974 O O . LEU E 2 21 ? 68.007 -1.089 5.028 1.00 69.43 3 LEU C O 1
ATOM 2979 N N . ARG E 2 22 ? 70.061 -0.276 5.463 1.00 69.80 4 ARG C N 1
ATOM 2980 C CA . ARG E 2 22 ? 69.591 1.098 5.313 1.00 70.65 4 ARG C CA 1
ATOM 2981 C C . ARG E 2 22 ? 68.884 1.305 3.971 1.00 67.21 4 ARG C C 1
ATOM 2982 O O . ARG E 2 22 ? 67.829 1.947 3.909 1.00 66.21 4 ARG C O 1
ATOM 2990 N N . GLN E 2 23 ? 69.403 0.722 2.900 1.00 62.72 5 GLN C N 1
ATOM 2991 C CA . GLN E 2 23 ? 68.771 0.955 1.587 1.00 65.66 5 GLN C CA 1
ATOM 2992 C C . GLN E 2 23 ? 67.445 0.261 1.411 1.00 68.03 5 GLN C C 1
ATOM 2993 O O . GLN E 2 23 ? 66.857 0.273 0.301 1.00 62.62 5 GLN C O 1
ATOM 2999 N N . GLN E 2 24 ? 66.986 -0.336 2.508 1.00 68.64 6 GLN C N 1
ATOM 3000 C CA . GLN E 2 24 ? 65.660 -0.917 2.589 1.00 64.01 6 GLN C CA 1
ATOM 3001 C C . GLN E 2 24 ? 64.634 -0.034 3.292 1.00 69.39 6 GLN C C 1
ATOM 3002 O O . GLN E 2 24 ? 63.435 -0.219 3.046 1.00 65.60 6 GLN C O 1
ATOM 3008 N N . ILE E 2 25 ? 65.054 0.911 4.146 1.00 69.39 7 ILE C N 1
ATOM 3009 C CA . ILE E 2 25 ? 64.084 1.792 4.799 1.00 66.42 7 ILE C CA 1
ATOM 3010 C C . ILE E 2 25 ? 63.727 2.845 3.752 1.00 62.03 7 ILE C C 1
ATOM 3011 O O . ILE E 2 25 ? 64.617 3.539 3.240 1.00 61.07 7 ILE C O 1
ATOM 3016 N N . PRO E 2 26 ? 62.453 2.950 3.348 1.00 65.16 8 PRO C N 1
ATOM 3017 C CA . PRO E 2 26 ? 62.107 3.927 2.297 1.00 68.42 8 PRO C CA 1
ATOM 3018 C C . PRO E 2 26 ? 61.928 5.325 2.876 1.00 67.67 8 PRO C C 1
ATOM 3019 O O . PRO E 2 26 ? 60.815 5.870 2.975 1.00 65.91 8 PRO C O 1
ATOM 3023 N N . THR E 2 27 ? 63.056 5.913 3.281 1.00 64.94 9 THR C N 1
ATOM 3024 C CA . THR E 2 27 ? 63.068 7.275 3.788 1.00 59.13 9 THR C CA 1
ATOM 3025 C C . THR E 2 27 ? 62.375 8.187 2.783 1.00 61.65 9 THR C C 1
ATOM 3026 O O . THR E 2 27 ? 62.692 8.171 1.590 1.00 64.12 9 THR C O 1
ATOM 3030 N N . GLY E 2 28 ? 61.380 8.940 3.257 1.00 57.25 10 GLY C N 1
ATOM 3031 C CA . GLY E 2 28 ? 60.599 9.824 2.428 1.00 50.98 10 GLY C CA 1
ATOM 3032 C C . GLY E 2 28 ? 59.188 9.341 2.154 1.00 55.57 10 GLY C C 1
ATOM 3033 O O . GLY E 2 28 ? 58.305 10.168 1.892 1.00 54.84 10 GLY C O 1
ATOM 3034 N N . CYS E 2 29 ? 58.959 8.024 2.190 1.00 60.02 11 CYS C N 1
ATOM 3035 C CA . CYS E 2 29 ? 57.622 7.484 1.951 1.00 58.54 11 CYS C CA 1
ATOM 3036 C C . CYS E 2 29 ? 56.668 7.958 3.043 1.00 64.58 11 CYS C C 1
ATOM 3037 O O . CYS E 2 29 ? 57.034 8.066 4.223 1.00 58.16 11 CYS C O 1
ATOM 3040 N N . ILE E 2 30 ? 55.445 8.278 2.634 1.00 66.24 12 ILE C N 1
ATOM 3041 C CA . ILE E 2 30 ? 54.378 8.661 3.549 1.00 64.27 12 ILE C CA 1
ATOM 3042 C C . ILE E 2 30 ? 53.439 7.460 3.638 1.00 65.27 12 ILE C C 1
ATOM 3043 O O . ILE E 2 30 ? 52.622 7.213 2.747 1.00 70.92 12 ILE C O 1
ATOM 3048 N N . LYS E 2 31 ? 53.555 6.698 4.696 1.00 64.80 13 LYS C N 1
ATOM 3049 C CA . LYS E 2 31 ? 52.726 5.525 4.884 1.00 71.21 13 LYS C CA 1
ATOM 3050 C C . LYS E 2 31 ? 51.685 5.790 5.969 1.00 72.73 13 LYS C C 1
ATOM 3051 O O . LYS E 2 31 ? 51.539 6.916 6.476 1.00 72.04 13 LYS C O 1
ATOM 3057 N N . GLN E 2 32 ? 50.941 4.746 6.318 1.00 67.53 14 GLN C N 1
ATOM 3058 C CA . GLN E 2 32 ? 49.825 4.918 7.232 1.00 71.84 14 GLN C CA 1
ATOM 3059 C C . GLN E 2 32 ? 49.542 3.580 7.892 1.00 74.13 14 GLN C C 1
ATOM 3060 O O . GLN E 2 32 ? 49.571 2.532 7.229 1.00 67.26 14 GLN C O 1
ATOM 3066 N N . PHE E 2 33 ? 49.210 3.640 9.188 1.00 71.46 15 PHE C N 1
ATOM 3067 C CA . PHE E 2 33 ? 49.401 2.476 10.037 1.00 66.49 15 PHE C CA 1
ATOM 3068 C C . PHE E 2 33 ? 48.491 1.329 9.655 1.00 74.92 15 PHE C C 1
ATOM 3069 O O . PHE E 2 33 ? 48.930 0.186 9.655 1.00 90.79 15 PHE C O 1
ATOM 3077 N N . GLY E 2 34 ? 47.273 1.579 9.271 1.00 69.51 16 GLY C N 1
ATOM 3078 C CA . GLY E 2 34 ? 46.453 0.536 8.688 1.00 67.90 16 GLY C CA 1
ATOM 3079 C C . GLY E 2 34 ? 45.410 1.132 7.858 1.00 71.48 16 GLY C C 1
ATOM 3080 O O . GLY E 2 34 ? 45.593 2.226 7.305 1.00 72.73 16 GLY C O 1
ATOM 3081 N N . GLN E 2 35 ? 44.291 0.433 7.750 1.00 75.96 17 GLN C N 1
ATOM 3082 C CA . GLN E 2 35 ? 43.059 1.047 7.263 1.00 77.53 17 GLN C CA 1
ATOM 3083 C C . GLN E 2 35 ? 42.553 2.131 8.215 1.00 75.53 17 GLN C C 1
ATOM 3084 O O . GLN E 2 35 ? 41.961 3.127 7.777 1.00 72.97 17 GLN C O 1
ATOM 3090 N N . PHE E 2 36 ? 42.763 1.939 9.519 1.00 70.74 18 PHE C N 1
ATOM 3091 C CA . PHE E 2 36 ? 42.263 2.822 10.561 1.00 67.49 18 PHE C CA 1
ATOM 3092 C C . PHE E 2 36 ? 43.356 3.636 11.247 1.00 72.39 18 PHE C C 1
ATOM 3093 O O . PHE E 2 36 ? 43.064 4.347 12.219 1.00 76.34 18 PHE C O 1
ATOM 3101 N N . GLY E 2 37 ? 44.598 3.544 10.794 1.00 70.11 19 GLY C N 1
ATOM 3102 C CA . GLY E 2 37 ? 45.672 4.275 11.423 1.00 61.72 19 GLY C CA 1
ATOM 3103 C C . GLY E 2 37 ? 45.869 5.664 10.842 1.00 67.11 19 GLY C C 1
ATOM 3104 O O . GLY E 2 37 ? 45.269 6.045 9.839 1.00 66.47 19 GLY C O 1
ATOM 3105 N N . VAL E 2 38 ? 46.760 6.413 11.492 1.00 70.79 20 VAL C N 1
ATOM 3106 C CA . VAL E 2 38 ? 47.129 7.775 11.112 1.00 65.75 20 VAL C CA 1
ATOM 3107 C C . VAL E 2 38 ? 48.246 7.687 10.083 1.00 72.41 20 VAL C C 1
ATOM 3108 O O . VAL E 2 38 ? 48.953 6.669 10.042 1.00 71.31 20 VAL C O 1
ATOM 3112 N N . PRO E 2 39 ? 48.455 8.707 9.252 1.00 73.47 21 PRO C N 1
ATOM 3113 C CA . PRO E 2 39 ? 49.590 8.672 8.329 1.00 67.41 21 PRO C CA 1
ATOM 3114 C C . PRO E 2 39 ? 50.855 9.152 9.020 1.00 64.53 21 PRO C C 1
ATOM 3115 O O . PRO E 2 39 ? 50.808 9.937 9.972 1.00 64.49 21 PRO C O 1
ATOM 3119 N N . TYR E 2 40 ? 51.993 8.652 8.528 1.00 64.01 22 TYR C N 1
ATOM 3120 C CA . TYR E 2 40 ? 53.318 8.981 9.044 1.00 62.61 22 TYR C CA 1
ATOM 3121 C C . TYR E 2 40 ? 54.311 9.062 7.882 1.00 64.19 22 TYR C C 1
ATOM 3122 O O . TYR E 2 40 ? 54.053 8.548 6.788 1.00 63.34 22 TYR C O 1
ATOM 3131 N N . VAL E 2 41 ? 55.458 9.715 8.128 1.00 61.38 23 VAL C N 1
ATOM 3132 C CA . VAL E 2 41 ? 56.510 9.913 7.125 1.00 62.49 23 VAL C CA 1
ATOM 3133 C C . VAL E 2 41 ? 57.776 9.169 7.564 1.00 63.64 23 VAL C C 1
ATOM 3134 O O . VAL E 2 41 ? 58.224 9.320 8.708 1.00 63.88 23 VAL C O 1
ATOM 3138 N N . VAL E 2 42 ? 58.362 8.379 6.655 1.00 62.93 24 VAL C N 1
ATOM 3139 C CA . VAL E 2 42 ? 59.476 7.493 7.015 1.00 63.34 24 VAL C CA 1
ATOM 3140 C C . VAL E 2 42 ? 60.770 8.293 7.120 1.00 60.07 24 VAL C C 1
ATOM 3141 O O . VAL E 2 42 ? 61.246 8.869 6.134 1.00 61.88 24 VAL C O 1
ATOM 3145 N N . GLY E 2 43 ? 61.378 8.285 8.291 1.00 59.54 25 GLY C N 1
ATOM 3146 C CA . GLY E 2 43 ? 62.663 8.933 8.494 1.00 68.44 25 GLY C CA 1
ATOM 3147 C C . GLY E 2 43 ? 63.820 8.018 8.155 1.00 66.54 25 GLY C C 1
ATOM 3148 O O . GLY E 2 43 ? 63.696 7.111 7.328 1.00 69.66 25 GLY C O 1
ATOM 3149 N N . GLU E 2 44 ? 64.963 8.246 8.805 1.00 62.59 26 GLU C N 1
ATOM 3150 C CA . GLU E 2 44 ? 66.115 7.380 8.626 1.00 66.64 26 GLU C CA 1
ATOM 3151 C C . GLU E 2 44 ? 66.343 6.506 9.873 1.00 71.72 26 GLU C C 1
ATOM 3152 O O . GLU E 2 44 ? 65.526 6.483 10.803 1.00 72.73 26 GLU C O 1
ATOM 3158 N N . VAL E 2 45 ? 67.457 5.763 9.874 1.00 68.90 27 VAL C N 1
ATOM 3159 C CA . VAL E 2 45 ? 67.673 4.721 10.871 1.00 66.40 27 VAL C CA 1
ATOM 3160 C C . VAL E 2 45 ? 67.711 5.309 12.271 1.00 69.03 27 VAL C C 1
ATOM 3161 O O . VAL E 2 45 ? 68.147 6.444 12.482 1.00 78.02 27 VAL C O 1
ATOM 3165 N N . ALA E 2 46 ? 67.250 4.528 13.237 1.00 69.49 28 ALA C N 1
ATOM 3166 C CA . ALA E 2 46 ? 67.321 4.884 14.644 1.00 69.75 28 ALA C CA 1
ATOM 3167 C C . ALA E 2 46 ? 68.226 3.956 15.434 1.00 72.89 28 ALA C C 1
ATOM 3168 O O . ALA E 2 46 ? 68.998 4.426 16.275 1.00 78.68 28 ALA C O 1
ATOM 3170 N N . GLU E 2 47 ? 68.144 2.650 15.180 1.00 70.20 29 GLU C N 1
ATOM 3171 C CA . GLU E 2 47 ? 68.937 1.623 15.848 1.00 79.00 29 GLU C CA 1
ATOM 3172 C C . GLU E 2 47 ? 68.895 0.355 15.007 1.00 83.84 29 GLU C C 1
ATOM 3173 O O . GLU E 2 47 ? 67.979 0.162 14.201 1.00 83.22 29 GLU C O 1
ATOM 3179 N N . PHE E 2 48 ? 69.901 -0.501 15.192 1.00 81.23 30 PHE C N 1
ATOM 3180 C CA . PHE E 2 48 ? 69.954 -1.797 14.517 1.00 75.34 30 PHE C CA 1
ATOM 3181 C C . PHE E 2 48 ? 69.690 -2.864 15.578 1.00 85.40 30 PHE C C 1
ATOM 3182 O O . PHE E 2 48 ? 70.601 -3.332 16.269 1.00 82.22 30 PHE C O 1
ATOM 3190 N N . LEU E 2 49 ? 68.429 -3.247 15.713 1.00 86.22 31 LEU C N 1
ATOM 3191 C CA . LEU E 2 49 ? 68.077 -4.236 16.712 1.00 82.32 31 LEU C CA 1
ATOM 3192 C C . LEU E 2 49 ? 68.680 -5.588 16.340 1.00 90.56 31 LEU C C 1
ATOM 3193 O O . LEU E 2 49 ? 68.736 -5.945 15.152 1.00 89.97 31 LEU C O 1
ATOM 3198 N N . PRO E 2 50 ? 69.152 -6.357 17.327 1.00 90.35 32 PRO C N 1
ATOM 3199 C CA . PRO E 2 50 ? 69.676 -7.693 17.023 1.00 81.25 32 PRO C CA 1
ATOM 3200 C C . PRO E 2 50 ? 68.609 -8.690 16.593 1.00 84.06 32 PRO C C 1
ATOM 3201 O O . PRO E 2 50 ? 68.977 -9.736 16.054 1.00 86.47 32 PRO C O 1
ATOM 3205 N N . ASP E 2 51 ? 67.309 -8.411 16.798 1.00 88.54 33 ASP C N 1
ATOM 3206 C CA . ASP E 2 51 ? 66.268 -9.258 16.204 1.00 87.39 33 ASP C CA 1
ATOM 3207 C C . ASP E 2 51 ? 66.533 -9.496 14.727 1.00 90.02 33 ASP C C 1
ATOM 3208 O O . ASP E 2 51 ? 66.132 -10.528 14.177 1.00 85.29 33 ASP C O 1
ATOM 3213 N N . GLY E 2 52 ? 67.234 -8.561 14.084 1.00 90.74 34 GLY C N 1
ATOM 3214 C CA . GLY E 2 52 ? 67.455 -8.535 12.660 1.00 85.78 34 GLY C CA 1
ATOM 3215 C C . GLY E 2 52 ? 66.944 -7.254 12.034 1.00 84.12 34 GLY C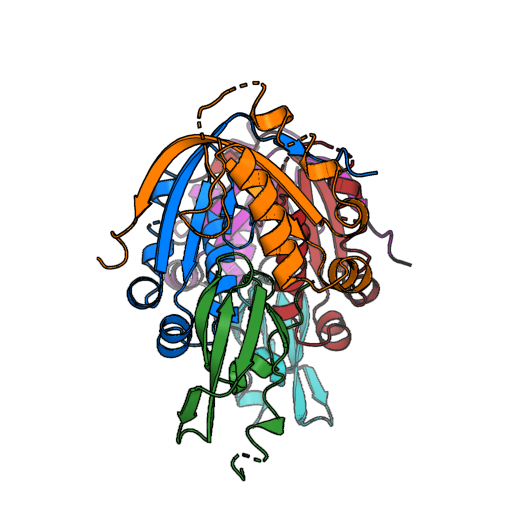 C 1
ATOM 3216 O O . GLY E 2 52 ? 67.653 -6.631 11.243 1.00 85.16 34 GLY C O 1
ATOM 3217 N N . ASP E 2 53 ? 65.740 -6.817 12.391 1.00 85.09 35 ASP C N 1
ATOM 3218 C CA . ASP E 2 53 ? 65.208 -5.625 11.750 1.00 83.77 35 ASP C CA 1
ATOM 3219 C C . ASP E 2 53 ? 65.657 -4.403 12.535 1.00 78.53 35 ASP C C 1
ATOM 3220 O O . ASP E 2 53 ? 66.448 -4.493 13.478 1.00 81.54 35 ASP C O 1
ATOM 3225 N N . VAL E 2 54 ? 65.168 -3.240 12.122 1.00 76.63 36 VAL C N 1
ATOM 3226 C CA . VAL E 2 54 ? 65.772 -1.980 12.516 1.00 79.00 36 VAL C CA 1
ATOM 3227 C C . VAL E 2 54 ? 64.691 -1.036 13.026 1.00 75.03 36 VAL C C 1
ATOM 3228 O O . VAL E 2 54 ? 63.535 -1.085 12.592 1.00 72.74 36 VAL C O 1
ATOM 3232 N N . LEU E 2 55 ? 65.075 -0.189 13.975 1.00 75.78 37 LEU C N 1
ATOM 3233 C CA . LEU E 2 55 ? 64.204 0.877 14.449 1.00 77.19 37 LEU C CA 1
ATOM 3234 C C . LEU E 2 55 ? 64.345 2.074 13.520 1.00 72.90 37 LEU C C 1
ATOM 3235 O O . LEU E 2 55 ? 65.445 2.613 13.359 1.00 71.62 37 LEU C O 1
ATOM 3240 N N . VAL E 2 56 ? 63.243 2.459 12.882 1.00 69.41 38 VAL C N 1
ATOM 3241 C CA . VAL E 2 56 ? 63.210 3.581 11.955 1.00 64.76 38 VAL C CA 1
ATOM 3242 C C . VAL E 2 56 ? 62.658 4.796 12.678 1.00 66.82 38 VAL C C 1
ATOM 3243 O O . VAL E 2 56 ? 61.626 4.708 13.352 1.00 65.72 38 VAL C O 1
ATOM 3247 N N . ASN E 2 57 ? 63.364 5.920 12.567 1.00 69.48 39 ASN C N 1
ATOM 3248 C CA . ASN E 2 57 ? 62.807 7.203 12.974 1.00 62.81 39 ASN C CA 1
ATOM 3249 C C . ASN E 2 57 ? 61.628 7.566 12.088 1.00 61.78 39 ASN C C 1
ATOM 3250 O O . ASN E 2 57 ? 61.685 7.418 10.869 1.00 63.30 39 ASN C O 1
ATOM 3255 N N . ILE E 2 58 ? 60.556 8.043 12.706 1.00 65.40 40 ILE C N 1
ATOM 3256 C CA . ILE E 2 58 ? 59.294 8.331 12.027 1.00 64.32 40 ILE C CA 1
ATOM 3257 C C . ILE E 2 58 ? 58.630 9.554 12.652 1.00 67.50 40 ILE C C 1
ATOM 3258 O O . ILE E 2 58 ? 58.690 9.752 13.871 1.00 68.07 40 ILE C O 1
ATOM 3263 N N . THR E 2 59 ? 58.023 10.398 11.816 1.00 61.54 41 THR C N 1
ATOM 3264 C CA . THR E 2 59 ? 57.238 11.514 12.326 1.00 66.81 41 THR C CA 1
ATOM 3265 C C . THR E 2 59 ? 55.810 11.364 11.820 1.00 64.58 41 THR C C 1
ATOM 3266 O O . THR E 2 59 ? 55.581 11.187 10.615 1.00 57.74 41 THR C O 1
ATOM 3270 N N . LEU E 2 60 ? 54.869 11.379 12.765 1.00 64.32 42 LEU C N 1
ATOM 3271 C CA . LEU E 2 60 ? 53.453 11.329 12.455 1.00 59.44 42 LEU C CA 1
ATOM 3272 C C . LEU E 2 60 ? 53.020 12.593 11.738 1.00 61.08 42 LEU C C 1
ATOM 3273 O O . LEU E 2 60 ? 53.181 13.700 12.257 1.00 65.41 42 LEU C O 1
ATOM 3278 N N . LEU E 2 61 ? 52.432 12.417 10.561 1.00 57.02 43 LEU C N 1
ATOM 3279 C CA . LEU E 2 61 ? 52.181 13.540 9.667 1.00 59.14 43 LEU C CA 1
ATOM 3280 C C . LEU E 2 61 ? 51.269 14.588 10.297 1.00 65.44 43 LEU C C 1
ATOM 3281 O O . LEU E 2 61 ? 51.628 15.767 10.392 1.00 65.74 43 LEU C O 1
ATOM 3286 N N . GLN E 2 62 ? 50.076 14.183 10.722 1.00 69.91 44 GLN C N 1
ATOM 3287 C CA . GLN E 2 62 ? 49.073 15.162 11.111 1.00 67.54 44 GLN C CA 1
ATOM 3288 C C . GLN E 2 62 ? 49.243 15.678 12.524 1.00 66.84 44 GLN C C 1
ATOM 3289 O O . GLN E 2 62 ? 48.556 16.639 12.871 1.00 73.29 44 GLN C O 1
ATOM 3295 N N . SER E 2 63 ? 50.114 15.079 13.345 1.00 61.24 45 SER C N 1
ATOM 3296 C CA . SER E 2 63 ? 50.377 15.618 14.669 1.00 58.67 45 SER C CA 1
ATOM 3297 C C . SER E 2 63 ? 51.773 16.184 14.828 1.00 64.72 45 SER C C 1
ATOM 3298 O O . SER E 2 63 ? 52.007 16.932 15.779 1.00 76.01 45 SER C O 1
ATOM 3301 N N . GLY E 2 64 ? 52.703 15.841 13.944 1.00 61.73 46 GLY C N 1
ATOM 3302 C CA . GLY E 2 64 ? 54.055 16.345 14.036 1.00 59.54 46 GLY C CA 1
ATOM 3303 C C . GLY E 2 64 ? 54.911 15.653 15.062 1.00 68.92 46 GLY C C 1
ATOM 3304 O O . GLY E 2 64 ? 56.106 15.969 15.159 1.00 62.10 46 GLY C O 1
ATOM 3305 N N . GLU E 2 65 ? 54.328 14.746 15.853 1.00 73.43 47 GLU C N 1
ATOM 3306 C CA . GLU E 2 65 ? 55.085 13.930 16.792 1.00 69.74 47 GLU C CA 1
ATOM 3307 C C . GLU E 2 65 ? 56.097 13.095 16.049 1.00 67.91 47 GLU C C 1
ATOM 3308 O O . GLU E 2 65 ? 55.783 12.512 15.008 1.00 68.43 47 GLU C O 1
ATOM 3314 N N . LYS E 2 66 ? 57.312 13.054 16.580 1.00 68.36 48 LYS C N 1
ATOM 3315 C CA . LYS E 2 66 ? 58.305 12.083 16.159 1.00 67.75 48 LYS C CA 1
ATOM 3316 C C . LYS E 2 66 ? 58.141 10.801 16.975 1.00 74.56 48 LYS C C 1
ATOM 3317 O O . LYS E 2 66 ? 57.739 10.843 18.147 1.00 76.55 48 LYS C O 1
ATOM 3323 N N . ASP E 2 67 ? 58.399 9.656 16.329 1.00 67.65 49 ASP C N 1
ATOM 3324 C CA . ASP E 2 67 ? 58.220 8.342 16.944 1.00 67.75 49 ASP C CA 1
ATOM 3325 C C . ASP E 2 67 ? 59.207 7.366 16.300 1.00 65.37 49 ASP C C 1
ATOM 3326 O O . ASP E 2 67 ? 60.040 7.756 15.478 1.00 66.31 49 ASP C O 1
ATOM 3331 N N . ILE E 2 68 ? 59.118 6.086 16.692 1.00 68.85 50 ILE C N 1
ATOM 3332 C CA . ILE E 2 68 ? 60.081 5.045 16.320 1.00 61.85 50 ILE C CA 1
ATOM 3333 C C . ILE E 2 68 ? 59.342 3.743 15.995 1.00 62.99 50 ILE C C 1
ATOM 3334 O O . ILE E 2 68 ? 58.358 3.396 16.654 1.00 68.23 50 ILE C O 1
ATOM 3339 N N . TYR E 2 69 ? 59.807 3.018 14.976 1.00 60.12 51 TYR C N 1
ATOM 3340 C CA . TYR E 2 69 ? 58.986 1.976 14.368 1.00 63.64 51 TYR C CA 1
ATOM 3341 C C . TYR E 2 69 ? 59.855 0.868 13.789 1.00 71.05 51 TYR C C 1
ATOM 3342 O O . TYR E 2 69 ? 60.867 1.145 13.138 1.00 72.00 51 TYR C O 1
ATOM 3351 N N . ARG E 2 70 ? 59.440 -0.382 13.995 1.00 71.13 52 ARG C N 1
ATOM 3352 C CA . ARG E 2 70 ? 60.169 -1.507 13.431 1.00 67.53 52 ARG C CA 1
ATOM 3353 C C . ARG E 2 70 ? 60.040 -1.506 11.910 1.00 68.19 52 ARG C C 1
ATOM 3354 O O . ARG E 2 70 ? 58.947 -1.337 11.366 1.00 65.47 52 ARG C O 1
ATOM 3362 N N . LEU E 2 71 ? 61.169 -1.713 11.218 1.00 71.10 53 LEU C N 1
ATOM 3363 C CA . LEU E 2 71 ? 61.137 -1.730 9.761 1.00 65.77 53 LEU C CA 1
ATOM 3364 C C . LEU E 2 71 ? 60.294 -2.884 9.232 1.00 66.87 53 LEU C C 1
ATOM 3365 O O . LEU E 2 71 ? 59.615 -2.736 8.205 1.00 62.61 53 LEU C O 1
ATOM 3370 N N . SER E 2 72 ? 60.316 -4.026 9.927 1.00 69.65 54 SER C N 1
ATOM 3371 C CA . SER E 2 72 ? 59.532 -5.186 9.509 1.00 65.63 54 SER C CA 1
ATOM 3372 C C . SER E 2 72 ? 58.051 -4.871 9.485 1.00 69.94 54 SER C C 1
ATOM 3373 O O . SER E 2 72 ? 57.341 -5.281 8.558 1.00 75.69 54 SER C O 1
ATOM 3376 N N . TYR E 2 73 ? 57.564 -4.162 10.510 1.00 66.90 55 TYR C N 1
ATOM 3377 C CA . TYR E 2 73 ? 56.207 -3.618 10.464 1.00 68.68 55 TYR C CA 1
ATOM 3378 C C . TYR E 2 73 ? 56.047 -2.587 9.355 1.00 66.96 55 TYR C C 1
ATOM 3379 O O . TYR E 2 73 ? 55.078 -2.640 8.587 1.00 65.12 55 TYR C O 1
ATOM 3388 N N . LEU E 2 74 ? 57.001 -1.651 9.262 1.00 68.37 56 LEU C N 1
ATOM 3389 C CA . LEU E 2 74 ? 56.920 -0.520 8.339 1.00 65.42 56 LEU C CA 1
ATOM 3390 C C . LEU E 2 74 ? 56.667 -0.976 6.908 1.00 66.73 56 LEU C C 1
ATOM 3391 O O . LEU E 2 74 ? 55.745 -0.495 6.238 1.00 66.48 56 LEU C O 1
ATOM 3396 N N . LEU E 2 75 ? 57.490 -1.904 6.419 1.00 67.83 57 LEU C N 1
ATOM 3397 C CA . LEU E 2 75 ? 57.433 -2.321 5.020 1.00 68.22 57 LEU C CA 1
ATOM 3398 C C . LEU E 2 75 ? 56.090 -2.924 4.628 1.00 66.06 57 LEU C C 1
ATOM 3399 O O . LEU E 2 75 ? 55.870 -3.152 3.434 1.00 60.63 57 LEU C O 1
ATOM 3404 N N . GLU E 2 76 ? 55.188 -3.168 5.586 1.00 66.32 58 GLU C N 1
ATOM 3405 C CA . GLU E 2 76 ? 53.917 -3.831 5.322 1.00 66.92 58 GLU C CA 1
ATOM 3406 C C . GLU E 2 76 ? 52.708 -2.912 5.400 1.00 74.15 58 GLU C C 1
ATOM 3407 O O . GLU E 2 76 ? 51.685 -3.204 4.766 1.00 73.38 58 GLU C O 1
ATOM 3413 N N . ASP E 2 77 ? 52.792 -1.824 6.169 1.00 74.04 59 ASP C N 1
ATOM 3414 C CA . ASP E 2 77 ? 51.755 -0.810 6.132 1.00 71.13 59 ASP C CA 1
ATOM 3415 C C . ASP E 2 77 ? 51.590 -0.303 4.699 1.00 72.59 59 ASP C C 1
ATOM 3416 O O . ASP E 2 77 ? 52.524 -0.376 3.895 1.00 72.87 59 ASP C O 1
ATOM 3421 N N . PRO E 2 78 ? 50.414 0.201 4.347 1.00 71.54 60 PRO C N 1
ATOM 3422 C CA . PRO E 2 78 ? 50.194 0.738 3.006 1.00 71.28 60 PRO C CA 1
ATOM 3423 C C . PRO E 2 78 ? 50.606 2.206 2.886 1.00 77.15 60 PRO C C 1
ATOM 3424 O O . PRO E 2 78 ? 50.968 2.877 3.858 1.00 75.70 60 PRO C O 1
ATOM 3428 N N . GLU E 2 79 ? 50.524 2.700 1.656 1.00 77.46 61 GLU C N 1
ATOM 3429 C CA . GLU E 2 79 ? 50.817 4.098 1.384 1.00 73.47 61 GLU C CA 1
ATOM 3430 C C . GLU E 2 79 ? 49.665 4.966 1.859 1.00 72.39 61 GLU C C 1
ATOM 3431 O O . GLU E 2 79 ? 48.502 4.588 1.721 1.00 75.83 61 GLU C O 1
ATOM 3437 N N . ALA E 2 80 ? 49.983 6.135 2.414 1.00 75.71 62 ALA C N 1
ATOM 3438 C CA . ALA E 2 80 ? 48.935 7.070 2.820 1.00 73.97 62 ALA C CA 1
ATOM 3439 C C . ALA E 2 80 ? 48.136 7.519 1.603 1.00 78.42 62 ALA C C 1
ATOM 3440 O O . ALA E 2 80 ? 48.697 7.823 0.548 1.00 84.31 62 ALA C O 1
ATOM 3442 N N . GLU E 2 81 ? 46.817 7.562 1.757 1.00 88.10 63 GLU C N 1
ATOM 3443 C CA . GLU E 2 81 ? 45.880 7.696 0.633 1.00 87.97 63 GLU C CA 1
ATOM 3444 C C . GLU E 2 81 ? 45.364 9.136 0.476 1.00 91.83 63 GLU C C 1
ATOM 3445 O O . GLU E 2 81 ? 45.858 10.075 1.114 1.00 86.84 63 GLU C O 1
ATOM 3451 N N . GLU F 2 20 ? 46.858 -36.949 8.689 1.00 139.30 2 GLU F N 1
ATOM 3452 C CA . GLU F 2 20 ? 47.790 -35.851 8.931 1.00 145.63 2 GLU F CA 1
ATOM 3453 C C . GLU F 2 20 ? 47.083 -34.496 8.937 1.00 151.05 2 GLU F C 1
ATOM 3454 O O . GLU F 2 20 ? 46.617 -34.042 9.983 1.00 150.32 2 GLU F O 1
ATOM 3460 N N . LEU F 2 21 ? 47.014 -33.853 7.761 1.00 154.25 3 LEU F N 1
ATOM 3461 C CA . LEU F 2 21 ? 46.426 -32.518 7.649 1.00 150.12 3 LEU F CA 1
ATOM 3462 C C . LEU F 2 21 ? 44.922 -32.498 7.909 1.00 147.20 3 LEU F C 1
ATOM 3463 O O . LEU F 2 21 ? 44.380 -31.426 8.201 1.00 140.86 3 LEU F O 1
ATOM 3468 N N . ARG F 2 22 ? 44.234 -33.645 7.808 1.00 150.97 4 ARG F N 1
ATOM 3469 C CA . ARG F 2 22 ? 42.823 -33.705 8.193 1.00 149.66 4 ARG F CA 1
ATOM 3470 C C . ARG F 2 22 ? 42.647 -33.639 9.710 1.00 148.47 4 ARG F C 1
ATOM 3471 O O . ARG F 2 22 ? 41.559 -33.285 10.187 1.00 142.49 4 ARG F O 1
ATOM 3479 N N . GLN F 2 23 ? 43.692 -33.995 10.468 1.00 146.00 5 GLN F N 1
ATOM 3480 C CA . GLN F 2 23 ? 43.732 -33.806 11.913 1.00 143.83 5 GLN F CA 1
ATOM 3481 C C . GLN F 2 23 ? 44.190 -32.406 12.293 1.00 139.89 5 GLN F C 1
ATOM 3482 O O . GLN F 2 23 ? 43.914 -31.953 13.410 1.00 136.40 5 GLN F O 1
ATOM 3488 N N . GLN F 2 24 ? 44.874 -31.707 11.384 1.00 140.25 6 GLN F N 1
ATOM 3489 C CA . GLN F 2 24 ? 45.356 -30.369 11.692 1.00 134.90 6 GLN F CA 1
ATOM 3490 C C . GLN F 2 24 ? 44.261 -29.314 11.572 1.00 132.68 6 GLN F C 1
ATOM 3491 O O . GLN F 2 24 ? 44.294 -28.322 12.310 1.00 130.75 6 GLN F O 1
ATOM 3497 N N . ILE F 2 25 ? 43.297 -29.490 10.671 1.00 129.64 7 ILE F N 1
ATOM 3498 C CA . ILE F 2 25 ? 42.234 -28.480 10.569 1.00 123.99 7 ILE F CA 1
ATOM 3499 C C . ILE F 2 25 ? 41.347 -28.572 11.803 1.00 123.02 7 ILE F C 1
ATOM 3500 O O . ILE F 2 25 ? 40.987 -29.687 12.229 1.00 124.58 7 ILE F O 1
ATOM 3505 N N . PRO F 2 26 ? 41.015 -27.461 12.434 1.00 118.58 8 PRO F N 1
ATOM 3506 C CA . PRO F 2 26 ? 40.284 -27.512 13.714 1.00 118.10 8 PRO F CA 1
ATOM 3507 C C . PRO F 2 26 ? 38.772 -27.568 13.507 1.00 118.98 8 PRO F C 1
ATOM 3508 O O . PRO F 2 26 ? 38.027 -26.645 13.860 1.00 122.02 8 PRO F O 1
ATOM 3512 N N . THR F 2 27 ? 38.307 -28.672 12.921 1.00 114.38 9 THR F N 1
ATOM 3513 C CA . THR F 2 27 ? 36.884 -28.860 12.658 1.00 115.94 9 THR F CA 1
ATOM 3514 C C . THR F 2 27 ? 36.061 -28.661 13.930 1.00 112.67 9 THR F C 1
ATOM 3515 O O . THR F 2 27 ? 36.432 -29.133 15.009 1.00 108.95 9 THR F O 1
ATOM 3519 N N . GLY F 2 28 ? 34.955 -27.923 13.801 1.00 108.39 10 GLY F N 1
ATOM 3520 C CA . GLY F 2 28 ? 34.075 -27.642 14.914 1.00 108.26 10 GLY F CA 1
ATOM 3521 C C . GLY F 2 28 ? 34.363 -26.366 15.692 1.00 108.73 10 GLY F C 1
ATOM 3522 O O . GLY F 2 28 ? 33.546 -25.985 16.542 1.00 102.06 10 GLY F O 1
ATOM 3523 N N . CYS F 2 29 ? 35.491 -25.699 15.443 1.00 111.13 11 CYS F N 1
ATOM 3524 C CA . CYS F 2 29 ? 35.815 -24.463 16.145 1.00 107.19 11 CYS F CA 1
ATOM 3525 C C . CYS F 2 29 ? 35.125 -23.282 15.469 1.00 105.70 11 CYS F C 1
ATOM 3526 O O . CYS F 2 29 ? 34.895 -23.281 14.255 1.00 103.54 11 CYS F O 1
ATOM 3529 N N . ILE F 2 30 ? 34.790 -22.272 16.273 1.00 105.08 12 ILE F N 1
ATOM 3530 C CA . ILE F 2 30 ? 34.143 -21.051 15.793 1.00 103.68 12 ILE F CA 1
ATOM 3531 C C . ILE F 2 30 ? 35.207 -19.961 15.669 1.00 103.87 12 ILE F C 1
ATOM 3532 O O . ILE F 2 30 ? 35.883 -19.624 16.651 1.00 102.32 12 ILE F O 1
ATOM 3537 N N . LYS F 2 31 ? 35.367 -19.416 14.464 1.00 99.99 13 LYS F N 1
ATOM 3538 C CA . LYS F 2 31 ? 36.320 -18.343 14.238 1.00 96.04 13 LYS F CA 1
ATOM 3539 C C . LYS F 2 31 ? 35.643 -17.187 13.511 1.00 98.64 13 LYS F C 1
ATOM 3540 O O . LYS F 2 31 ? 34.593 -17.342 12.884 1.00 97.07 13 LYS F O 1
ATOM 3546 N N . GLN F 2 32 ? 36.271 -16.017 13.613 1.00 96.49 14 GLN F N 1
ATOM 3547 C CA . GLN F 2 32 ? 35.791 -14.774 13.032 1.00 88.48 14 GLN F CA 1
ATOM 3548 C C . GLN F 2 32 ? 36.799 -14.296 11.999 1.00 87.29 14 GLN F C 1
ATOM 3549 O O . GLN F 2 32 ? 37.991 -14.602 12.090 1.00 91.91 14 GLN F O 1
ATOM 3555 N N . PHE F 2 33 ? 36.325 -13.532 11.021 1.00 85.26 15 PHE F N 1
ATOM 3556 C CA . PHE F 2 33 ? 37.207 -13.039 9.968 1.00 84.26 15 PHE F CA 1
ATOM 3557 C C . PHE F 2 33 ? 37.925 -11.770 10.400 1.00 87.18 15 PHE F C 1
ATOM 3558 O O . PHE F 2 33 ? 37.847 -10.754 9.699 1.00 85.90 15 PHE F O 1
ATOM 3566 N N . GLY F 2 34 ? 38.601 -11.796 11.545 1.00 89.83 16 GLY F N 1
ATOM 3567 C CA . GLY F 2 34 ? 39.259 -10.600 12.038 1.00 83.97 16 GLY F CA 1
ATOM 3568 C C . GLY F 2 34 ? 38.297 -9.666 12.755 1.00 88.60 16 GLY F C 1
ATOM 3569 O O . GLY F 2 34 ? 37.170 -10.039 13.125 1.00 88.64 16 GLY F O 1
ATOM 3570 N N . GLN F 2 35 ? 38.751 -8.421 12.952 1.00 86.90 17 GLN F N 1
ATOM 3571 C CA . GLN F 2 35 ? 38.002 -7.504 13.804 1.00 77.64 17 GLN F CA 1
ATOM 3572 C C . GLN F 2 35 ? 36.744 -6.977 13.128 1.00 82.03 17 GLN F C 1
ATOM 3573 O O . GLN F 2 35 ? 35.826 -6.529 13.822 1.00 86.57 17 GLN F O 1
ATOM 3579 N N . PHE F 2 36 ? 36.669 -7.017 11.798 1.00 76.38 18 PHE F N 1
ATOM 3580 C CA . PHE F 2 36 ? 35.514 -6.469 11.099 1.00 75.05 18 PHE F CA 1
ATOM 3581 C C . PHE F 2 36 ? 34.760 -7.511 10.279 1.00 83.01 18 PHE F C 1
ATOM 3582 O O . PHE F 2 36 ? 33.902 -7.145 9.458 1.00 84.41 18 PHE F O 1
ATOM 3590 N N . GLY F 2 37 ? 35.037 -8.795 10.492 1.00 76.91 19 GLY F N 1
ATOM 3591 C CA . GLY F 2 37 ? 34.372 -9.847 9.767 1.00 71.30 19 GLY F CA 1
ATOM 3592 C C . GLY F 2 37 ? 33.264 -10.493 10.574 1.00 85.48 19 GLY F C 1
ATOM 3593 O O . GLY F 2 37 ? 33.064 -10.205 11.749 1.00 91.94 19 GLY F O 1
ATOM 3594 N N . VAL F 2 38 ? 32.538 -11.386 9.904 1.00 89.39 20 VAL F N 1
ATOM 3595 C CA . VAL F 2 38 ? 31.498 -12.213 10.513 1.00 84.33 20 VAL F CA 1
ATOM 3596 C C . VAL F 2 38 ? 32.128 -13.485 11.062 1.00 84.76 20 VAL F C 1
ATOM 3597 O O . VAL F 2 38 ? 33.263 -13.821 10.699 1.00 86.71 20 VAL F O 1
ATOM 3601 N N . PRO F 2 39 ? 31.452 -14.211 11.942 1.00 88.77 21 PRO F N 1
ATOM 3602 C CA . PRO F 2 39 ? 31.999 -15.474 12.439 1.00 89.33 21 PRO F CA 1
ATOM 3603 C C . PRO F 2 39 ? 31.513 -16.653 11.607 1.00 89.30 21 PRO F C 1
ATOM 3604 O O . PRO F 2 39 ? 30.423 -16.639 11.032 1.00 86.10 21 PRO F O 1
ATOM 3608 N N . TYR F 2 40 ? 32.352 -17.690 11.568 1.00 94.32 22 TYR F N 1
ATOM 3609 C CA . TYR F 2 40 ? 32.082 -18.898 10.802 1.00 94.42 22 TYR F CA 1
ATOM 3610 C C . TYR F 2 40 ? 32.374 -20.134 11.656 1.00 99.84 22 TYR F C 1
ATOM 3611 O O . TYR F 2 40 ? 33.087 -20.070 12.666 1.00 94.29 22 TYR F O 1
ATOM 3620 N N . VAL F 2 41 ? 31.810 -21.268 11.231 1.00 105.79 23 VAL F N 1
ATOM 3621 C CA . VAL F 2 41 ? 32.021 -22.571 11.865 1.00 107.35 23 VAL F CA 1
ATOM 3622 C C . VAL F 2 41 ? 32.846 -23.445 10.922 1.00 108.48 23 VAL F C 1
ATOM 3623 O O . VAL F 2 41 ? 32.527 -23.562 9.728 1.00 104.62 23 VAL F O 1
ATOM 3627 N N . VAL F 2 42 ? 33.899 -24.076 11.464 1.00 107.65 24 VAL F N 1
ATOM 3628 C CA . VAL F 2 42 ? 34.820 -24.889 10.673 1.00 113.11 24 VAL F CA 1
ATOM 3629 C C . VAL F 2 42 ? 34.283 -26.310 10.555 1.00 116.47 24 VAL F C 1
ATOM 3630 O O . VAL F 2 42 ? 33.724 -26.874 11.506 1.00 116.49 24 VAL F O 1
ATOM 3634 N N . GLY F 2 43 ? 34.476 -26.908 9.377 1.00 119.28 25 GLY F N 1
ATOM 3635 C CA . GLY F 2 43 ? 33.994 -28.253 9.116 1.00 123.69 25 GLY F CA 1
ATOM 3636 C C . GLY F 2 43 ? 35.073 -29.240 8.714 1.00 123.45 25 GLY F C 1
ATOM 3637 O O . GLY F 2 43 ? 36.242 -29.086 9.085 1.00 123.59 25 GLY F O 1
ATOM 3638 N N . GLU F 2 44 ? 34.682 -30.285 7.992 1.00 122.03 26 GLU F N 1
ATOM 3639 C CA . GLU F 2 44 ? 35.620 -31.269 7.479 1.00 122.82 26 GLU F CA 1
ATOM 3640 C C . GLU F 2 44 ? 36.244 -30.756 6.182 1.00 125.39 26 GLU F C 1
ATOM 3641 O O . GLU F 2 44 ? 35.790 -29.768 5.594 1.00 121.69 26 GLU F O 1
ATOM 3647 N N . VAL F 2 45 ? 37.285 -31.463 5.719 1.00 128.04 27 VAL F N 1
ATOM 3648 C CA . VAL F 2 45 ? 38.060 -30.999 4.563 1.00 125.72 27 VAL F CA 1
ATOM 3649 C C . VAL F 2 45 ? 37.209 -31.035 3.293 1.00 121.28 27 VAL F C 1
ATOM 3650 O O . VAL F 2 45 ? 36.212 -31.759 3.187 1.00 117.57 27 VAL F O 1
ATOM 3654 N N . ALA F 2 46 ? 37.604 -30.223 2.315 1.00 116.99 28 ALA F N 1
ATOM 3655 C CA . ALA F 2 46 ? 36.879 -30.146 1.056 1.00 118.81 28 ALA F CA 1
ATOM 3656 C C . ALA F 2 46 ? 37.737 -30.521 -0.140 1.00 119.52 28 ALA F C 1
ATOM 3657 O O . ALA F 2 46 ? 37.282 -31.291 -0.993 1.00 122.91 28 ALA F O 1
ATOM 3659 N N . GLU F 2 47 ? 38.953 -29.982 -0.241 1.00 114.59 29 GLU F N 1
ATOM 3660 C CA . GLU F 2 47 ? 39.866 -30.326 -1.324 1.00 119.88 29 GLU F CA 1
ATOM 3661 C C . GLU F 2 47 ? 41.303 -30.178 -0.848 1.00 126.81 29 GLU F C 1
ATOM 3662 O O . GLU F 2 47 ? 41.593 -29.423 0.084 1.00 126.02 29 GLU F O 1
ATOM 3668 N N . PHE F 2 48 ? 42.195 -30.928 -1.489 1.00 131.60 30 PHE F N 1
ATOM 3669 C CA . PHE F 2 48 ? 43.634 -30.824 -1.273 1.00 131.57 30 PHE F CA 1
ATOM 3670 C C . PHE F 2 48 ? 44.208 -30.195 -2.534 1.00 134.13 30 PHE F C 1
ATOM 3671 O O . PHE F 2 48 ? 44.093 -30.767 -3.623 1.00 138.66 30 PHE F O 1
ATOM 3679 N N . LEU F 2 49 ? 44.774 -29.023 -2.404 1.00 134.89 31 LEU F N 1
ATOM 3680 C CA . LEU F 2 49 ? 45.273 -28.369 -3.602 1.00 139.21 31 LEU F CA 1
ATOM 3681 C C . LEU F 2 49 ? 46.778 -28.567 -3.736 1.00 140.47 31 LEU F C 1
ATOM 3682 O O . LEU F 2 49 ? 47.467 -28.884 -2.755 1.00 136.40 31 LEU F O 1
ATOM 3687 N N . PRO F 2 50 ? 47.319 -28.410 -4.953 1.00 142.32 32 PRO F N 1
ATOM 3688 C CA . PRO F 2 50 ? 48.777 -28.545 -5.138 1.00 143.72 32 PRO F CA 1
ATOM 3689 C C . PRO F 2 50 ? 49.602 -27.465 -4.444 1.00 140.50 32 PRO F C 1
ATOM 3690 O O . PRO F 2 50 ? 50.827 -27.620 -4.346 1.00 136.85 32 PRO F O 1
ATOM 3694 N N . ASP F 2 51 ? 48.982 -26.386 -3.962 1.00 144.09 33 ASP F N 1
ATOM 3695 C CA . ASP F 2 51 ? 49.738 -25.349 -3.265 1.00 146.08 33 ASP F CA 1
ATOM 3696 C C . ASP F 2 51 ? 50.332 -25.884 -1.965 1.00 141.90 33 ASP F C 1
ATOM 3697 O O . ASP F 2 51 ? 51.447 -25.507 -1.579 1.00 130.92 33 ASP F O 1
ATOM 3702 N N . GLY F 2 52 ? 49.607 -26.774 -1.287 1.00 143.20 34 GLY F N 1
ATOM 3703 C CA . GLY F 2 52 ? 50.032 -27.329 -0.016 1.00 135.86 34 GLY F CA 1
ATOM 3704 C C . GLY F 2 52 ? 48.967 -27.227 1.057 1.00 136.07 34 GLY F C 1
ATOM 3705 O O . GLY F 2 52 ? 48.801 -28.150 1.862 1.00 134.29 34 GLY F O 1
ATOM 3706 N N . ASP F 2 53 ? 48.239 -26.108 1.084 1.00 139.69 35 ASP F N 1
ATOM 3707 C CA . ASP F 2 53 ? 47.125 -25.951 2.008 1.00 134.48 35 ASP F CA 1
ATOM 3708 C C . ASP F 2 53 ? 45.870 -26.554 1.393 1.00 132.62 35 ASP F C 1
ATOM 3709 O O . ASP F 2 53 ? 45.719 -26.617 0.168 1.00 130.08 35 ASP F O 1
ATOM 3714 N N . VAL F 2 54 ? 44.967 -26.986 2.260 1.00 130.36 36 VAL F N 1
ATOM 3715 C CA . VAL F 2 54 ? 43.754 -27.658 1.838 1.00 129.22 36 VAL F CA 1
ATOM 3716 C C . VAL F 2 54 ? 42.628 -26.634 1.762 1.00 121.12 36 VAL F C 1
ATOM 3717 O O . VAL F 2 54 ? 42.734 -25.513 2.262 1.00 119.15 36 VAL F O 1
ATOM 3721 N N . LEU F 2 55 ? 41.545 -27.008 1.088 1.00 119.46 37 LEU F N 1
ATOM 3722 C CA . LEU F 2 55 ? 40.297 -26.259 1.139 1.00 112.76 37 LEU F CA 1
ATOM 3723 C C . LEU F 2 55 ? 39.389 -26.934 2.157 1.00 115.68 37 LEU F C 1
ATOM 3724 O O . LEU F 2 55 ? 39.130 -28.138 2.058 1.00 117.04 37 LEU F O 1
ATOM 3729 N N . VAL F 2 56 ? 38.930 -26.166 3.140 1.00 113.00 38 VAL F N 1
ATOM 3730 C CA . VAL F 2 56 ? 38.053 -26.677 4.179 1.00 112.38 38 VAL F CA 1
ATOM 3731 C C . VAL F 2 56 ? 36.632 -26.182 3.934 1.00 116.45 38 VAL F C 1
ATOM 3732 O O . VAL F 2 56 ? 36.388 -25.174 3.259 1.00 111.32 38 VAL F O 1
ATOM 3736 N N . ASN F 2 57 ? 35.682 -26.915 4.501 1.00 118.98 39 ASN F N 1
ATOM 3737 C CA . ASN F 2 57 ? 34.268 -26.582 4.405 1.00 114.59 39 ASN F CA 1
ATOM 3738 C C . ASN F 2 57 ? 33.910 -25.717 5.605 1.00 114.86 39 ASN F C 1
ATOM 3739 O O . ASN F 2 57 ? 33.849 -26.202 6.740 1.00 119.45 39 ASN F O 1
ATOM 3744 N N . ILE F 2 58 ? 33.700 -24.438 5.355 1.00 110.61 40 ILE F N 1
ATOM 3745 C CA . ILE F 2 58 ? 33.381 -23.483 6.388 1.00 104.71 40 ILE F CA 1
ATOM 3746 C C . ILE F 2 58 ? 31.880 -23.239 6.338 1.00 105.34 40 ILE F C 1
ATOM 3747 O O . ILE F 2 58 ? 31.214 -23.512 5.334 1.00 108.26 40 ILE F O 1
ATOM 3752 N N . THR F 2 59 ? 31.315 -22.738 7.432 1.00 104.37 41 THR F N 1
ATOM 3753 C CA . THR F 2 59 ? 29.914 -22.339 7.340 1.00 110.33 41 THR F CA 1
ATOM 3754 C C . THR F 2 59 ? 29.650 -21.101 8.194 1.00 106.26 41 THR F C 1
ATOM 3755 O O . THR F 2 59 ? 29.936 -21.083 9.396 1.00 100.24 41 THR F O 1
ATOM 3759 N N . LEU F 2 60 ? 29.113 -20.063 7.550 1.00 104.37 42 LEU F N 1
ATOM 3760 C CA . LEU F 2 60 ? 28.934 -18.765 8.187 1.00 97.20 42 LEU F CA 1
ATOM 3761 C C . LEU F 2 60 ? 27.890 -18.873 9.290 1.00 98.57 42 LEU F C 1
ATOM 3762 O O . LEU F 2 60 ? 26.734 -19.226 9.034 1.00 100.28 42 LEU F O 1
ATOM 3767 N N . LEU F 2 61 ? 28.295 -18.548 10.515 1.00 96.88 43 LEU F N 1
ATOM 3768 C CA . LEU F 2 61 ? 27.449 -18.793 11.677 1.00 92.17 43 LEU F CA 1
ATOM 3769 C C . LEU F 2 61 ? 26.116 -18.054 11.573 1.00 92.17 43 LEU F C 1
ATOM 3770 O O . LEU F 2 61 ? 25.053 -18.651 11.753 1.00 98.95 43 LEU F O 1
ATOM 3775 N N . GLN F 2 62 ? 26.145 -16.751 11.290 1.00 94.57 44 GLN F N 1
ATOM 3776 C CA . GLN F 2 62 ? 24.917 -15.972 11.441 1.00 96.85 44 GLN F CA 1
ATOM 3777 C C . GLN F 2 62 ? 24.036 -15.986 10.200 1.00 95.41 44 GLN F C 1
ATOM 3778 O O . GLN F 2 62 ? 22.808 -16.024 10.328 1.00 95.05 44 GLN F O 1
ATOM 3784 N N . SER F 2 63 ? 24.622 -15.923 9.000 1.00 92.75 45 SER F N 1
ATOM 3785 C CA . SER F 2 63 ? 23.813 -16.002 7.790 1.00 91.95 45 SER F CA 1
ATOM 3786 C C . SER F 2 63 ? 23.452 -17.433 7.443 1.00 96.72 45 SER F C 1
ATOM 3787 O O . SER F 2 63 ? 22.447 -17.658 6.756 1.00 97.30 45 SER F O 1
ATOM 3790 N N . GLY F 2 64 ? 24.241 -18.399 7.922 1.00 98.82 46 GLY F N 1
ATOM 3791 C CA . GLY F 2 64 ? 23.986 -19.808 7.713 1.00 99.98 46 GLY F CA 1
ATOM 3792 C C . GLY F 2 64 ? 24.519 -20.377 6.423 1.00 100.52 46 GLY F C 1
ATOM 3793 O O . GLY F 2 64 ? 24.624 -21.602 6.301 1.00 104.44 46 GLY F O 1
ATOM 3794 N N . GLU F 2 65 ? 24.872 -19.532 5.465 1.00 102.41 47 GLU F N 1
ATOM 3795 C CA . GLU F 2 65 ? 25.314 -20.013 4.167 1.00 104.49 47 GLU F CA 1
ATOM 3796 C C . GLU F 2 65 ? 26.667 -20.710 4.290 1.00 110.44 47 GLU F C 1
ATOM 3797 O O . GLU F 2 65 ? 27.553 -20.256 5.025 1.00 105.66 47 GLU F O 1
ATOM 3803 N N . LYS F 2 66 ? 26.809 -21.844 3.604 1.00 113.31 48 LYS F N 1
ATOM 3804 C CA . LYS F 2 66 ? 28.077 -22.555 3.620 1.00 114.27 48 LYS F CA 1
ATOM 3805 C C . LYS F 2 66 ? 29.043 -21.931 2.617 1.00 108.55 48 LYS F C 1
ATOM 3806 O O . LYS F 2 66 ? 28.645 -21.261 1.660 1.00 105.74 48 LYS F O 1
ATOM 3812 N N . ASP F 2 67 ? 30.328 -22.160 2.858 1.00 106.81 49 ASP F N 1
ATOM 3813 C CA . ASP F 2 67 ? 31.395 -21.548 2.078 1.00 107.94 49 ASP F CA 1
ATOM 3814 C C . ASP F 2 67 ? 32.659 -22.367 2.302 1.00 109.17 49 ASP F C 1
ATOM 3815 O O . ASP F 2 67 ? 32.700 -23.253 3.157 1.00 113.12 49 ASP F O 1
ATOM 3820 N N . ILE F 2 68 ? 33.693 -22.069 1.519 1.00 110.06 50 ILE F N 1
ATOM 3821 C CA . ILE F 2 68 ? 34.911 -22.868 1.503 1.00 111.21 50 ILE F CA 1
ATOM 3822 C C . ILE F 2 68 ? 36.113 -21.947 1.646 1.00 109.86 50 ILE F C 1
ATOM 3823 O O . ILE F 2 68 ? 36.224 -20.943 0.934 1.00 110.78 50 ILE F O 1
ATOM 3828 N N . TYR F 2 69 ? 37.019 -22.304 2.551 1.00 108.47 51 TYR F N 1
ATOM 3829 C CA . TYR F 2 69 ? 38.081 -21.430 3.031 1.00 113.30 51 TYR F CA 1
ATOM 3830 C C . TYR F 2 69 ? 39.439 -22.104 2.838 1.00 113.43 51 TYR F C 1
ATOM 3831 O O . TYR F 2 69 ? 39.557 -23.326 2.952 1.00 116.99 51 TYR F O 1
ATOM 3840 N N . ARG F 2 70 ? 40.475 -21.305 2.576 1.00 106.82 52 ARG F N 1
ATOM 3841 C CA . ARG F 2 70 ? 41.837 -21.824 2.579 1.00 106.74 52 ARG F CA 1
ATOM 3842 C C . ARG F 2 70 ? 42.324 -22.041 4.005 1.00 109.88 52 ARG F C 1
ATOM 3843 O O . ARG F 2 70 ? 42.206 -21.152 4.853 1.00 105.64 52 ARG F O 1
ATOM 3851 N N . LEU F 2 71 ? 42.894 -23.226 4.254 1.00 118.42 53 LEU F N 1
ATOM 3852 C CA . LEU F 2 71 ? 43.441 -23.567 5.567 1.00 117.96 53 LEU F CA 1
ATOM 3853 C C . LEU F 2 71 ? 44.676 -22.740 5.913 1.00 119.19 53 LEU F C 1
ATOM 3854 O O . LEU F 2 71 ? 44.891 -22.414 7.089 1.00 115.27 53 LEU F O 1
ATOM 3859 N N . SER F 2 72 ? 45.503 -22.404 4.917 1.00 116.03 54 SER F N 1
ATOM 3860 C CA . SER F 2 72 ? 46.620 -21.500 5.166 1.00 113.71 54 SER F CA 1
ATOM 3861 C C . SER F 2 72 ? 46.124 -20.178 5.734 1.00 116.80 54 SER F C 1
ATOM 3862 O O . SER F 2 72 ? 46.714 -19.634 6.676 1.00 117.81 54 SER F O 1
ATOM 3865 N N . TYR F 2 73 ? 45.022 -19.658 5.185 1.00 119.18 55 TYR F N 1
ATOM 3866 C CA . TYR F 2 73 ? 44.402 -18.447 5.710 1.00 115.86 55 TYR F CA 1
ATOM 3867 C C . TYR F 2 73 ? 43.681 -18.702 7.029 1.00 116.24 55 TYR F C 1
ATOM 3868 O O . TYR F 2 73 ? 43.767 -17.881 7.950 1.00 118.23 55 TYR F O 1
ATOM 3877 N N . LEU F 2 74 ? 42.976 -19.839 7.131 1.00 115.37 56 LEU F N 1
ATOM 3878 C CA . LEU F 2 74 ? 42.072 -20.088 8.254 1.00 110.62 56 LEU F CA 1
ATOM 3879 C C . LEU F 2 74 ? 42.796 -20.076 9.592 1.00 109.41 56 LEU F C 1
ATOM 3880 O O . LEU F 2 74 ? 42.229 -19.644 10.602 1.00 105.94 56 LEU F O 1
ATOM 3885 N N . LEU F 2 75 ? 44.040 -20.545 9.622 1.00 110.71 57 LEU F N 1
ATOM 3886 C CA . LEU F 2 75 ? 44.763 -20.700 10.872 1.00 111.09 57 LEU F CA 1
ATOM 3887 C C . LEU F 2 75 ? 45.225 -19.374 11.470 1.00 113.51 57 LEU F C 1
ATOM 3888 O O . LEU F 2 75 ? 45.682 -19.359 12.620 1.00 114.71 57 LEU F O 1
ATOM 3893 N N . GLU F 2 76 ? 45.103 -18.268 10.732 1.00 114.89 58 GLU F N 1
ATOM 3894 C CA . GLU F 2 76 ? 45.473 -16.943 11.222 1.00 115.39 58 GLU F CA 1
ATOM 3895 C C . GLU F 2 76 ? 44.299 -16.216 11.874 1.00 111.05 58 GLU F C 1
ATOM 3896 O O . GLU F 2 76 ? 44.505 -15.389 12.774 1.00 108.25 58 GLU F O 1
ATOM 3902 N N . ASP F 2 77 ? 43.074 -16.530 11.453 1.00 107.57 59 ASP F N 1
ATOM 3903 C CA . ASP F 2 77 ? 41.897 -15.826 11.928 1.00 102.20 59 ASP F CA 1
ATOM 3904 C C . ASP F 2 77 ? 41.638 -16.138 13.400 1.00 100.11 59 ASP F C 1
ATOM 3905 O O . ASP F 2 77 ? 41.965 -17.225 13.883 1.00 103.82 59 ASP F O 1
ATOM 3910 N N . PRO F 2 78 ? 41.059 -15.197 14.135 1.00 96.48 60 PRO F N 1
ATOM 3911 C CA . PRO F 2 78 ? 40.950 -15.345 15.587 1.00 96.38 60 PRO F CA 1
ATOM 3912 C C . PRO F 2 78 ? 39.706 -16.116 16.003 1.00 98.83 60 PRO F C 1
ATOM 3913 O O . PRO F 2 78 ? 38.743 -16.263 15.247 1.00 98.35 60 PRO F O 1
ATOM 3917 N N . GLU F 2 79 ? 39.735 -16.603 17.242 1.00 95.57 61 GLU F N 1
ATOM 3918 C CA . GLU F 2 79 ? 38.540 -17.229 17.783 1.00 99.98 61 GLU F CA 1
ATOM 3919 C C . GLU F 2 79 ? 37.414 -16.210 17.875 1.00 103.82 61 GLU F C 1
ATOM 3920 O O . GLU F 2 79 ? 37.632 -15.042 18.215 1.00 103.06 61 GLU F O 1
ATOM 3926 N N . ALA F 2 80 ? 36.207 -16.655 17.535 1.00 101.62 62 ALA F N 1
ATOM 3927 C CA . ALA F 2 80 ? 35.037 -15.798 17.622 1.00 95.25 62 ALA F CA 1
ATOM 3928 C C . ALA F 2 80 ? 34.705 -15.497 19.076 1.00 100.08 62 ALA F C 1
ATOM 3929 O O . ALA F 2 80 ? 34.860 -16.342 19.959 1.00 105.62 62 ALA F O 1
ATOM 3931 N N . GLU F 2 81 ? 34.240 -14.280 19.322 1.00 103.80 63 GLU F N 1
ATOM 3932 C CA . GLU F 2 81 ? 33.931 -13.850 20.680 1.00 104.45 63 GLU F CA 1
ATOM 3933 C C . GLU F 2 81 ? 32.414 -13.851 20.887 1.00 105.15 63 GLU F C 1
ATOM 3934 O O . GLU F 2 81 ? 31.896 -14.480 21.813 1.00 103.29 63 GLU F O 1
#

B-factor: mean 85.59, std 19.57, range [46.7, 154.25]

InterPro domains:
  IPR016368 Endoribonuclease VapD [PIRSF002882] (1-92)

Foldseek 3Di:
DKKFFAWAQVLCQVQPPDHVVCVLVVLQVLCVVLAWHDDDSRMTDGDPDVSVVVNCSVVVPVSCVRITPDMDDDDDDPDDDDDPPD/DKKAFDWDQVLCQVQPPPHDVVVVVVLQVLCVVLAFDDDDPRITHGPPDVSVVVSCVNVVDPSCVRITDDMDDDDDPDDDDDPVVVD/DKKFFAWAQVQCQVQPDPHPVVVLVVLQVLVVVLPWHDDPSRMTDGPPDVSVVVSCSQVVPPSCVGITPDMDDDDDDDDDDDPPDD/DKKAFDWAQVLCCVQVPDHNVVVLVVLQVLLVVLAFHDDPDRITDGPPDVSVVVSCVSPPPPSPVRITDDMDDDDDDDDDDDPPDD/DVLVQFVLQPQQFWFAQAPPGAIKGWHGFDAQDPVGWGWTWIAGDPPRDIDIDTVVSVVPTGGDD/DVQVVFPAQFWFAQPDPGAIKGWHGFDAQDPVGWTKTWIAGVPVGHIDIDTPVSVVPTGGDD